Protein AF-A0A9D7PEP5-F1 (afdb_monomer_lite)

Radius of gyration: 130.7 Å; chains: 1; bounding box: 287×73×392 Å

pLDDT: mean 79.06, std 13.4, range [33.28, 97.94]

Foldseek 3Di:
DDDDDDDPDPRVPVVVVVVPVPDDDPDDDWDDADCVDDTVHDNVVNVVVVPDDPPPPDDDDDDDPPPDDQDDDDPPDDQWDFDDDPDPPDHTDTDHDDCVNVPNPVDDPDDPVPDDDDPVRVVVVVPDDDPVPPPDPDPVFDDQDQVDPDTVHHNPVVVVVVVAPDPDDDDDPDDAWDDDPPDDIDGAPDPDRDDDDDADFQWDWDADPVVRDIDIDGDDADCVTGHVHDNVVNVVVVPADPPDDDDDPVVVVVVVVPDDDDPDFDQADWDWFQDV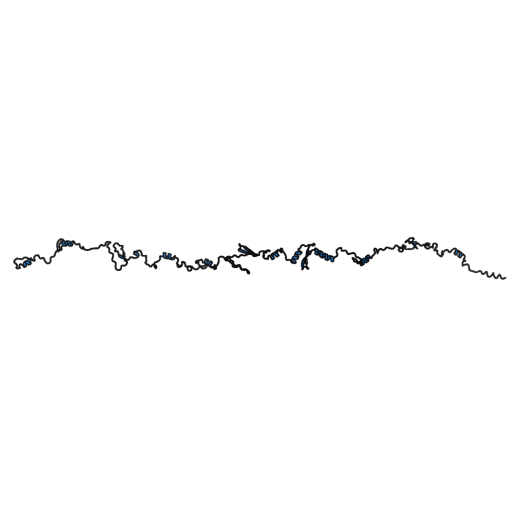VVVRDIDIDGPVRVCVVVCVVVVVVDDDDVDDWDDADCVRGTVHDNVVNVVVVPDDPPNPDDDQDDDDVSDDDDDDDPDLQQWDFDDDPDPPPTDTDHDDCVNVPRPPDDPDDPVPPDDDPVVVVVVVPDDDPPPDDDDDPPPPPPPVVPDD

Sequence (428 aa):
MRFDAAQTLTAPQKTQALANIGAAADTHTHAAATTGAPGFMSAADKTKLDGVAASANNYVHPTTDGNRHVPATAAGDVNEFLKSNSVAGGAPAWAIITKTDVGLANVDNTSDASKPVSNAQATAIGLKLDATHAGTGGAAHANVVAAGASGFMTGADKTKLDGVSAGAEVNQNAFSTISVSGQSDVVADAKTDTLTLANGAGVAITTTSGTDTVTISTTEATTSLPGHLSAADKTKLDGVSAGADVTSVTTVGAALNAATAKATPVDADSIGLTDSAASSALKKVTWANVKATLKTYFDTLYALAGHVHSAATTSVAGFLSAADKTKLDGIATGANNYTHPTGDGNSHVPATGTTNDGRALVSGATANSAAWTQLTKTHVGLPNVDDTSDANKPVSTAQQTALNLKADASAFGTIDTNYVTIFEAALV

Secondary structure (DSSP, 8-state):
----SSSSS-TTHHHHHTTSTTPPPTT---PPP-SSS-SSS-HHHHHHHHTS-TTTT------STT-PPPPPPPTT--SEEEEPPSSTTPPPEEEEPPTTTTT-TT-----GGGSPPPHHHHHHHHTSPPGGGSS-TTTSSPPPPTTS--SSS-HHHHHHHHTS-TT--S------EE--TTS--EE--SSS----PPPPTTEEEEEETTTTEEEEEEPPP-SSS-SSS-HHHHHHHHTSPTTPPP--HHHHHHHHHHSPP-SS--TT-EEEEEEGGGTTEEEEEEHHHHHHHHHHHHHHHSPPTTPPPPPP-SSS-SSS-HHHHHHHHTSPTTTT------STT-PPPPPPPS--TTEEEE--SSTT--EEEE--GGGGT-TT-----GGGSPPPHHHHHHHHTSPPGGG------TTSSSSTT---

Structure (mmCIF, N/CA/C/O backbone):
data_AF-A0A9D7PEP5-F1
#
_entry.id   AF-A0A9D7PEP5-F1
#
loop_
_atom_site.group_PDB
_atom_site.id
_atom_site.type_symbol
_atom_site.label_atom_id
_atom_site.label_alt_id
_atom_site.label_comp_id
_atom_site.label_asym_id
_atom_site.label_entity_id
_atom_site.label_seq_id
_atom_site.pdbx_PDB_ins_code
_atom_site.Cartn_x
_atom_site.Cartn_y
_atom_site.Cartn_z
_atom_site.occupancy
_atom_site.B_iso_or_equiv
_atom_site.auth_seq_id
_atom_site.auth_comp_id
_atom_site.auth_asym_id
_atom_site.auth_atom_id
_atom_site.pdbx_PDB_model_num
ATOM 1 N N . MET A 1 1 ? -130.406 -37.512 202.536 1.00 51.19 1 MET A N 1
ATOM 2 C CA . MET A 1 1 ? -130.794 -37.296 203.953 1.00 51.19 1 MET A CA 1
ATOM 3 C C . MET A 1 1 ? -132.180 -37.869 204.269 1.00 51.19 1 MET A C 1
ATOM 5 O O . MET A 1 1 ? -133.068 -37.544 203.496 1.00 51.19 1 MET A O 1
ATOM 9 N N . ARG A 1 2 ? -132.352 -38.711 205.326 1.00 33.28 2 ARG A N 1
ATOM 10 C CA . ARG A 1 2 ? -133.526 -38.867 206.227 1.00 33.28 2 ARG A CA 1
ATOM 11 C C . ARG A 1 2 ? -133.348 -39.949 207.323 1.00 33.28 2 ARG A C 1
ATOM 13 O O . ARG A 1 2 ? -133.344 -41.149 207.070 1.00 33.28 2 ARG A O 1
ATOM 20 N N . PHE A 1 3 ? -133.258 -39.414 208.543 1.00 46.34 3 PHE A N 1
ATOM 21 C CA . PHE A 1 3 ? -133.698 -39.884 209.876 1.00 46.34 3 PHE A CA 1
ATOM 22 C C . PHE A 1 3 ? -135.156 -40.370 209.941 1.00 46.34 3 PHE A C 1
ATOM 24 O O . PHE A 1 3 ? -135.890 -40.041 209.022 1.00 46.34 3 PHE A O 1
ATOM 31 N N . ASP A 1 4 ? -135.723 -41.067 210.947 1.00 50.34 4 ASP A N 1
ATOM 32 C CA . ASP A 1 4 ? -135.417 -41.466 212.344 1.00 50.34 4 ASP A CA 1
ATOM 33 C C . ASP A 1 4 ? -136.339 -42.675 212.701 1.00 50.34 4 ASP A C 1
ATOM 35 O O . ASP A 1 4 ? -137.359 -42.855 212.051 1.00 50.34 4 ASP A O 1
ATOM 39 N N . ALA A 1 5 ? -136.038 -43.586 213.634 1.00 49.66 5 ALA A N 1
ATOM 40 C CA . ALA A 1 5 ? -136.448 -43.449 215.041 1.00 49.66 5 ALA A CA 1
ATOM 41 C C . ALA A 1 5 ? -135.376 -43.962 216.023 1.00 49.66 5 ALA A C 1
ATOM 43 O O . ALA A 1 5 ? -134.656 -44.909 215.704 1.00 49.66 5 ALA A O 1
ATOM 44 N N . ALA A 1 6 ? -135.269 -43.309 217.184 1.00 47.78 6 ALA A N 1
ATOM 45 C CA . ALA A 1 6 ? -134.752 -43.815 218.464 1.00 47.78 6 ALA A CA 1
ATOM 46 C C . ALA A 1 6 ? -133.527 -44.758 218.440 1.00 47.78 6 ALA A C 1
ATOM 48 O O . ALA A 1 6 ? -133.441 -45.712 219.209 1.00 47.78 6 ALA A O 1
ATOM 49 N N . GLN A 1 7 ? -132.529 -44.415 217.625 1.00 52.31 7 GLN A N 1
ATOM 50 C CA . GLN A 1 7 ? -131.142 -44.511 218.064 1.00 52.31 7 GLN A CA 1
ATOM 51 C C . GLN A 1 7 ? -130.656 -43.091 218.285 1.00 52.31 7 GLN A C 1
ATOM 53 O O . GLN A 1 7 ? -130.899 -42.209 217.465 1.00 52.31 7 GLN A O 1
ATOM 58 N N . THR A 1 8 ? -129.968 -42.906 219.398 1.00 54.78 8 THR A N 1
ATOM 59 C CA . THR A 1 8 ? -129.192 -41.740 219.797 1.00 54.78 8 THR A CA 1
ATOM 60 C C . THR A 1 8 ? -128.052 -41.510 218.801 1.00 54.78 8 THR A C 1
ATOM 62 O O . THR A 1 8 ? -126.899 -41.859 219.009 1.00 54.78 8 THR A O 1
ATOM 65 N N . LEU A 1 9 ? -128.445 -40.935 217.675 1.00 53.28 9 LEU A N 1
ATOM 66 C CA . LEU A 1 9 ? -127.710 -40.131 216.722 1.00 53.28 9 LEU A CA 1
ATOM 67 C C . LEU A 1 9 ? -128.722 -39.020 216.365 1.00 53.28 9 LEU A C 1
ATOM 69 O O . LEU A 1 9 ? -129.890 -39.318 216.129 1.00 53.28 9 LEU A O 1
ATOM 73 N N . THR A 1 10 ? -128.334 -37.746 216.432 1.00 47.50 10 THR A N 1
ATOM 74 C CA . THR A 1 10 ? -129.241 -36.580 216.298 1.00 47.50 10 THR A CA 1
ATOM 75 C C . THR A 1 10 ? -129.612 -36.356 214.841 1.00 47.50 10 THR A C 1
ATOM 77 O O . THR A 1 10 ? -128.736 -36.601 214.029 1.00 47.50 10 THR A O 1
ATOM 80 N N . ALA A 1 11 ? -130.791 -35.795 214.507 1.00 51.09 11 ALA A N 1
ATOM 81 C CA . ALA A 1 11 ? -131.266 -35.429 213.147 1.00 51.09 11 ALA A CA 1
ATOM 82 C C . ALA A 1 11 ? -130.234 -34.907 212.084 1.00 51.09 11 ALA A C 1
ATOM 84 O O . ALA A 1 11 ? -130.548 -34.906 210.889 1.00 51.09 11 ALA A O 1
ATOM 85 N N . PRO A 1 12 ? -129.009 -34.483 212.448 1.00 58.47 12 PRO A N 1
ATOM 86 C CA . PRO A 1 12 ? -127.793 -34.453 211.602 1.00 58.47 12 PRO A CA 1
ATOM 87 C C . PRO A 1 12 ? -127.188 -35.780 211.027 1.00 58.47 12 PRO A C 1
ATOM 89 O O . PRO A 1 12 ? -126.909 -35.859 209.834 1.00 58.47 12 PRO A O 1
ATOM 92 N N . GLN A 1 13 ? -127.030 -36.872 211.786 1.00 57.38 13 GLN A N 1
ATOM 93 C CA . GLN A 1 13 ? -126.363 -38.174 211.442 1.00 57.38 13 GLN A CA 1
ATOM 94 C C . GLN A 1 13 ? -127.045 -39.211 210.443 1.00 57.38 13 GLN A C 1
ATOM 96 O O . GLN A 1 13 ? -126.479 -39.448 209.388 1.00 57.38 13 GLN A O 1
ATOM 101 N N . LYS A 1 14 ? -128.233 -39.834 210.617 1.00 53.97 14 LYS A N 1
ATOM 102 C CA . LYS A 1 14 ? -129.120 -40.451 209.571 1.00 53.97 14 LYS A CA 1
ATOM 103 C C . LYS A 1 14 ? -129.505 -39.533 208.365 1.00 53.97 14 LYS A C 1
ATOM 105 O O . LYS A 1 14 ? -130.044 -39.988 207.358 1.00 53.97 14 LYS A O 1
ATOM 110 N N . THR A 1 15 ? -129.198 -38.241 208.403 1.00 57.94 15 THR A N 1
ATOM 111 C CA . THR A 1 15 ? -129.349 -37.251 207.329 1.00 57.94 15 THR A CA 1
ATOM 112 C C . THR A 1 15 ? -128.065 -37.341 206.511 1.00 57.94 15 THR A C 1
ATOM 114 O O . THR A 1 15 ? -128.146 -37.589 205.311 1.00 57.94 15 THR A O 1
ATOM 117 N N . GLN A 1 16 ? -126.899 -37.374 207.159 1.00 62.94 16 GLN A N 1
ATOM 118 C CA . GLN A 1 16 ? -125.653 -37.788 206.516 1.00 62.94 16 GLN A CA 1
ATOM 119 C C . GLN A 1 16 ? -125.703 -39.236 205.967 1.00 62.94 16 GLN A C 1
ATOM 121 O O . GLN A 1 16 ? -125.225 -39.474 204.865 1.00 62.94 16 GLN A O 1
ATOM 126 N N . ALA A 1 17 ? -126.353 -40.197 206.640 1.00 54.66 17 ALA A N 1
ATOM 127 C CA . ALA A 1 17 ? -126.447 -41.586 206.153 1.00 54.66 17 ALA A CA 1
ATOM 128 C C . ALA A 1 17 ? -127.297 -41.726 204.880 1.00 54.66 17 ALA A C 1
ATOM 130 O O . ALA A 1 17 ? -126.909 -42.403 203.933 1.00 54.66 17 ALA A O 1
ATOM 131 N N . LEU A 1 18 ? -128.427 -41.022 204.794 1.00 56.34 18 LEU A N 1
ATOM 132 C CA . LEU A 1 18 ? -129.207 -41.015 203.558 1.00 56.34 18 LEU A CA 1
ATOM 133 C C . LEU A 1 18 ? -128.661 -39.995 202.538 1.00 56.34 18 LEU A C 1
ATOM 135 O O . LEU A 1 18 ? -129.281 -39.797 201.499 1.00 56.34 18 LEU A O 1
ATOM 139 N N . ALA A 1 19 ? -127.583 -39.262 202.845 1.00 58.81 19 ALA A N 1
ATOM 140 C CA . ALA A 1 19 ? -126.798 -38.565 201.825 1.00 58.81 19 ALA A CA 1
ATOM 141 C C . ALA A 1 19 ? -125.917 -39.550 201.022 1.00 58.81 19 ALA A C 1
ATOM 143 O O . ALA A 1 19 ? -125.405 -39.159 199.982 1.00 58.81 19 ALA A O 1
ATOM 144 N N . ASN A 1 20 ? -125.826 -40.829 201.435 1.00 58.91 20 ASN A N 1
ATOM 145 C CA . ASN A 1 20 ? -124.943 -41.836 200.829 1.00 58.91 20 ASN A CA 1
ATOM 146 C C . ASN A 1 20 ? -125.662 -43.079 200.245 1.00 58.91 20 ASN A C 1
ATOM 148 O O . ASN A 1 20 ? -124.993 -44.001 199.782 1.00 58.91 20 ASN A O 1
ATOM 152 N N . ILE A 1 21 ? -127.002 -43.137 200.217 1.00 53.38 21 ILE A N 1
ATOM 153 C CA . ILE A 1 21 ? -127.734 -44.221 199.527 1.00 53.38 21 ILE A CA 1
ATOM 154 C C . ILE A 1 21 ? -127.816 -43.872 198.033 1.00 53.38 21 ILE A C 1
ATOM 156 O O . ILE A 1 21 ? -128.635 -43.046 197.640 1.00 53.38 21 ILE A O 1
ATOM 160 N N . GLY A 1 22 ? -126.948 -44.479 197.216 1.00 54.78 22 GLY A N 1
ATOM 161 C CA . GLY A 1 22 ? -126.931 -44.329 195.751 1.00 54.78 22 GLY A CA 1
ATOM 162 C C . GLY A 1 22 ? -125.663 -43.707 195.149 1.00 54.78 22 GLY A C 1
ATOM 163 O O . GLY A 1 22 ? -125.602 -43.536 193.935 1.00 54.78 22 GLY A O 1
ATOM 164 N N . ALA A 1 23 ? -124.645 -43.384 195.953 1.00 53.06 23 ALA A N 1
ATOM 165 C CA . ALA A 1 23 ? -123.350 -42.943 195.430 1.00 53.06 23 ALA A CA 1
ATOM 166 C C . ALA A 1 23 ? -122.541 -44.144 194.891 1.00 53.06 23 ALA A C 1
ATOM 168 O O . ALA A 1 23 ? -122.359 -45.138 195.594 1.00 53.06 23 ALA A O 1
ATOM 169 N N . ALA A 1 24 ? -122.095 -44.058 193.631 1.00 57.72 24 ALA A N 1
ATOM 170 C CA . ALA A 1 24 ? -121.345 -45.102 192.927 1.00 57.72 24 ALA A CA 1
ATOM 171 C C . ALA A 1 24 ? -119.898 -45.247 193.441 1.00 57.72 24 ALA A C 1
ATOM 173 O O . ALA A 1 24 ? -119.285 -44.273 193.871 1.00 57.72 24 ALA A O 1
ATOM 174 N N . ALA A 1 25 ? -119.359 -46.471 193.372 1.00 59.72 25 ALA A N 1
ATOM 175 C CA . ALA A 1 25 ? -118.013 -46.821 193.829 1.00 59.72 25 ALA A CA 1
ATOM 176 C C . ALA A 1 25 ? -116.896 -46.281 192.910 1.00 5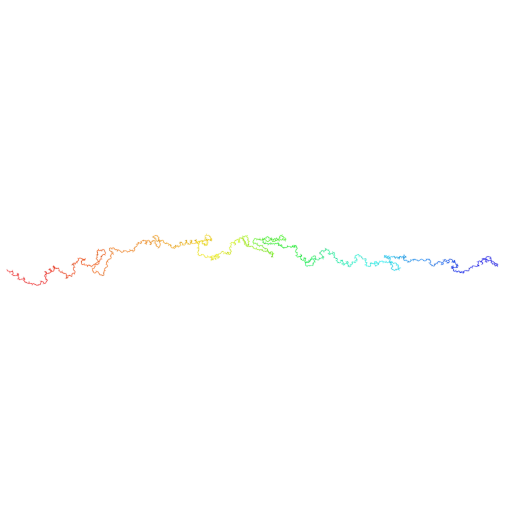9.72 25 ALA A C 1
ATOM 178 O O . ALA A 1 25 ? -117.083 -46.138 191.699 1.00 59.72 25 ALA A O 1
ATOM 179 N N . ASP A 1 26 ? -115.713 -46.075 193.494 1.00 54.88 26 ASP A N 1
ATOM 180 C CA . ASP A 1 26 ? -114.516 -45.423 192.923 1.00 54.88 26 ASP A CA 1
ATOM 181 C C . ASP A 1 26 ? -113.865 -46.151 191.713 1.00 54.88 26 ASP A C 1
ATOM 183 O O . ASP A 1 26 ? -112.786 -45.780 191.264 1.00 54.88 26 ASP A O 1
ATOM 187 N N . THR A 1 27 ? -114.492 -47.203 191.161 1.00 56.78 27 THR A N 1
ATOM 188 C CA . THR A 1 27 ? -113.949 -48.032 190.057 1.00 56.78 27 THR A CA 1
ATOM 189 C C . THR A 1 27 ? -115.003 -48.521 189.046 1.00 56.78 27 THR A C 1
ATOM 191 O O . THR A 1 27 ? -115.003 -49.684 188.643 1.00 56.78 27 THR A O 1
ATOM 194 N N . HIS A 1 28 ? -115.910 -47.657 188.580 1.00 56.22 28 HIS A N 1
ATOM 195 C CA . HIS A 1 28 ? -116.836 -48.033 187.496 1.00 56.22 28 HIS A CA 1
ATOM 196 C C . HIS A 1 28 ? -116.291 -47.678 186.096 1.00 56.22 28 HIS A C 1
ATOM 198 O O . HIS A 1 28 ? -115.622 -46.664 185.910 1.00 56.22 28 HIS A O 1
ATOM 204 N N . THR A 1 29 ? -116.577 -48.527 185.102 1.00 58.22 29 THR A N 1
ATOM 205 C CA . THR A 1 29 ? -116.199 -48.361 183.684 1.00 58.22 29 THR A CA 1
ATOM 206 C C . THR A 1 29 ? -117.447 -48.161 182.816 1.00 58.22 29 THR A C 1
ATOM 208 O O . THR A 1 29 ? -118.506 -48.705 183.122 1.00 58.22 29 THR A O 1
ATOM 211 N N . HIS A 1 30 ? -117.331 -47.379 181.735 1.00 63.97 30 HIS A N 1
ATOM 212 C CA . HIS A 1 30 ? -118.402 -47.135 180.754 1.00 63.97 30 HIS A CA 1
ATOM 213 C C . HIS A 1 30 ? -118.014 -47.706 179.387 1.00 63.97 30 HIS A C 1
ATOM 215 O O . HIS A 1 30 ? -116.845 -47.662 179.005 1.00 63.97 30 HIS A O 1
ATOM 221 N N . ALA A 1 31 ? -118.988 -48.222 178.635 1.00 67.12 31 ALA A N 1
ATOM 222 C CA . ALA A 1 31 ? -118.767 -48.698 177.270 1.00 67.12 31 ALA A CA 1
ATOM 223 C C . ALA A 1 31 ? -118.500 -47.532 176.290 1.00 67.12 31 ALA A C 1
ATOM 225 O O . ALA A 1 31 ? -118.970 -46.411 176.492 1.00 67.12 31 ALA A O 1
ATOM 226 N N . ALA A 1 32 ? -117.753 -47.795 175.211 1.00 66.25 32 ALA A N 1
ATOM 227 C CA . ALA A 1 32 ? -117.466 -46.805 174.170 1.00 66.25 32 ALA A CA 1
ATOM 228 C C . ALA A 1 32 ? -118.745 -46.347 173.436 1.00 66.25 32 ALA A C 1
ATOM 230 O O . ALA A 1 32 ? -119.656 -47.142 173.205 1.00 66.25 32 ALA A O 1
ATOM 231 N N . ALA A 1 33 ? -118.801 -45.072 173.034 1.00 73.94 33 ALA A N 1
ATOM 232 C CA . ALA A 1 33 ? -119.941 -44.519 172.300 1.00 73.94 33 ALA A CA 1
ATOM 233 C C . ALA A 1 33 ? -120.063 -45.137 170.892 1.00 73.94 33 ALA A C 1
ATOM 235 O O . ALA A 1 33 ? -119.083 -45.210 170.146 1.00 73.94 33 ALA A O 1
ATOM 236 N N . THR A 1 34 ? -121.280 -45.532 170.511 1.00 74.69 34 THR A N 1
ATOM 237 C CA . THR A 1 34 ? -121.609 -46.063 169.175 1.00 74.69 34 THR A CA 1
ATOM 238 C C . THR A 1 34 ? -122.668 -45.189 168.503 1.00 74.69 34 THR A C 1
ATOM 240 O O . THR A 1 34 ? -123.282 -44.340 169.147 1.00 74.69 34 THR A O 1
ATOM 243 N N . THR A 1 35 ? -122.926 -45.397 167.211 1.00 73.19 35 THR A N 1
ATOM 244 C CA . THR A 1 35 ? -123.999 -44.684 166.491 1.00 73.19 35 THR A CA 1
ATOM 245 C C . THR A 1 35 ? -125.407 -45.030 167.001 1.00 73.19 35 THR A C 1
ATOM 247 O O . THR A 1 35 ? -126.351 -44.312 166.690 1.00 73.19 35 THR A O 1
ATOM 250 N N . GLY A 1 36 ? -125.558 -46.094 167.805 1.00 70.44 36 GLY A N 1
ATOM 251 C CA . GLY A 1 36 ? -126.837 -46.533 168.378 1.00 70.44 36 GLY A CA 1
ATOM 252 C C . GLY A 1 36 ? -126.980 -46.372 169.898 1.00 70.44 36 GLY A C 1
ATOM 253 O O . GLY A 1 36 ? -128.105 -46.387 170.388 1.00 70.44 36 GLY A O 1
ATOM 254 N N . ALA A 1 37 ? -125.886 -46.199 170.654 1.00 70.88 37 ALA A N 1
ATOM 255 C CA . ALA A 1 37 ? -125.924 -46.072 172.115 1.00 70.88 37 ALA A CA 1
ATOM 256 C C . ALA A 1 37 ? -124.963 -44.978 172.628 1.00 70.88 37 ALA A C 1
ATOM 258 O O . ALA A 1 37 ? -123.767 -45.022 172.308 1.00 70.88 37 ALA A O 1
ATOM 259 N N . PRO A 1 38 ? -125.457 -44.008 173.426 1.00 65.06 38 PRO A N 1
ATOM 260 C CA . PRO A 1 38 ? -124.644 -42.916 173.951 1.00 65.06 38 PRO A CA 1
ATOM 261 C C . PRO A 1 38 ? -123.694 -43.407 175.054 1.00 65.06 38 PRO A C 1
ATOM 263 O O . PRO A 1 38 ? -124.122 -44.035 176.019 1.00 65.06 38 PRO A O 1
ATOM 266 N N . GLY A 1 39 ? -122.402 -43.108 174.892 1.00 74.31 39 GLY A N 1
ATOM 267 C CA . GLY A 1 39 ? -121.384 -43.221 175.944 1.00 74.31 39 GLY A CA 1
ATOM 268 C C . GLY A 1 39 ? -121.128 -41.843 176.570 1.00 74.31 39 GLY A C 1
ATOM 269 O O . GLY A 1 39 ? -122.068 -41.145 176.935 1.00 74.31 39 GLY A O 1
ATOM 270 N N . PHE A 1 40 ? -119.865 -41.398 176.610 1.00 69.75 40 PHE A N 1
ATOM 271 C CA . PHE A 1 40 ? -119.489 -40.032 177.035 1.00 69.75 40 PHE A CA 1
ATOM 272 C C . PHE A 1 40 ? -119.752 -38.925 175.991 1.00 69.75 40 PHE A C 1
ATOM 274 O O . PHE A 1 40 ? -119.634 -37.745 176.307 1.00 69.75 40 PHE A O 1
ATOM 281 N N . MET A 1 41 ? -120.112 -39.286 174.756 1.00 71.81 41 MET A N 1
ATOM 282 C CA . MET A 1 41 ? -120.600 -38.369 173.718 1.00 71.81 41 MET A CA 1
ATOM 283 C C . MET A 1 41 ? -121.912 -38.905 173.135 1.00 71.81 41 MET A C 1
ATOM 285 O O . MET A 1 41 ? -122.160 -40.116 173.177 1.00 71.81 41 MET A O 1
ATOM 289 N N . SER A 1 42 ? -122.759 -38.018 172.604 1.00 75.38 42 SER A N 1
ATOM 290 C CA . SER A 1 42 ? -124.060 -38.410 172.054 1.00 75.38 42 SER A CA 1
ATOM 291 C C . SER A 1 42 ? -123.898 -39.299 170.810 1.00 75.38 42 SER A C 1
ATOM 293 O O . SER A 1 42 ? -122.938 -39.158 170.048 1.00 75.38 42 SER A O 1
ATOM 295 N N . ALA A 1 43 ? -124.861 -40.191 170.558 1.00 79.19 43 ALA A N 1
ATOM 296 C CA . ALA A 1 43 ? -124.871 -41.015 169.343 1.00 79.19 43 ALA A CA 1
ATOM 297 C C . ALA A 1 43 ? -124.861 -40.160 168.052 1.00 79.19 43 ALA A C 1
ATOM 299 O O . ALA A 1 43 ? -124.296 -40.559 167.029 1.00 79.19 43 ALA A O 1
ATOM 300 N N . ALA A 1 44 ? -125.415 -38.943 168.115 1.00 79.94 44 ALA A N 1
ATOM 301 C CA . ALA A 1 44 ? -125.403 -37.985 167.012 1.00 79.94 44 ALA A CA 1
ATOM 302 C C . ALA A 1 44 ? -123.993 -37.446 166.708 1.00 79.94 44 ALA A C 1
ATOM 304 O O . ALA A 1 44 ? -123.611 -37.360 165.540 1.00 79.94 44 ALA A O 1
ATOM 305 N N . ASP A 1 45 ? -123.190 -37.133 167.728 1.00 81.12 45 ASP A N 1
ATOM 306 C CA . ASP A 1 45 ? -121.823 -36.634 167.521 1.00 81.12 45 ASP A CA 1
ATOM 307 C C . ASP A 1 45 ? -120.889 -37.732 167.006 1.00 81.12 45 ASP A C 1
ATOM 309 O O . ASP A 1 45 ? -120.051 -37.476 166.140 1.00 81.12 45 ASP A O 1
ATOM 313 N N . LYS A 1 46 ? -121.082 -38.979 167.457 1.00 85.69 46 LYS A N 1
ATOM 314 C CA . LYS A 1 46 ? -120.346 -40.128 166.912 1.00 85.69 46 LYS A CA 1
ATOM 315 C C . LYS A 1 46 ? -120.667 -40.356 165.431 1.00 85.69 46 LYS A C 1
ATOM 317 O O . LYS A 1 46 ? -119.758 -40.613 164.650 1.00 85.69 46 LYS A O 1
ATOM 322 N N . THR A 1 47 ? -121.927 -40.173 165.032 1.00 80.81 47 THR A N 1
ATOM 323 C CA . THR A 1 47 ? -122.348 -40.274 163.624 1.00 80.81 47 THR A CA 1
ATOM 324 C C . THR A 1 47 ? -121.694 -39.198 162.748 1.00 80.81 47 THR A C 1
ATOM 326 O O . THR A 1 47 ? -121.256 -39.496 161.640 1.00 80.81 47 THR A O 1
ATOM 329 N N . LYS A 1 48 ? -121.568 -37.954 163.238 1.00 80.94 48 LYS A N 1
ATOM 330 C CA . LYS A 1 48 ? -120.855 -36.885 162.511 1.00 80.94 48 LYS A CA 1
ATOM 331 C C . LYS A 1 48 ? -119.373 -37.194 162.330 1.00 80.94 48 LYS A C 1
ATOM 333 O O . LYS A 1 48 ? -118.832 -36.939 161.259 1.00 80.94 48 LYS A O 1
ATOM 338 N N . LEU A 1 49 ? -118.728 -37.728 163.365 1.00 80.88 49 LEU A N 1
ATOM 339 C CA . LEU A 1 49 ? -117.311 -38.070 163.302 1.00 80.88 49 LEU A CA 1
ATOM 340 C C . LEU A 1 49 ? -117.053 -39.247 162.348 1.00 80.88 49 LEU A C 1
ATOM 342 O O . LEU A 1 49 ? -116.094 -39.200 161.586 1.00 80.88 49 LEU A O 1
ATOM 346 N N . ASP A 1 50 ? -117.946 -40.241 162.316 1.00 75.56 50 ASP A N 1
ATOM 347 C CA . ASP A 1 50 ? -117.866 -41.369 161.373 1.00 75.56 50 ASP A CA 1
ATOM 348 C C . ASP A 1 50 ? -118.103 -40.948 159.910 1.00 75.56 50 ASP A C 1
ATOM 350 O O . ASP A 1 50 ? -117.678 -41.641 158.988 1.00 75.56 50 ASP A O 1
ATOM 354 N N . GLY A 1 51 ? -118.736 -39.790 159.684 1.00 73.88 51 GLY A N 1
ATOM 355 C CA . GLY A 1 51 ? -118.902 -39.185 158.361 1.00 73.88 51 GLY A CA 1
ATOM 356 C C . GLY A 1 51 ? -117.635 -38.536 157.785 1.00 73.88 51 GLY A C 1
ATOM 357 O O . GLY A 1 51 ? -117.633 -38.157 156.614 1.00 73.88 51 GLY A O 1
ATOM 358 N N . VAL A 1 52 ? -116.554 -38.405 158.562 1.00 76.56 52 VAL A N 1
ATOM 359 C CA . VAL A 1 52 ? -115.269 -37.882 158.074 1.00 76.56 52 VAL A CA 1
ATOM 360 C C . VAL A 1 52 ? -114.397 -39.049 157.603 1.00 76.56 52 VAL A C 1
ATOM 362 O O . VAL A 1 52 ? -113.853 -39.799 158.410 1.00 76.56 52 VAL A O 1
ATOM 365 N N . ALA A 1 53 ? -114.243 -39.204 156.284 1.00 72.62 53 ALA A N 1
ATOM 366 C CA . ALA A 1 53 ? -113.359 -40.217 155.706 1.00 72.62 53 ALA A CA 1
ATOM 367 C C . ALA A 1 53 ? -111.886 -39.956 156.082 1.00 72.62 53 ALA A C 1
ATOM 369 O O . ALA A 1 53 ? -111.424 -38.811 156.092 1.00 72.62 53 ALA A O 1
ATOM 370 N N . ALA A 1 54 ? -111.128 -41.021 156.359 1.00 67.50 54 ALA A N 1
ATOM 371 C CA . ALA A 1 54 ? -109.700 -40.910 156.647 1.00 67.50 54 ALA A CA 1
ATOM 372 C C . ALA A 1 54 ? -108.956 -40.220 155.478 1.00 67.50 54 ALA A C 1
ATOM 374 O O . ALA A 1 54 ? -109.131 -40.604 154.324 1.00 67.50 54 ALA A O 1
ATOM 375 N N . SER A 1 55 ? -108.113 -39.223 155.786 1.00 66.62 55 SER A N 1
ATOM 376 C CA . SER A 1 55 ? -107.258 -38.469 154.838 1.00 66.62 55 SER A CA 1
ATOM 377 C C . SER A 1 55 ? -107.919 -37.396 153.950 1.00 66.62 55 SER A C 1
ATOM 379 O O . SER A 1 55 ? -107.360 -37.037 152.916 1.00 66.62 55 SER A O 1
ATOM 381 N N . ALA A 1 56 ? -109.041 -36.798 154.358 1.00 60.94 56 ALA A N 1
ATOM 382 C CA . ALA A 1 56 ? -109.762 -35.782 153.572 1.00 60.94 56 ALA A CA 1
ATOM 383 C C . ALA A 1 56 ? -109.004 -34.461 153.230 1.00 60.94 56 ALA A C 1
ATOM 385 O O . ALA A 1 56 ? -109.562 -33.630 152.521 1.00 60.94 56 ALA A O 1
ATOM 386 N N . ASN A 1 57 ? -107.742 -34.266 153.655 1.00 58.69 57 ASN A N 1
ATOM 387 C CA . ASN A 1 57 ? -106.946 -33.043 153.414 1.00 58.69 57 ASN A CA 1
ATOM 388 C C . ASN A 1 57 ? -105.676 -33.232 152.542 1.00 58.69 57 ASN A C 1
ATOM 390 O O . ASN A 1 57 ? -104.787 -32.383 152.585 1.00 58.69 57 ASN A O 1
ATOM 394 N N . ASN A 1 58 ? -105.539 -34.309 151.756 1.00 63.12 58 ASN A N 1
ATOM 395 C CA . ASN A 1 58 ? -104.326 -34.536 150.947 1.00 63.12 58 ASN A CA 1
ATOM 396 C C . ASN A 1 58 ? -104.489 -34.113 149.465 1.00 63.12 58 ASN A C 1
ATOM 398 O O . ASN A 1 58 ? -105.167 -34.797 148.702 1.00 63.12 58 ASN A O 1
ATOM 402 N N . TYR A 1 59 ? -103.855 -33.007 149.047 1.00 68.88 59 TYR A N 1
ATOM 403 C CA . TYR A 1 59 ? -103.862 -32.492 147.662 1.00 68.88 59 TYR A CA 1
ATOM 404 C C . TYR A 1 59 ? -102.668 -33.028 146.843 1.00 68.88 59 TYR A C 1
ATOM 406 O O . TYR A 1 59 ? -101.527 -32.924 147.287 1.00 68.88 59 TYR A O 1
ATOM 414 N N . VAL A 1 60 ? -102.911 -33.549 145.630 1.00 62.03 60 VAL A N 1
ATOM 415 C CA . VAL A 1 60 ? -101.876 -34.018 144.678 1.00 62.03 60 VAL A CA 1
ATOM 416 C C . VAL A 1 60 ? -101.965 -33.223 143.366 1.00 62.03 60 VAL A C 1
ATOM 418 O O . VAL A 1 60 ? -103.054 -33.041 142.828 1.00 62.03 60 VAL A O 1
ATOM 421 N N . HIS A 1 61 ? -100.823 -32.751 142.847 1.00 56.88 61 HIS A N 1
ATOM 422 C CA . HIS A 1 61 ? -100.731 -31.900 141.647 1.00 56.88 61 HIS A CA 1
ATOM 423 C C . HIS A 1 61 ? -100.724 -32.716 140.326 1.00 56.88 61 HIS A C 1
ATOM 425 O O . HIS A 1 61 ? -100.052 -33.749 140.280 1.00 56.88 61 HIS A O 1
ATOM 431 N N . PRO A 1 62 ? -101.393 -32.276 139.234 1.00 70.25 62 PRO A N 1
ATOM 432 C CA . PRO A 1 62 ? -101.443 -33.015 137.962 1.00 70.25 62 PRO A CA 1
ATOM 433 C C . PRO A 1 62 ? -100.085 -33.110 137.243 1.00 70.25 62 PRO A C 1
ATOM 435 O O . PRO A 1 62 ? -99.285 -32.175 137.298 1.00 70.25 62 PRO A O 1
ATOM 438 N N . THR A 1 63 ? -99.854 -34.209 136.515 1.00 64.69 63 THR A N 1
ATOM 439 C CA . THR A 1 63 ? -98.624 -34.482 135.736 1.00 64.69 63 THR A CA 1
ATOM 440 C C . THR A 1 63 ? -98.854 -34.623 134.220 1.00 64.69 63 THR A C 1
ATOM 442 O O . THR A 1 63 ? -98.000 -35.155 133.514 1.00 64.69 63 THR A O 1
ATOM 445 N N . THR A 1 64 ? -99.989 -34.146 133.696 1.00 61.12 64 THR A N 1
ATOM 446 C CA . THR A 1 64 ? -100.318 -34.166 132.256 1.00 61.12 64 THR A CA 1
ATOM 447 C C . THR A 1 64 ? -99.511 -33.158 131.427 1.00 61.12 64 THR A C 1
ATOM 449 O O . THR A 1 64 ? -99.069 -32.118 131.927 1.00 61.12 64 THR A O 1
ATOM 452 N N . ASP A 1 65 ? -99.338 -33.463 130.136 1.00 58.59 65 ASP A N 1
ATOM 453 C CA . ASP A 1 65 ? -98.605 -32.625 129.181 1.00 58.59 65 ASP A CA 1
ATOM 454 C C . ASP A 1 65 ? -99.228 -31.222 129.065 1.00 58.59 65 ASP A C 1
ATOM 456 O O . ASP A 1 65 ? -100.439 -31.072 128.925 1.00 58.59 65 ASP A O 1
ATOM 460 N N . GLY A 1 66 ? -98.381 -30.189 129.165 1.00 61.66 66 GLY A N 1
ATOM 461 C CA . GLY A 1 66 ? -98.775 -28.778 129.314 1.00 61.66 66 GLY A CA 1
ATOM 462 C C . GLY A 1 66 ? -98.518 -28.200 130.713 1.00 61.66 66 GLY A C 1
ATOM 463 O O . GLY A 1 66 ? -98.369 -26.989 130.853 1.00 61.66 66 GLY A O 1
ATOM 464 N N . ASN A 1 67 ? -98.361 -29.057 131.730 1.00 60.00 67 ASN A N 1
ATOM 465 C CA . ASN A 1 67 ? -98.117 -28.666 133.127 1.00 60.00 67 ASN A CA 1
ATOM 466 C C . ASN A 1 67 ? -96.745 -29.135 133.659 1.00 60.00 67 ASN A C 1
ATOM 468 O O . ASN A 1 67 ? -96.526 -29.187 134.869 1.00 60.00 67 ASN A O 1
ATOM 472 N N . ARG A 1 68 ? -95.804 -29.486 132.768 1.00 63.56 68 ARG A N 1
ATOM 473 C CA . ARG A 1 68 ? -94.432 -29.878 133.136 1.00 63.56 68 ARG A CA 1
ATOM 474 C C . ARG A 1 68 ? -93.558 -28.634 133.305 1.00 63.56 68 ARG A C 1
ATOM 476 O O . ARG A 1 68 ? -93.397 -27.860 132.366 1.00 63.56 68 ARG A O 1
ATOM 483 N N . HIS A 1 69 ? -92.982 -28.450 134.488 1.00 65.62 69 HIS A N 1
ATOM 484 C CA . HIS A 1 69 ? -92.053 -27.349 134.749 1.00 65.62 69 HIS A CA 1
ATOM 485 C C . HIS A 1 69 ? -90.706 -27.572 134.040 1.00 65.62 69 HIS A C 1
ATOM 487 O O . HIS A 1 69 ? -90.233 -28.704 133.930 1.00 65.62 69 HIS A O 1
ATOM 493 N N . VAL A 1 70 ? -90.083 -26.485 133.572 1.00 67.31 70 VAL A N 1
ATOM 494 C CA . VAL A 1 70 ? -88.700 -26.502 133.069 1.00 67.31 70 VAL A CA 1
ATOM 495 C C . VAL A 1 70 ? -87.731 -26.869 134.206 1.00 67.31 70 VAL A C 1
ATOM 497 O O . VAL A 1 70 ? -87.863 -26.307 135.297 1.00 67.31 70 VAL A O 1
ATOM 500 N N . PRO A 1 71 ? -86.772 -27.796 133.996 1.00 71.38 71 PRO A N 1
ATOM 501 C CA . PRO A 1 71 ? -85.766 -28.127 135.004 1.00 71.38 71 PRO A CA 1
ATOM 502 C C . PRO A 1 71 ? -84.891 -26.914 135.342 1.00 71.38 71 PRO A C 1
ATOM 504 O O . PRO A 1 71 ? -84.451 -26.199 134.439 1.00 71.38 71 PRO A O 1
ATOM 507 N N . ALA A 1 72 ? -84.626 -26.695 136.633 1.00 68.31 72 ALA A N 1
ATOM 508 C CA . ALA A 1 72 ? -83.742 -25.628 137.096 1.00 68.31 72 ALA A CA 1
ATOM 509 C C . ALA A 1 72 ? -82.309 -25.825 136.567 1.00 68.31 72 ALA A C 1
ATOM 511 O O . ALA A 1 72 ? -81.801 -26.945 136.572 1.00 68.31 72 ALA A O 1
ATOM 512 N N . THR A 1 73 ? -81.670 -24.739 136.133 1.00 65.50 73 THR A N 1
ATOM 513 C CA . THR A 1 73 ? -80.250 -24.708 135.747 1.00 65.50 73 THR A CA 1
ATOM 514 C C . THR A 1 73 ? -79.363 -24.560 136.983 1.00 65.50 73 THR A C 1
ATOM 516 O O . THR A 1 73 ? -79.742 -23.884 137.946 1.00 65.50 73 THR A O 1
ATOM 519 N N . ALA A 1 74 ? -78.175 -25.159 136.966 1.00 65.88 74 ALA A N 1
ATOM 520 C CA . ALA A 1 74 ? -77.158 -24.968 137.991 1.00 65.88 74 ALA A CA 1
ATOM 521 C C . ALA A 1 74 ? -76.328 -23.697 137.715 1.00 65.88 74 ALA A C 1
ATOM 523 O O . ALA A 1 74 ? -76.285 -23.167 136.604 1.00 65.88 74 ALA A O 1
ATOM 524 N N . ALA A 1 75 ? -75.658 -23.164 138.741 1.00 48.47 75 ALA A N 1
ATOM 525 C CA . ALA A 1 75 ? -74.749 -22.031 138.570 1.00 48.47 75 ALA A CA 1
ATOM 526 C C . ALA A 1 75 ? -73.483 -22.484 137.817 1.00 48.47 75 ALA A C 1
ATOM 528 O O . ALA A 1 75 ? -72.622 -23.139 138.402 1.00 48.47 75 ALA A O 1
ATOM 529 N N . GLY A 1 76 ? -73.380 -22.136 136.530 1.00 66.44 76 GLY A N 1
ATOM 530 C CA . GLY A 1 76 ? -72.257 -22.509 135.657 1.00 66.44 76 GLY A CA 1
ATOM 531 C C . GLY A 1 76 ? -72.665 -22.928 134.242 1.00 66.44 76 GLY A C 1
ATOM 532 O O . GLY A 1 76 ? -71.804 -22.986 133.366 1.00 66.44 76 GLY A O 1
ATOM 533 N N . ASP A 1 77 ? -73.958 -23.153 134.006 1.00 71.25 77 ASP A N 1
ATOM 534 C CA . ASP A 1 77 ? -74.477 -23.603 132.713 1.00 71.25 77 ASP A CA 1
ATOM 535 C C . ASP A 1 77 ? -74.456 -22.438 131.699 1.00 71.25 77 ASP A C 1
ATOM 537 O O . ASP A 1 77 ? -75.299 -21.538 131.727 1.00 71.25 77 ASP A O 1
ATOM 541 N N . VAL A 1 78 ? -73.458 -22.419 130.807 1.00 69.56 78 VAL A N 1
ATOM 542 C CA . VAL A 1 78 ? -73.332 -21.451 129.700 1.00 69.56 78 VAL A CA 1
ATOM 543 C C . VAL A 1 78 ? -73.443 -22.162 128.351 1.00 69.56 78 VAL A C 1
ATOM 545 O O . VAL A 1 78 ? -72.800 -23.181 128.120 1.00 69.56 78 VAL A O 1
ATOM 548 N N . ASN A 1 79 ? -74.235 -21.594 127.434 1.00 73.00 79 ASN A N 1
ATOM 549 C CA . ASN A 1 79 ? -74.530 -22.139 126.096 1.00 73.00 79 ASN A CA 1
ATOM 550 C C . ASN A 1 79 ? -75.204 -23.526 126.071 1.00 73.00 79 ASN A C 1
ATOM 552 O O . ASN A 1 79 ? -75.066 -24.274 125.098 1.00 73.00 79 ASN A O 1
ATOM 556 N N . GLU A 1 80 ? -75.979 -23.857 127.100 1.00 80.06 80 GLU A N 1
ATOM 557 C CA . GLU A 1 80 ? -76.838 -25.039 127.079 1.00 80.06 80 GLU A CA 1
ATOM 558 C C . GLU A 1 80 ? -78.223 -24.710 126.523 1.00 80.06 80 GLU A C 1
ATOM 560 O O . GLU A 1 80 ? -78.810 -23.664 126.800 1.00 80.06 80 GLU A O 1
ATOM 565 N N . PHE A 1 81 ? -78.752 -25.626 125.719 1.00 82.25 81 PHE A N 1
ATOM 566 C CA . PHE A 1 81 ? -80.067 -25.523 125.106 1.00 82.25 81 PHE A CA 1
ATOM 567 C C . PHE A 1 81 ? -80.927 -26.686 125.591 1.00 82.25 81 PHE A C 1
ATOM 569 O O . PHE A 1 81 ? -80.441 -27.807 125.757 1.00 82.25 81 PHE A O 1
ATOM 576 N N . LEU A 1 82 ? -82.215 -26.429 125.817 1.00 79.12 82 LEU A N 1
ATOM 577 C CA . LEU A 1 82 ? -83.147 -27.461 126.251 1.00 79.12 82 LEU A CA 1
ATOM 578 C C . LEU A 1 82 ? -83.429 -28.400 125.069 1.00 79.12 82 LEU A C 1
ATOM 580 O O . LEU A 1 82 ? -84.188 -28.059 124.160 1.00 79.12 82 LEU A O 1
ATOM 584 N N . LYS A 1 83 ? -82.789 -29.573 125.048 1.00 77.25 83 LYS A N 1
ATOM 585 C CA . LYS A 1 83 ? -83.017 -30.567 123.996 1.00 77.25 83 LYS A CA 1
ATOM 586 C C . LYS A 1 83 ? -84.263 -31.382 124.339 1.00 77.25 83 LYS A C 1
ATOM 588 O O . LYS A 1 83 ? -84.424 -31.876 125.460 1.00 77.25 83 LYS A O 1
ATOM 593 N N . SER A 1 84 ? -85.161 -31.521 123.365 1.00 71.94 84 SER A N 1
ATOM 594 C CA . SER A 1 84 ? -86.291 -32.437 123.478 1.00 71.94 84 SER A CA 1
ATOM 595 C C . SER A 1 84 ? -85.762 -33.870 123.546 1.00 71.94 84 SER A C 1
ATOM 597 O O . SER A 1 84 ? -84.969 -34.303 122.711 1.00 71.94 84 SER A O 1
ATOM 599 N N . ASN A 1 85 ? -86.178 -34.608 124.573 1.00 65.38 85 ASN A N 1
ATOM 600 C CA . ASN A 1 85 ? -85.848 -36.019 124.685 1.00 65.38 85 ASN A CA 1
ATOM 601 C C . ASN A 1 85 ? -86.778 -36.813 123.755 1.00 65.38 85 ASN A C 1
ATOM 603 O O . ASN A 1 85 ? -87.996 -36.667 123.826 1.00 65.38 85 ASN A O 1
ATOM 607 N N . SER A 1 86 ? -86.212 -37.630 122.868 1.00 59.41 86 SER A N 1
ATOM 608 C CA . SER A 1 86 ? -86.952 -38.355 121.825 1.00 59.41 86 SER A CA 1
ATOM 609 C C . SER A 1 86 ? -87.821 -39.503 122.362 1.00 59.41 86 SER A C 1
ATOM 611 O O . SER A 1 86 ? -88.561 -40.109 121.591 1.00 59.41 86 SER A O 1
ATOM 613 N N . VAL A 1 87 ? -87.740 -39.830 123.658 1.00 57.66 87 VAL A N 1
ATOM 614 C CA . VAL A 1 87 ? -88.577 -40.860 124.300 1.00 57.66 87 VAL A CA 1
ATOM 615 C C . VAL A 1 87 ? -89.820 -40.251 124.948 1.00 57.66 87 VAL A C 1
ATOM 617 O O . VAL A 1 87 ? -89.730 -39.330 125.761 1.00 57.66 87 VAL A O 1
ATOM 620 N N . ALA A 1 88 ? -90.989 -40.810 124.619 1.00 51.22 88 ALA A N 1
ATOM 621 C CA . ALA A 1 88 ? -92.281 -40.409 125.172 1.00 51.22 88 ALA A CA 1
ATOM 622 C C . ALA A 1 88 ? -92.271 -40.479 126.714 1.00 51.22 88 ALA A C 1
ATOM 624 O O . ALA A 1 88 ? -91.991 -41.526 127.294 1.00 51.22 88 ALA A O 1
ATOM 625 N N . GLY A 1 89 ? -92.546 -39.348 127.375 1.00 58.75 89 GLY A N 1
ATOM 626 C CA . GLY A 1 89 ? -92.522 -39.200 128.839 1.00 58.75 89 GLY A CA 1
ATOM 627 C C . GLY A 1 89 ? -91.176 -38.763 129.441 1.00 58.75 89 GLY A C 1
ATOM 628 O O . GLY A 1 89 ? -91.128 -38.353 130.603 1.00 58.75 89 GLY A O 1
ATOM 629 N N . GLY A 1 90 ? -90.085 -38.760 128.667 1.00 62.22 90 GLY A N 1
ATOM 630 C CA . GLY A 1 90 ? -88.784 -38.253 129.112 1.00 62.22 90 GLY A CA 1
ATOM 631 C C . GLY A 1 90 ? -88.830 -36.751 129.413 1.00 62.22 90 GLY A C 1
ATOM 632 O O . GLY A 1 90 ? -89.464 -35.978 128.692 1.00 62.22 90 GLY A O 1
ATOM 633 N N . ALA A 1 91 ? -88.215 -36.305 130.511 1.00 64.81 91 ALA A N 1
ATOM 634 C CA . ALA A 1 91 ? -88.041 -34.872 130.757 1.00 64.81 91 ALA A CA 1
ATOM 635 C C . ALA A 1 91 ? -87.028 -34.290 129.758 1.00 64.81 91 ALA A C 1
ATOM 637 O O . ALA A 1 91 ? -86.011 -34.942 129.503 1.00 64.81 91 ALA A O 1
ATOM 638 N N . PRO A 1 92 ? -87.295 -33.111 129.169 1.00 69.75 92 PRO A N 1
ATOM 639 C CA . PRO A 1 92 ? -86.282 -32.406 128.394 1.00 69.75 92 PRO A CA 1
ATOM 640 C C . PRO A 1 92 ? -85.099 -32.051 129.307 1.00 69.75 92 PRO A C 1
ATOM 642 O O . PRO A 1 92 ? -85.302 -31.758 130.486 1.00 69.75 92 PRO A O 1
ATOM 645 N N . ALA A 1 93 ? -83.878 -32.104 128.774 1.00 73.62 93 ALA A N 1
ATOM 646 C CA . ALA A 1 93 ? -82.645 -31.867 129.525 1.00 73.62 93 ALA A CA 1
ATOM 647 C C . ALA A 1 93 ? -81.789 -30.794 128.842 1.00 73.62 93 ALA A C 1
ATOM 649 O O . ALA A 1 93 ? -81.793 -30.669 127.614 1.00 73.62 93 ALA A O 1
ATOM 650 N N . TRP A 1 94 ? -81.066 -30.022 129.649 1.00 79.81 94 TRP A N 1
ATOM 651 C CA . TRP A 1 94 ? -80.088 -29.053 129.167 1.00 79.81 94 TRP A CA 1
ATOM 652 C C . TRP A 1 94 ? -78.885 -29.785 128.557 1.00 79.81 94 TRP A C 1
ATOM 654 O O . TRP A 1 94 ? -78.380 -30.749 129.131 1.00 79.81 94 TRP A O 1
ATOM 664 N N . ALA A 1 95 ? -78.486 -29.390 127.345 1.00 79.00 95 ALA A N 1
ATOM 665 C CA . ALA A 1 95 ? -77.328 -29.944 126.651 1.00 79.00 95 ALA A CA 1
ATOM 666 C C . ALA A 1 95 ? -76.720 -28.932 125.669 1.00 79.00 95 ALA A C 1
ATOM 668 O O . ALA A 1 95 ? -77.421 -28.117 125.065 1.00 79.00 95 ALA A O 1
ATOM 669 N N . ILE A 1 96 ? -75.409 -29.025 125.447 1.00 81.44 96 ILE A N 1
ATOM 670 C CA . ILE A 1 96 ? -74.688 -28.193 124.475 1.00 81.44 96 ILE A CA 1
ATOM 671 C C . ILE A 1 96 ? -74.984 -28.677 123.041 1.00 81.44 96 ILE A C 1
ATOM 673 O O . ILE A 1 96 ? -75.083 -29.878 122.770 1.00 81.44 96 ILE A O 1
ATOM 677 N N . ILE A 1 97 ? -75.135 -27.737 122.105 1.00 83.25 97 ILE A N 1
ATOM 678 C CA . ILE A 1 97 ? -75.263 -28.011 120.664 1.00 83.25 97 ILE A CA 1
ATOM 679 C C . ILE A 1 97 ? -73.855 -28.091 120.053 1.00 83.25 97 ILE A C 1
ATOM 681 O O . ILE A 1 97 ? -73.065 -27.154 120.147 1.00 83.25 97 ILE A O 1
ATOM 685 N N . THR A 1 98 ? -73.540 -29.207 119.407 1.00 84.62 98 THR A N 1
ATOM 686 C CA . THR A 1 98 ? -72.280 -29.464 118.699 1.00 84.62 98 THR A CA 1
ATOM 687 C C . THR A 1 98 ? -72.430 -29.225 117.193 1.00 84.62 98 THR A C 1
ATOM 689 O O . THR A 1 98 ? -73.541 -29.165 116.669 1.00 84.62 98 THR A O 1
ATOM 692 N N . LYS A 1 99 ? -71.314 -29.145 116.449 1.00 86.12 99 LYS A N 1
ATOM 693 C CA . LYS A 1 99 ? -71.347 -29.031 114.975 1.00 86.12 99 LYS A CA 1
ATOM 694 C C . LYS A 1 99 ? -72.129 -30.172 114.308 1.00 86.12 99 LYS A C 1
ATOM 696 O O . LYS A 1 99 ? -72.722 -29.964 113.255 1.00 86.12 99 LYS A O 1
ATOM 701 N N . THR A 1 100 ? -72.153 -31.357 114.917 1.00 84.38 100 THR A N 1
ATOM 702 C CA . THR A 1 100 ? -72.890 -32.521 114.406 1.00 84.38 100 THR A CA 1
ATOM 703 C C . THR A 1 100 ? -74.398 -32.344 114.536 1.00 84.38 100 THR A C 1
ATOM 705 O O . THR A 1 100 ? -75.124 -32.688 113.608 1.00 84.38 100 THR A O 1
ATOM 708 N N . ASP A 1 101 ? -74.866 -31.744 115.634 1.00 82.25 101 ASP A N 1
ATOM 709 C CA . ASP A 1 101 ? -76.297 -31.512 115.881 1.00 82.25 101 ASP A CA 1
ATOM 710 C C . ASP A 1 101 ? -76.945 -30.608 114.814 1.00 82.25 101 ASP A C 1
ATOM 712 O O . ASP A 1 101 ? -78.151 -30.671 114.598 1.00 82.25 101 ASP A O 1
ATOM 716 N N . VAL A 1 102 ? -76.144 -29.780 114.131 1.00 86.44 102 VAL A N 1
ATOM 717 C CA . VAL A 1 102 ? -76.590 -28.848 113.079 1.00 86.44 102 VAL A CA 1
ATOM 718 C C . VAL A 1 102 ? -76.088 -29.222 111.677 1.00 86.44 102 VAL A C 1
ATOM 720 O O . VAL A 1 102 ? -76.190 -28.422 110.752 1.00 86.44 102 VAL A O 1
ATOM 723 N N . GLY A 1 103 ? -75.530 -30.426 111.496 1.00 85.50 103 GLY A N 1
ATOM 724 C CA . GLY A 1 103 ? -75.087 -30.918 110.184 1.00 85.50 103 GLY A CA 1
ATOM 725 C C . GLY A 1 103 ? -73.803 -30.277 109.631 1.00 85.50 103 GLY A C 1
ATOM 726 O O . GLY A 1 103 ? -73.547 -30.364 108.434 1.00 85.50 103 GLY A O 1
ATOM 727 N N . LEU A 1 104 ? -72.973 -29.656 110.475 1.00 86.56 104 LEU A N 1
ATOM 728 C CA . LEU A 1 104 ? -71.746 -28.933 110.097 1.00 86.56 104 LEU A CA 1
ATOM 729 C C . LEU A 1 104 ? -70.454 -29.656 110.523 1.00 86.56 104 LEU A C 1
ATOM 731 O O . LEU A 1 104 ? -69.430 -29.020 110.773 1.00 86.56 104 LEU A O 1
ATOM 735 N N . ALA A 1 105 ? -70.477 -30.988 110.614 1.00 85.25 105 ALA A N 1
ATOM 736 C CA . ALA A 1 105 ? -69.360 -31.777 111.146 1.00 85.25 105 ALA A CA 1
ATOM 737 C C . ALA A 1 105 ? -68.040 -31.628 110.355 1.00 85.25 105 ALA A C 1
ATOM 739 O O . ALA A 1 105 ? -66.973 -31.714 110.951 1.00 85.25 105 ALA A O 1
ATOM 740 N N . ASN A 1 106 ? -68.110 -31.355 109.047 1.00 81.06 106 ASN A N 1
ATOM 741 C CA . ASN A 1 106 ? -66.937 -31.216 108.167 1.00 81.06 106 ASN A CA 1
ATOM 742 C C . ASN A 1 106 ? -66.397 -29.778 108.078 1.00 81.06 106 ASN A C 1
ATOM 744 O O . ASN A 1 106 ? -65.512 -29.503 107.270 1.00 81.06 106 ASN A O 1
ATOM 748 N N . VAL A 1 107 ? -66.977 -28.841 108.831 1.00 81.44 107 VAL A N 1
ATOM 749 C CA . VAL A 1 107 ? -66.604 -27.427 108.772 1.00 81.44 107 VAL A CA 1
ATOM 750 C C . VAL A 1 107 ? -65.680 -27.087 109.938 1.00 81.44 107 VAL A C 1
ATOM 752 O O . VAL A 1 107 ? -66.080 -27.094 111.109 1.00 81.44 107 VAL A O 1
ATOM 755 N N . ASP A 1 108 ? -64.445 -26.721 109.606 1.00 80.81 108 ASP A N 1
ATOM 756 C CA . ASP A 1 108 ? -63.466 -26.208 110.559 1.00 80.81 108 ASP A CA 1
ATOM 757 C C . ASP A 1 108 ? -63.444 -24.680 110.585 1.00 80.81 108 ASP A C 1
ATOM 759 O O . ASP A 1 108 ? -63.590 -24.007 109.565 1.00 80.81 108 ASP A O 1
ATOM 763 N N . ASN A 1 109 ? -63.268 -24.118 111.783 1.00 81.00 109 ASN A N 1
ATOM 764 C CA . ASN A 1 109 ? -63.183 -22.675 111.982 1.00 81.00 109 ASN A CA 1
ATOM 765 C C . ASN A 1 109 ? -61.714 -22.239 111.925 1.00 81.00 109 ASN A C 1
ATOM 767 O O . ASN A 1 109 ? -61.089 -21.997 112.957 1.00 81.00 109 ASN A O 1
ATOM 771 N N . THR A 1 110 ? -61.148 -22.220 110.720 1.00 82.19 110 THR A N 1
ATOM 772 C CA . THR A 1 110 ? -59.767 -21.788 110.463 1.00 82.19 110 THR A CA 1
ATOM 773 C C . THR A 1 110 ? -59.725 -20.363 109.909 1.00 82.19 110 THR A C 1
ATOM 775 O O . THR A 1 110 ? -60.650 -19.932 109.214 1.00 82.19 110 THR A O 1
ATOM 778 N N . SER A 1 111 ? -58.635 -19.632 110.175 1.00 83.00 111 SER A N 1
ATOM 779 C CA . SER A 1 111 ? -58.395 -18.310 109.577 1.00 83.00 111 SER A CA 1
ATOM 780 C C . SER A 1 111 ? -58.321 -18.404 108.050 1.00 83.00 111 SER A C 1
ATOM 782 O O . SER A 1 111 ? -57.975 -19.454 107.506 1.00 83.00 111 SER A O 1
ATOM 784 N N . ASP A 1 112 ? -58.619 -17.308 107.348 1.00 78.62 112 ASP A N 1
ATOM 785 C CA . ASP A 1 112 ? -58.630 -17.294 105.878 1.00 78.62 112 ASP A CA 1
ATOM 786 C C . ASP A 1 112 ? -57.301 -17.758 105.265 1.00 78.62 112 ASP A C 1
ATOM 788 O O . ASP A 1 112 ? -57.308 -18.490 104.281 1.00 78.62 112 ASP A O 1
ATOM 792 N N . ALA A 1 113 ? -56.170 -17.413 105.890 1.00 81.81 113 ALA A N 1
ATOM 793 C CA . ALA A 1 113 ? -54.839 -17.820 105.437 1.00 81.81 113 ALA A CA 1
ATOM 794 C C . ALA A 1 113 ? -54.563 -19.328 105.594 1.00 81.81 113 ALA A C 1
ATOM 796 O O . ALA A 1 113 ? -53.705 -19.869 104.903 1.00 81.81 113 ALA A O 1
ATOM 797 N N . SER A 1 114 ? -55.267 -20.004 106.505 1.00 80.88 114 SER A N 1
ATOM 798 C CA . SER A 1 114 ? -55.093 -21.434 106.784 1.00 80.88 114 SER A CA 1
ATOM 799 C C . SER A 1 114 ? -56.177 -22.306 106.153 1.00 80.88 114 SER A C 1
ATOM 801 O O . SER A 1 114 ? -56.145 -23.524 106.321 1.00 80.88 114 SER A O 1
ATOM 803 N N . LYS A 1 115 ? -57.137 -21.716 105.428 1.00 81.88 115 LYS A N 1
ATOM 804 C CA . LYS A 1 115 ? -58.135 -22.488 104.684 1.00 81.88 115 LYS A CA 1
ATOM 805 C C . LYS A 1 115 ? -57.441 -23.246 103.546 1.00 81.88 115 LYS A C 1
ATOM 807 O O . LYS A 1 115 ? -56.763 -22.617 102.731 1.00 81.88 115 LYS A O 1
ATOM 812 N N . PRO A 1 116 ? -57.603 -24.576 103.450 1.00 80.44 116 PRO A N 1
ATOM 813 C CA . PRO A 1 116 ? -57.044 -25.325 102.337 1.00 80.44 116 PRO A CA 1
ATOM 814 C C . PRO A 1 116 ? -57.704 -24.876 101.028 1.00 80.44 116 PRO A C 1
ATOM 816 O O . PRO A 1 116 ? -58.927 -24.757 100.942 1.00 80.44 116 PRO A O 1
ATOM 819 N N . VAL A 1 117 ? -56.899 -24.649 99.989 1.00 81.88 117 VAL A N 1
ATOM 820 C CA . VAL A 1 117 ? -57.416 -24.561 98.618 1.00 81.88 117 VAL A CA 1
ATOM 821 C C . VAL A 1 117 ? -57.783 -25.965 98.145 1.00 81.88 117 VAL A C 1
ATOM 823 O O . VAL A 1 117 ? -57.085 -26.932 98.450 1.00 81.88 117 VAL A O 1
ATOM 826 N N . SER A 1 118 ? -58.884 -26.107 97.407 1.00 85.06 118 SER A N 1
ATOM 827 C CA . SER A 1 118 ? -59.247 -27.417 96.855 1.00 85.06 118 SER A CA 1
ATOM 828 C C . SER A 1 118 ? -58.209 -27.888 95.829 1.00 85.06 118 SER A C 1
ATOM 830 O O . SER A 1 118 ? -57.602 -27.073 95.129 1.00 85.06 118 SER A O 1
ATOM 832 N N . ASN A 1 119 ? -58.055 -29.206 95.669 1.00 87.25 119 ASN A N 1
ATOM 833 C CA . ASN A 1 119 ? -57.138 -29.780 94.674 1.00 87.25 119 ASN A CA 1
ATOM 834 C C . ASN A 1 119 ? -57.408 -29.237 93.257 1.00 87.25 119 ASN A C 1
ATOM 836 O O . ASN A 1 119 ? -56.473 -28.911 92.533 1.00 87.25 119 ASN A O 1
ATOM 840 N N . ALA A 1 120 ? -58.681 -29.054 92.886 1.00 87.50 120 ALA A N 1
ATOM 841 C CA . ALA A 1 120 ? -59.066 -28.490 91.592 1.00 87.50 120 ALA A CA 1
ATOM 842 C C . ALA A 1 120 ? -58.622 -27.024 91.421 1.00 87.50 120 ALA A C 1
ATOM 844 O O . ALA A 1 120 ? -58.157 -26.639 90.348 1.00 87.50 120 ALA A O 1
ATOM 845 N N . GLN A 1 121 ? -58.724 -26.207 92.475 1.00 89.06 121 GLN A N 1
ATOM 846 C CA . GLN A 1 121 ? -58.232 -24.827 92.453 1.00 89.06 121 GLN A CA 1
ATOM 847 C C . GLN A 1 121 ? -56.706 -24.781 92.343 1.00 89.06 121 GLN A C 1
ATOM 849 O O . GLN A 1 121 ? -56.187 -23.995 91.555 1.00 89.06 121 GLN A O 1
ATOM 854 N N . ALA A 1 122 ? -55.991 -25.648 93.066 1.00 85.81 122 ALA A N 1
ATOM 855 C CA . ALA A 1 122 ? -54.534 -25.735 92.983 1.00 85.81 122 ALA A CA 1
ATOM 856 C C . ALA A 1 122 ? -54.062 -26.108 91.565 1.00 85.81 122 ALA A C 1
ATOM 858 O O . ALA A 1 122 ? -53.176 -25.450 91.019 1.00 85.81 122 ALA A O 1
ATOM 859 N N . THR A 1 123 ? -54.703 -27.093 90.923 1.00 86.00 123 THR A N 1
ATOM 860 C CA . THR A 1 123 ? -54.400 -27.467 89.531 1.00 86.00 123 THR A CA 1
ATOM 861 C C . THR A 1 123 ? -54.678 -26.323 88.555 1.00 86.00 123 THR A C 1
ATOM 863 O O . THR A 1 123 ? -53.839 -26.027 87.709 1.00 86.00 123 THR A O 1
ATOM 866 N N . ALA A 1 124 ? -55.820 -25.640 88.677 1.00 85.88 124 ALA A N 1
ATOM 867 C CA . ALA A 1 124 ? -56.162 -24.523 87.797 1.00 85.88 124 ALA A CA 1
ATOM 868 C C . ALA A 1 124 ? -55.212 -23.321 87.956 1.00 85.88 124 ALA A C 1
ATOM 870 O O . ALA A 1 124 ? -54.934 -22.627 86.980 1.00 85.88 124 ALA A O 1
ATOM 871 N N . ILE A 1 125 ? -54.704 -23.075 89.168 1.00 85.81 125 ILE A N 1
ATOM 872 C CA . ILE A 1 125 ? -53.703 -22.032 89.432 1.00 85.81 125 ILE A CA 1
ATOM 873 C C . ILE A 1 125 ? -52.349 -22.410 88.813 1.00 85.81 125 ILE A C 1
ATOM 875 O O . ILE A 1 125 ? -51.725 -21.552 88.200 1.00 85.81 125 ILE A O 1
ATOM 879 N N . GLY A 1 126 ? -51.930 -23.679 88.886 1.00 82.06 126 GLY A N 1
ATOM 880 C CA . GLY A 1 126 ? -50.672 -24.155 88.288 1.00 82.06 126 GLY A CA 1
ATOM 881 C C . GLY A 1 126 ? -50.620 -24.115 86.753 1.00 82.06 126 GLY A C 1
ATOM 882 O O . GLY A 1 126 ? -49.536 -24.148 86.181 1.00 82.06 126 GLY A O 1
ATOM 883 N N . LEU A 1 127 ? -51.772 -24.019 86.081 1.00 84.44 127 LEU A N 1
ATOM 884 C CA . LEU A 1 127 ? -51.856 -23.829 84.626 1.00 84.44 127 LEU A CA 1
ATOM 885 C C . LEU A 1 127 ? -51.796 -22.356 84.198 1.00 84.44 127 LEU A C 1
ATOM 887 O O . LEU A 1 127 ? -51.711 -22.070 83.003 1.00 84.44 127 LEU A O 1
ATOM 891 N N . LYS A 1 128 ? -51.881 -21.409 85.139 1.00 80.81 128 LYS A N 1
ATOM 892 C CA . LYS A 1 128 ? -51.746 -19.987 84.820 1.00 80.81 128 LYS A CA 1
ATOM 893 C C . LYS A 1 128 ? -50.273 -19.628 84.688 1.00 80.81 128 LYS A C 1
ATOM 895 O O . LYS A 1 128 ? -49.438 -20.071 85.470 1.00 80.81 128 LYS A O 1
ATOM 900 N N . LEU A 1 129 ? -49.977 -18.796 83.696 1.00 75.62 129 LEU A N 1
ATOM 901 C CA . LEU A 1 129 ? -48.649 -18.234 83.505 1.00 75.62 129 LEU A CA 1
ATOM 902 C C . LEU A 1 129 ? -48.294 -17.329 84.693 1.00 75.62 129 LEU A C 1
ATOM 904 O O . LEU A 1 129 ? -49.131 -16.536 85.130 1.00 75.62 129 LEU A O 1
ATOM 908 N N . ASP A 1 130 ? -47.063 -17.439 85.194 1.00 73.06 130 ASP A N 1
ATOM 909 C CA . ASP A 1 130 ? -46.563 -16.555 86.245 1.00 73.06 130 ASP A CA 1
ATOM 910 C C . ASP A 1 130 ? -46.571 -15.095 85.755 1.00 73.06 130 ASP A C 1
ATOM 912 O O . ASP A 1 130 ? -46.200 -14.796 84.616 1.00 73.06 130 ASP A O 1
ATOM 916 N N . ALA A 1 131 ? -46.982 -14.170 86.623 1.00 72.25 131 ALA A N 1
ATOM 917 C CA . ALA A 1 131 ? -46.994 -12.739 86.339 1.00 72.25 131 ALA A CA 1
ATOM 918 C C . ALA A 1 131 ? -45.593 -12.214 85.979 1.00 72.25 131 ALA A C 1
ATOM 920 O O . ALA A 1 131 ? -45.473 -11.243 85.236 1.00 72.25 131 ALA A O 1
ATOM 921 N N . THR A 1 132 ? -44.536 -12.888 86.444 1.00 67.94 132 THR A N 1
ATOM 922 C CA . THR A 1 132 ? -43.141 -12.570 86.107 1.00 67.94 132 THR A CA 1
ATOM 923 C C . THR A 1 132 ? -42.774 -12.850 84.641 1.00 67.94 132 THR A C 1
ATOM 925 O O . THR A 1 132 ? -41.793 -12.291 84.149 1.00 67.94 132 THR A O 1
ATOM 928 N N . HIS A 1 133 ? -43.568 -13.657 83.924 1.00 65.69 133 HIS A N 1
ATOM 929 C CA . HIS A 1 133 ? -43.353 -14.029 82.520 1.00 65.69 133 HIS A CA 1
ATOM 930 C C . HIS A 1 133 ? -44.130 -13.125 81.535 1.00 65.69 133 HIS A C 1
ATOM 932 O O . HIS A 1 133 ? -43.905 -13.171 80.323 1.00 65.69 133 HIS A O 1
ATOM 938 N N . ALA A 1 134 ? -45.053 -12.285 82.015 1.00 62.41 134 ALA A N 1
ATOM 939 C CA . ALA A 1 134 ? -45.810 -11.365 81.169 1.00 62.41 134 ALA A CA 1
ATOM 940 C C . ALA A 1 134 ? -45.048 -10.039 80.973 1.00 62.41 134 ALA A C 1
ATOM 942 O O . ALA A 1 134 ? -44.958 -9.217 81.879 1.00 62.41 134 ALA A O 1
ATOM 943 N N . GLY A 1 135 ? -44.523 -9.808 79.765 1.00 62.53 135 GLY A N 1
ATOM 944 C CA . GLY A 1 135 ? -44.002 -8.499 79.337 1.00 62.53 135 GLY A CA 1
ATOM 945 C C . GLY A 1 135 ? -42.531 -8.202 79.658 1.00 62.53 135 GLY A C 1
ATOM 946 O O . GLY A 1 135 ? -42.036 -7.139 79.290 1.00 62.53 135 GLY A O 1
ATOM 947 N N . THR A 1 136 ? -41.799 -9.124 80.280 1.00 56.91 136 THR A N 1
ATOM 948 C CA . THR A 1 136 ? -40.366 -8.979 80.579 1.00 56.91 136 THR A CA 1
ATOM 949 C C . THR A 1 136 ? -39.513 -9.601 79.466 1.00 56.91 136 THR A C 1
ATOM 951 O O . THR A 1 136 ? -38.963 -10.697 79.574 1.00 56.91 136 THR A O 1
ATOM 954 N N . GLY A 1 137 ? -39.390 -8.898 78.340 1.00 62.00 137 GLY A N 1
ATOM 955 C CA . GLY A 1 137 ? -38.354 -9.229 77.358 1.00 62.00 137 GLY A CA 1
ATOM 956 C C . GLY A 1 137 ? -36.952 -9.114 77.979 1.00 62.00 137 GLY A C 1
ATOM 957 O O . GLY A 1 137 ? -36.696 -8.201 78.759 1.00 62.00 137 GLY A O 1
ATOM 958 N N . GLY A 1 138 ? -36.042 -10.030 77.625 1.00 58.56 138 GLY A N 1
ATOM 959 C CA . GLY A 1 138 ? -34.595 -9.872 77.858 1.00 58.56 138 GLY A CA 1
ATOM 960 C C . GLY A 1 138 ? -33.945 -10.682 78.990 1.00 58.56 138 GLY A C 1
ATOM 961 O O . GLY A 1 138 ? -32.728 -10.622 79.115 1.00 58.56 138 GLY A O 1
ATOM 962 N N . ALA A 1 139 ? -34.691 -11.467 79.777 1.00 57.66 139 ALA A N 1
ATOM 963 C CA . ALA A 1 139 ? -34.088 -12.414 80.738 1.00 57.66 139 ALA A CA 1
ATOM 964 C C . ALA A 1 139 ? -34.823 -13.763 80.863 1.00 57.66 139 ALA A C 1
ATOM 966 O O . ALA A 1 139 ? -34.199 -14.763 81.206 1.00 57.66 139 ALA A O 1
ATOM 967 N N . ALA A 1 140 ? -36.126 -13.817 80.555 1.00 63.56 140 ALA A N 1
ATOM 968 C CA . ALA A 1 140 ? -36.903 -15.063 80.568 1.00 63.56 140 ALA A CA 1
ATOM 969 C C . ALA A 1 140 ? -36.614 -15.972 79.355 1.00 63.56 140 ALA A C 1
ATOM 971 O O . ALA A 1 140 ? -36.759 -17.190 79.432 1.00 63.56 140 ALA A O 1
ATOM 972 N N . HIS A 1 141 ? -36.175 -15.379 78.240 1.00 65.62 141 HIS A N 1
ATOM 973 C CA . HIS A 1 141 ? -35.784 -16.086 77.023 1.00 65.62 141 HIS A CA 1
ATOM 974 C C . HIS A 1 141 ? -34.296 -15.853 76.762 1.00 65.62 141 HIS A C 1
ATOM 976 O O . HIS A 1 141 ? -33.822 -14.721 76.864 1.00 65.62 141 HIS A O 1
ATOM 982 N N . ALA A 1 142 ? -33.561 -16.917 76.432 1.00 66.88 142 ALA A N 1
ATOM 983 C CA . ALA A 1 142 ? -32.139 -16.823 76.123 1.00 66.88 142 ALA A CA 1
ATOM 984 C C . ALA A 1 142 ? -31.888 -15.934 74.892 1.00 66.88 142 ALA A C 1
ATOM 986 O O . ALA A 1 142 ? -32.695 -15.904 73.957 1.00 66.88 142 ALA A O 1
ATOM 987 N N . ASN A 1 143 ? -30.745 -15.240 74.872 1.00 69.88 143 ASN A N 1
ATOM 988 C CA . ASN A 1 143 ? -30.295 -14.516 73.685 1.00 69.88 143 ASN A CA 1
ATOM 989 C C . ASN A 1 143 ? -30.165 -15.485 72.505 1.00 69.88 143 ASN A C 1
ATOM 991 O O . ASN A 1 143 ? -29.604 -16.572 72.648 1.00 69.88 143 ASN A O 1
ATOM 995 N N . VAL A 1 144 ? -30.632 -15.069 71.326 1.00 80.12 144 VAL A N 1
ATOM 996 C CA . VAL A 1 144 ? -30.424 -15.845 70.100 1.00 80.12 144 VAL A CA 1
ATOM 997 C C . VAL A 1 144 ? -28.943 -15.841 69.747 1.00 80.12 144 VAL A C 1
ATOM 999 O O . VAL A 1 144 ? -28.336 -14.782 69.570 1.00 80.12 144 VAL A O 1
ATOM 1002 N N . VAL A 1 145 ? -28.381 -17.036 69.601 1.00 81.19 145 VAL A N 1
ATOM 1003 C CA . VAL A 1 145 ? -27.009 -17.259 69.137 1.00 81.19 145 VAL A CA 1
ATOM 1004 C C . VAL A 1 145 ? -27.062 -17.725 67.683 1.00 81.19 145 VAL A C 1
ATOM 1006 O O . VAL A 1 145 ? -27.928 -18.522 67.320 1.00 81.19 145 VAL A O 1
ATOM 1009 N N . ALA A 1 146 ? -26.145 -17.238 66.843 1.00 80.62 146 ALA A N 1
ATOM 1010 C CA . ALA A 1 146 ? -26.006 -17.702 65.463 1.00 80.62 146 ALA A CA 1
ATOM 1011 C C . ALA A 1 146 ? -25.829 -19.231 65.431 1.00 80.62 146 ALA A C 1
ATOM 1013 O O . ALA A 1 146 ? -24.984 -19.767 66.148 1.00 80.62 146 ALA A O 1
ATOM 1014 N N . ALA A 1 147 ? -26.652 -19.927 64.640 1.00 78.88 147 ALA A N 1
ATOM 1015 C CA . ALA A 1 147 ? -26.734 -21.394 64.584 1.00 78.88 147 ALA A CA 1
ATOM 1016 C C . ALA A 1 147 ? -27.020 -22.101 65.934 1.00 78.88 147 ALA A C 1
ATOM 1018 O O . ALA A 1 147 ? -26.876 -23.318 66.038 1.00 78.88 147 ALA A O 1
ATOM 1019 N N . GLY A 1 148 ? -27.430 -21.355 66.964 1.00 80.19 148 GLY A N 1
ATOM 1020 C CA . GLY A 1 148 ? -27.739 -21.859 68.299 1.00 80.19 148 GLY A CA 1
ATOM 1021 C C . GLY A 1 148 ? -29.240 -21.955 68.582 1.00 80.19 148 GLY A C 1
ATOM 1022 O O . GLY A 1 148 ? -30.075 -22.003 67.676 1.00 80.19 148 GLY A O 1
ATOM 1023 N N . ALA A 1 149 ? -29.584 -21.991 69.871 1.00 78.06 149 ALA A N 1
ATOM 1024 C CA . ALA A 1 149 ? -30.968 -22.072 70.329 1.00 78.06 149 ALA A CA 1
ATOM 1025 C C . ALA A 1 149 ? -31.799 -20.867 69.851 1.00 78.06 149 ALA A C 1
ATOM 1027 O O . ALA A 1 149 ? -31.337 -19.724 69.863 1.00 78.06 149 ALA A O 1
ATOM 1028 N N . SER A 1 150 ? -33.039 -21.142 69.438 1.00 76.44 150 SER A N 1
ATOM 1029 C CA . SER A 1 150 ? -33.983 -20.106 69.011 1.00 76.44 150 SER A CA 1
ATOM 1030 C C . SER A 1 150 ? -34.550 -19.365 70.223 1.00 76.44 150 SER A C 1
ATOM 1032 O O . SER A 1 150 ? -34.854 -19.972 71.247 1.00 76.44 150 SER A O 1
ATOM 1034 N N . GLY A 1 151 ? -34.692 -18.052 70.079 1.00 78.00 151 GLY A N 1
ATOM 1035 C CA . GLY A 1 151 ? -35.310 -17.141 71.042 1.00 78.00 151 GLY A CA 1
ATOM 1036 C C . GLY A 1 151 ? -36.510 -16.474 70.375 1.00 78.00 151 GLY A C 1
ATOM 1037 O O . GLY A 1 151 ? -37.399 -17.168 69.891 1.00 78.00 151 GLY A O 1
ATOM 1038 N N . PHE A 1 152 ? -36.516 -15.140 70.273 1.00 79.06 152 PHE A N 1
ATOM 1039 C CA . PHE A 1 152 ? -37.535 -14.396 69.506 1.00 79.06 152 PHE A CA 1
ATOM 1040 C C . PHE A 1 152 ? -37.348 -14.457 67.975 1.00 79.06 152 PHE A C 1
ATOM 1042 O O . PHE A 1 152 ? -38.267 -14.124 67.233 1.00 79.06 152 PHE A O 1
ATOM 1049 N N . MET A 1 153 ? -36.176 -14.891 67.502 1.00 85.94 153 MET A N 1
ATOM 1050 C CA . MET A 1 153 ? -35.901 -15.273 66.111 1.00 85.94 153 MET A CA 1
ATOM 1051 C C . MET A 1 153 ? -35.110 -16.590 66.084 1.00 85.94 153 MET A C 1
ATOM 1053 O O . MET A 1 153 ? -34.554 -17.006 67.108 1.00 85.94 153 MET A O 1
ATOM 1057 N N . THR A 1 154 ? -35.070 -17.273 64.936 1.00 87.31 154 THR A N 1
ATOM 1058 C CA . THR A 1 154 ? -34.325 -18.535 64.823 1.00 87.31 154 THR A CA 1
ATOM 1059 C C . THR A 1 154 ? -32.814 -18.287 64.816 1.00 87.31 154 THR A C 1
ATOM 1061 O O . THR A 1 154 ? -32.341 -17.227 64.396 1.00 87.31 154 THR A O 1
ATOM 1064 N N . GLY A 1 155 ? -32.026 -19.284 65.235 1.00 87.38 155 GLY A N 1
ATOM 1065 C CA . GLY A 1 155 ? -30.565 -19.226 65.104 1.00 87.38 155 GLY A CA 1
ATOM 1066 C C . GLY A 1 155 ? -30.110 -19.040 63.649 1.00 87.38 155 GLY A C 1
ATOM 1067 O O . GLY A 1 155 ? -29.101 -18.383 63.409 1.00 87.38 155 GLY A O 1
ATOM 1068 N N . ALA A 1 156 ? -30.884 -19.546 62.679 1.00 88.88 156 ALA A N 1
ATOM 1069 C CA . ALA A 1 156 ? -30.636 -19.369 61.248 1.00 88.88 156 ALA A CA 1
ATOM 1070 C C . ALA A 1 156 ? -30.888 -17.924 60.781 1.00 88.88 156 ALA A C 1
ATOM 1072 O O . ALA A 1 156 ? -30.064 -17.371 60.052 1.00 88.88 156 ALA A O 1
ATOM 1073 N N . ASP A 1 157 ? -31.970 -17.284 61.239 1.00 91.62 157 ASP A N 1
ATOM 1074 C CA . ASP A 1 157 ? -32.250 -15.873 60.935 1.00 91.62 157 ASP A CA 1
ATOM 1075 C C . ASP A 1 157 ? -31.180 -14.957 61.526 1.00 91.62 157 ASP A C 1
ATOM 1077 O O . ASP A 1 157 ? -30.737 -14.015 60.870 1.00 91.62 157 ASP A O 1
ATOM 1081 N N . LYS A 1 158 ? -30.705 -15.263 62.740 1.00 91.06 158 LYS A N 1
ATOM 1082 C CA . LYS A 1 158 ? -29.587 -14.544 63.358 1.00 91.06 158 LYS A CA 1
ATOM 1083 C C . LYS A 1 158 ? -28.285 -14.744 62.592 1.00 91.06 158 LYS A C 1
ATOM 1085 O O . LYS A 1 158 ? -27.599 -13.762 62.354 1.00 91.06 158 LYS A O 1
ATOM 1090 N N . THR A 1 159 ? -27.967 -15.965 62.154 1.00 90.31 159 THR A N 1
ATOM 1091 C CA . THR A 1 159 ? -26.798 -16.219 61.291 1.00 90.31 159 THR A CA 1
ATOM 1092 C C . THR A 1 159 ? -26.885 -15.428 59.990 1.00 90.31 159 THR A C 1
ATOM 1094 O O . THR A 1 159 ? -25.898 -14.834 59.564 1.00 90.31 159 THR A O 1
ATOM 1097 N N . LYS A 1 160 ? -28.067 -15.384 59.366 1.00 89.88 160 LYS A N 1
ATOM 1098 C CA . LYS A 1 160 ? -28.293 -14.592 58.157 1.00 89.88 160 LYS A CA 1
ATOM 1099 C C . LYS A 1 160 ? -28.095 -13.101 58.426 1.00 89.88 160 LYS A C 1
ATOM 1101 O O . LYS A 1 160 ? -27.443 -12.444 57.626 1.00 89.88 160 LYS A O 1
ATOM 1106 N N . LEU A 1 161 ? -28.619 -12.588 59.541 1.00 90.31 161 LEU A N 1
ATOM 1107 C CA . LEU A 1 161 ? -28.488 -11.183 59.930 1.00 90.31 161 LEU A CA 1
ATOM 1108 C C . LEU A 1 161 ? -27.047 -10.806 60.308 1.00 90.31 161 LEU A C 1
ATOM 1110 O O . LEU A 1 161 ? -26.595 -9.736 59.929 1.00 90.31 161 LEU A O 1
ATOM 1114 N N . ASP A 1 162 ? -26.309 -11.690 60.982 1.00 87.94 162 ASP A N 1
ATOM 1115 C CA . ASP A 1 162 ? -24.893 -11.488 61.328 1.00 87.94 162 ASP A CA 1
ATOM 1116 C C . ASP A 1 162 ? -23.987 -11.464 60.089 1.00 87.94 162 ASP A C 1
ATOM 1118 O O . ASP A 1 162 ? -22.937 -10.825 60.098 1.00 87.94 162 ASP A O 1
ATOM 1122 N N . GLY A 1 163 ? -24.403 -12.136 59.010 1.00 87.06 163 GLY A N 1
ATOM 1123 C CA . GLY A 1 163 ? -23.748 -12.062 57.704 1.00 87.06 163 GLY A CA 1
ATOM 1124 C C . GLY A 1 163 ? -24.007 -10.757 56.942 1.00 87.06 163 GLY A C 1
ATOM 1125 O O . GLY A 1 163 ? -23.333 -10.496 55.947 1.00 87.06 163 GLY A O 1
ATOM 1126 N N . VAL A 1 164 ? -24.958 -9.926 57.383 1.00 88.44 164 VAL A N 1
ATOM 1127 C CA . VAL A 1 164 ? -25.236 -8.616 56.784 1.00 88.44 164 VAL A CA 1
ATOM 1128 C C . VAL A 1 164 ? -24.356 -7.573 57.471 1.00 88.44 164 VAL A C 1
ATOM 1130 O O . VAL A 1 164 ? -24.550 -7.256 58.643 1.00 88.44 164 VAL A O 1
ATOM 1133 N N . SER A 1 165 ? -23.377 -7.017 56.746 1.00 83.81 165 SER A N 1
ATOM 1134 C CA . SER A 1 165 ? -22.559 -5.916 57.269 1.00 83.81 165 SER A CA 1
ATOM 1135 C C . SER A 1 165 ? -23.433 -4.728 57.677 1.00 83.81 165 SER A C 1
ATOM 1137 O O . SER A 1 165 ? -24.417 -4.403 57.009 1.00 83.81 165 SER A O 1
ATOM 1139 N N . ALA A 1 166 ? -23.059 -4.055 58.766 1.00 82.44 166 ALA A N 1
ATOM 1140 C CA . ALA A 1 166 ? -23.747 -2.849 59.208 1.00 82.44 166 ALA A CA 1
ATOM 1141 C C . ALA A 1 166 ? -23.771 -1.810 58.072 1.00 82.44 166 ALA A C 1
ATOM 1143 O O . ALA A 1 166 ? -22.721 -1.417 57.568 1.00 82.44 166 ALA A O 1
ATOM 1144 N N . GLY A 1 167 ? -24.972 -1.393 57.664 1.00 76.88 167 GLY A N 1
ATOM 1145 C CA . GLY A 1 167 ? -25.166 -0.455 56.553 1.00 76.88 167 GLY A CA 1
ATOM 1146 C C . GLY A 1 167 ? -25.222 -1.083 55.155 1.00 76.88 167 GLY A C 1
ATOM 1147 O O . GLY A 1 167 ? -25.187 -0.342 54.180 1.00 76.88 167 GLY A O 1
ATOM 1148 N N . ALA A 1 168 ? -25.317 -2.411 55.023 1.00 79.38 168 ALA A N 1
ATOM 1149 C CA . ALA A 1 168 ? -25.531 -3.046 53.722 1.00 79.38 168 ALA A CA 1
ATOM 1150 C C . ALA A 1 168 ? -26.833 -2.554 53.052 1.00 79.38 168 ALA A C 1
ATOM 1152 O O . ALA A 1 168 ? -27.902 -2.563 53.667 1.00 79.38 168 ALA A O 1
ATOM 1153 N N . GLU A 1 169 ? -26.742 -2.158 51.779 1.00 74.44 169 GLU A N 1
ATOM 1154 C CA . GLU A 1 169 ? -27.871 -1.702 50.955 1.00 74.44 169 GLU A CA 1
ATOM 1155 C C . GLU A 1 169 ? -28.250 -2.747 49.884 1.00 74.44 169 GLU A C 1
ATOM 1157 O O . GLU A 1 169 ? -27.476 -3.644 49.556 1.00 74.44 169 GLU A O 1
ATOM 1162 N N . VAL A 1 170 ? -29.470 -2.654 49.343 1.00 72.50 170 VAL A N 1
ATOM 1163 C CA . VAL A 1 170 ? -30.137 -3.739 48.589 1.00 72.50 170 VAL A CA 1
ATOM 1164 C C . VAL A 1 170 ? -29.609 -3.932 47.149 1.00 72.50 170 VAL A C 1
ATOM 1166 O O . VAL A 1 170 ? -29.990 -4.897 46.495 1.00 72.50 170 VAL A O 1
ATOM 1169 N N . ASN A 1 171 ? -28.732 -3.070 46.618 1.00 62.34 171 ASN A N 1
ATOM 1170 C CA . ASN A 1 171 ? -28.316 -3.148 45.210 1.00 62.34 171 ASN A CA 1
ATOM 1171 C C . ASN A 1 171 ? -26.892 -2.608 44.974 1.00 62.34 171 ASN A C 1
ATOM 1173 O O . ASN A 1 171 ? -26.673 -1.405 45.051 1.00 62.34 171 ASN A O 1
ATOM 1177 N N . GLN A 1 172 ? -25.946 -3.503 44.664 1.00 65.88 172 GLN A N 1
ATOM 1178 C CA . GLN A 1 172 ? -24.523 -3.209 44.417 1.00 65.88 172 GLN A CA 1
ATOM 1179 C C . GLN A 1 172 ? -24.115 -3.348 42.941 1.00 65.88 172 GLN A C 1
ATOM 1181 O O . GLN A 1 172 ? -22.944 -3.553 42.641 1.00 65.88 172 GLN A O 1
ATOM 1186 N N . ASN A 1 173 ? -25.040 -3.198 41.990 1.00 64.94 173 ASN A N 1
ATOM 1187 C CA . ASN A 1 173 ? -24.670 -3.167 40.566 1.00 64.94 173 ASN A CA 1
ATOM 1188 C C . ASN A 1 173 ? -23.943 -1.862 40.155 1.00 64.94 173 ASN A C 1
ATOM 1190 O O . ASN A 1 173 ? -23.800 -1.588 38.966 1.00 64.94 173 ASN A O 1
ATOM 1194 N N . ALA A 1 174 ? -23.500 -1.049 41.120 1.00 70.56 174 ALA A N 1
ATOM 1195 C CA . ALA A 1 174 ? -22.706 0.150 40.895 1.00 70.56 174 ALA A CA 1
ATOM 1196 C C . ALA A 1 174 ? -21.211 -0.206 40.822 1.00 70.56 174 ALA A C 1
ATOM 1198 O O . ALA A 1 174 ? -20.662 -0.866 41.705 1.00 70.56 174 ALA A O 1
ATOM 1199 N N . PHE A 1 175 ? -20.530 0.259 39.776 1.00 83.12 175 PHE A N 1
ATOM 1200 C CA . PHE A 1 175 ? -19.070 0.344 39.769 1.00 83.12 175 PHE A CA 1
ATOM 1201 C C . PHE A 1 175 ? -18.667 1.498 40.699 1.00 83.12 175 PHE A C 1
ATOM 1203 O O . PHE A 1 175 ? -19.297 2.544 40.676 1.00 83.12 175 PHE A O 1
ATOM 1210 N N . SER A 1 176 ? -17.647 1.333 41.542 1.00 85.56 176 SER A N 1
ATOM 1211 C CA . SER A 1 176 ? -17.246 2.409 42.467 1.00 85.56 176 SER A CA 1
ATOM 1212 C C . SER A 1 176 ? -16.422 3.478 41.747 1.00 85.56 176 SER A C 1
ATOM 1214 O O . SER A 1 176 ? -16.746 4.664 41.744 1.00 85.56 176 SER A O 1
ATOM 1216 N N . THR A 1 177 ? -15.345 3.056 41.088 1.00 88.75 177 THR A N 1
ATOM 1217 C CA . THR A 1 177 ? -14.460 3.942 40.332 1.00 88.75 177 THR A CA 1
ATOM 1218 C C . THR A 1 177 ? -13.800 3.162 39.206 1.00 88.75 177 THR A C 1
ATOM 1220 O O . THR A 1 177 ? -13.317 2.050 39.420 1.00 88.75 177 THR A O 1
ATOM 1223 N N . ILE A 1 178 ? -13.755 3.754 38.016 1.00 91.56 178 ILE A N 1
ATOM 1224 C CA . ILE A 1 178 ? -12.951 3.291 36.887 1.00 91.56 178 ILE A CA 1
ATOM 1225 C C . ILE A 1 178 ? -11.860 4.324 36.666 1.00 91.56 178 ILE A C 1
ATOM 1227 O O . ILE A 1 178 ? -12.135 5.465 36.295 1.00 91.56 178 ILE A O 1
ATOM 1231 N N . SER A 1 179 ? -10.621 3.906 36.900 1.00 91.38 179 SER A N 1
ATOM 1232 C CA . SER A 1 179 ? -9.449 4.758 36.755 1.00 91.38 179 SER A CA 1
ATOM 1233 C C . SER A 1 179 ? -8.659 4.368 35.516 1.00 91.38 179 SER A C 1
ATOM 1235 O O . SER A 1 179 ? -8.401 3.187 35.267 1.00 91.38 179 SER A O 1
ATOM 1237 N N . VAL A 1 180 ? -8.253 5.371 34.744 1.00 91.06 180 VAL A N 1
ATOM 1238 C CA . VAL A 1 180 ? -7.330 5.227 33.618 1.00 91.06 180 VAL A CA 1
ATOM 1239 C C . VAL A 1 180 ? -6.181 6.194 33.859 1.00 91.06 180 VAL A C 1
ATOM 1241 O O . VAL A 1 180 ? -6.396 7.389 34.040 1.00 91.06 180 VAL A O 1
ATOM 1244 N N . SER A 1 181 ? -4.948 5.685 33.868 1.00 85.69 181 SER A N 1
ATOM 1245 C CA . SER A 1 181 ? -3.766 6.507 34.142 1.00 85.69 181 SER A CA 1
ATOM 1246 C C . SER A 1 181 ? -3.686 7.708 33.191 1.00 85.69 181 SER A C 1
ATOM 1248 O O . SER A 1 181 ? -3.791 7.550 31.976 1.00 85.69 181 SER A O 1
ATOM 1250 N N . GLY A 1 182 ? -3.508 8.908 33.750 1.00 84.69 182 GLY A N 1
ATOM 1251 C CA . GLY A 1 182 ? -3.449 10.163 32.992 1.00 84.69 182 GLY A CA 1
ATOM 1252 C C . GLY A 1 182 ? -4.807 10.798 32.672 1.00 84.69 182 GLY A C 1
ATOM 1253 O O . GLY A 1 182 ? -4.824 11.920 32.174 1.00 84.69 182 GLY A O 1
ATOM 1254 N N . GLN A 1 183 ? -5.921 10.136 32.993 1.00 93.81 183 GLN A N 1
ATOM 1255 C CA . GLN A 1 183 ? -7.281 10.663 32.856 1.00 93.81 183 GLN A CA 1
ATOM 1256 C C . GLN A 1 183 ? -7.907 10.919 34.233 1.00 93.81 183 GLN A C 1
ATOM 1258 O O . GLN A 1 183 ? -7.409 10.455 35.257 1.00 93.81 183 GLN A O 1
ATOM 1263 N N . SER A 1 184 ? -9.013 11.663 34.257 1.00 93.94 184 SER A N 1
ATOM 1264 C CA . SER A 1 184 ? -9.870 11.730 35.441 1.00 93.94 184 SER A CA 1
ATOM 1265 C C . SER A 1 184 ? -10.625 10.416 35.629 1.00 93.94 184 SER A C 1
ATOM 1267 O O . SER A 1 184 ? -11.027 9.778 34.654 1.00 93.94 184 SER A O 1
ATOM 1269 N N . ASP A 1 185 ? -10.832 10.045 36.886 1.00 93.69 185 ASP A N 1
ATOM 1270 C CA . ASP A 1 185 ? -11.603 8.866 37.253 1.00 93.69 185 ASP A CA 1
ATOM 1271 C C . ASP A 1 185 ? -13.081 9.020 36.866 1.00 93.69 185 ASP A C 1
ATOM 1273 O O . ASP A 1 185 ? -13.672 10.093 37.014 1.00 93.69 185 ASP A O 1
ATOM 1277 N N . VAL A 1 186 ? -13.691 7.926 36.411 1.00 92.44 186 VAL A N 1
ATOM 1278 C CA . VAL A 1 186 ? -15.147 7.812 36.270 1.00 92.44 186 VAL A CA 1
ATOM 1279 C C . VAL A 1 186 ? -15.671 7.188 37.559 1.00 92.44 186 VAL A C 1
ATOM 1281 O O . VAL A 1 186 ? -15.452 6.003 37.814 1.00 92.44 186 VAL A O 1
ATOM 1284 N N . VAL A 1 187 ? -16.312 7.997 38.397 1.00 91.06 187 VAL A N 1
ATOM 1285 C CA . VAL A 1 187 ? -16.792 7.618 39.735 1.00 91.06 187 VAL A CA 1
ATOM 1286 C C . VAL A 1 187 ? -18.309 7.565 39.713 1.00 91.06 187 VAL A C 1
ATOM 1288 O O . VAL A 1 187 ? -18.920 8.449 39.115 1.00 91.06 187 VAL A O 1
ATOM 1291 N N . ALA A 1 188 ? -18.902 6.566 40.370 1.00 89.19 188 ALA A N 1
ATOM 1292 C CA . ALA A 1 188 ? -20.351 6.545 40.499 1.00 89.19 188 ALA A CA 1
ATOM 1293 C C . ALA A 1 188 ? -20.848 7.720 41.350 1.00 89.19 188 ALA A C 1
ATOM 1295 O O . ALA A 1 188 ? -20.396 7.904 42.483 1.00 89.19 188 ALA A O 1
ATOM 1296 N N . ASP A 1 189 ? -21.780 8.508 40.818 1.00 87.00 189 ASP A N 1
ATOM 1297 C CA . ASP A 1 189 ? -22.293 9.714 41.486 1.00 87.00 189 ASP A CA 1
ATOM 1298 C C . ASP A 1 189 ? -23.612 9.484 42.245 1.00 87.00 189 ASP A C 1
ATOM 1300 O O . ASP A 1 189 ? -24.031 10.305 43.068 1.00 87.00 189 ASP A O 1
ATOM 1304 N N . ALA A 1 190 ? -24.232 8.326 42.032 1.00 84.38 190 ALA A N 1
ATOM 1305 C CA . ALA A 1 190 ? -25.477 7.919 42.655 1.00 84.38 190 ALA A CA 1
ATOM 1306 C C . ALA A 1 190 ? -25.432 6.460 43.125 1.00 84.38 190 ALA A C 1
ATOM 1308 O O . ALA A 1 190 ? -24.617 5.644 42.700 1.00 84.38 190 ALA A O 1
ATOM 1309 N N . LYS A 1 191 ? -26.381 6.106 44.000 1.00 79.56 191 LYS A N 1
ATOM 1310 C CA . LYS A 1 191 ? -26.540 4.734 44.519 1.00 79.56 191 LYS A CA 1
ATOM 1311 C C . LYS A 1 191 ? -26.833 3.705 43.423 1.00 79.56 191 LYS A C 1
ATOM 1313 O O . LYS A 1 191 ? -26.507 2.532 43.559 1.00 79.56 191 LYS A O 1
ATOM 1318 N N . THR A 1 192 ? -27.501 4.130 42.357 1.00 81.88 192 THR A N 1
ATOM 1319 C CA . THR A 1 192 ? -27.644 3.378 41.111 1.00 81.88 192 THR A CA 1
ATOM 1320 C C . THR A 1 192 ? -27.122 4.284 40.020 1.00 81.88 192 THR A C 1
ATOM 1322 O O . THR A 1 192 ? -27.680 5.360 39.820 1.00 81.88 192 THR A O 1
ATOM 1325 N N . ASP A 1 193 ? -26.066 3.849 39.349 1.00 84.31 193 ASP A N 1
ATOM 1326 C CA . ASP A 1 193 ? -25.408 4.625 38.308 1.00 84.31 193 ASP A CA 1
ATOM 1327 C C . ASP A 1 193 ? -25.149 3.752 37.072 1.00 84.31 193 ASP A C 1
ATOM 1329 O O . ASP A 1 193 ? -25.184 2.521 37.141 1.00 84.31 193 ASP A O 1
ATOM 1333 N N . THR A 1 194 ? -24.944 4.386 35.921 1.00 86.56 194 THR A N 1
ATOM 1334 C CA . THR A 1 194 ? -24.781 3.746 34.618 1.00 86.56 194 THR A CA 1
ATOM 1335 C C . THR A 1 194 ? -23.437 4.110 34.007 1.00 86.56 194 THR A C 1
ATOM 1337 O O . THR A 1 194 ? -23.201 5.248 33.604 1.00 86.56 194 THR A O 1
ATOM 1340 N N . LEU A 1 195 ? -22.575 3.106 33.827 1.00 89.38 195 LEU A N 1
ATOM 1341 C CA . LEU A 1 195 ? -21.358 3.276 33.045 1.00 89.38 195 LEU A CA 1
ATOM 1342 C C . LEU A 1 195 ? -21.738 3.411 31.572 1.00 89.38 195 LEU A C 1
ATOM 1344 O O . LEU A 1 195 ? -22.119 2.434 30.927 1.00 89.38 195 LEU A O 1
ATOM 1348 N N . THR A 1 196 ? -21.593 4.613 31.027 1.00 88.50 196 THR A N 1
ATOM 1349 C CA . THR A 1 196 ? -21.788 4.847 29.595 1.00 88.50 196 THR A CA 1
ATOM 1350 C C . THR A 1 196 ? -20.449 4.753 28.874 1.00 88.50 196 THR A C 1
ATOM 1352 O O . THR A 1 196 ? -19.583 5.607 29.050 1.00 88.50 196 THR A O 1
ATOM 1355 N N . LEU A 1 197 ? -20.278 3.731 28.033 1.00 91.31 197 LEU A N 1
ATOM 1356 C CA . LEU A 1 197 ? -19.155 3.662 27.099 1.00 91.31 197 LEU A CA 1
ATOM 1357 C C . LEU A 1 197 ? -19.543 4.355 25.788 1.00 91.31 197 LEU A C 1
ATOM 1359 O O . LEU A 1 197 ? -20.495 3.944 25.127 1.00 91.31 197 LEU A O 1
ATOM 1363 N N . ALA A 1 198 ? -18.807 5.399 25.411 1.00 89.56 198 ALA A N 1
ATOM 1364 C CA . ALA A 1 198 ? -19.022 6.136 24.168 1.00 89.56 198 ALA A CA 1
ATOM 1365 C C . ALA A 1 198 ? -17.988 5.741 23.104 1.00 89.56 198 ALA A C 1
ATOM 1367 O O . ALA A 1 198 ? -16.801 5.605 23.403 1.00 89.56 198 ALA A O 1
ATOM 1368 N N . ASN A 1 199 ? -18.422 5.601 21.850 1.00 85.25 199 ASN A N 1
ATOM 1369 C CA . ASN A 1 199 ? -17.511 5.308 20.743 1.00 85.25 199 ASN A CA 1
ATOM 1370 C C . ASN A 1 199 ? -16.625 6.524 20.447 1.00 85.25 199 ASN A C 1
ATOM 1372 O O . ASN A 1 199 ? -17.124 7.617 20.175 1.00 85.25 199 ASN A O 1
ATOM 1376 N N . GLY A 1 200 ? -15.308 6.319 20.459 1.00 85.06 200 GLY A N 1
ATOM 1377 C CA . GLY A 1 200 ? -14.331 7.284 19.958 1.00 85.06 200 GLY A CA 1
ATOM 1378 C C . GLY A 1 200 ? -14.086 7.131 18.454 1.00 85.06 200 GLY A C 1
ATOM 1379 O O . GLY A 1 200 ? -14.423 6.111 17.853 1.00 85.06 200 GLY A O 1
ATOM 1380 N N . ALA A 1 201 ? -13.457 8.129 17.828 1.00 82.44 201 ALA A N 1
ATOM 1381 C CA . ALA A 1 201 ? -13.011 8.011 16.439 1.00 82.44 201 ALA A CA 1
ATOM 1382 C C . ALA A 1 201 ? -12.022 6.840 16.293 1.00 82.44 201 ALA A C 1
ATOM 1384 O O . ALA A 1 201 ? -11.051 6.757 17.043 1.00 82.44 201 ALA A O 1
ATOM 1385 N N . GLY A 1 202 ? -12.271 5.936 15.342 1.00 84.62 202 GLY A N 1
ATOM 1386 C CA . GLY A 1 202 ? -11.417 4.765 15.116 1.00 84.62 202 GLY A CA 1
ATOM 1387 C C . GLY A 1 202 ? -11.691 3.562 16.028 1.00 84.62 202 GLY A C 1
ATOM 1388 O O . GLY A 1 202 ? -11.029 2.533 15.881 1.00 84.62 202 GLY A O 1
ATOM 1389 N N . VAL A 1 203 ? -12.647 3.670 16.960 1.00 89.25 203 VAL A N 1
ATOM 1390 C CA . VAL A 1 203 ? -12.978 2.630 17.946 1.00 89.25 203 VAL A CA 1
ATOM 1391 C C . VAL A 1 203 ? -14.458 2.266 17.844 1.00 89.25 203 VAL A C 1
ATOM 1393 O O . VAL A 1 203 ? -15.334 3.123 17.944 1.00 89.25 203 VAL A O 1
ATOM 1396 N N . ALA A 1 204 ? -14.745 0.977 17.690 1.00 89.25 204 ALA A N 1
ATOM 1397 C CA . ALA A 1 204 ? -16.091 0.426 17.745 1.00 89.25 204 ALA A CA 1
ATOM 1398 C C . ALA A 1 204 ? -16.316 -0.277 19.087 1.00 89.25 204 ALA A C 1
ATOM 1400 O O . ALA A 1 204 ? -15.576 -1.197 19.445 1.00 89.25 204 ALA A O 1
ATOM 1401 N N . ILE A 1 205 ? -17.358 0.142 19.807 1.00 93.88 205 ILE A N 1
ATOM 1402 C CA . ILE A 1 205 ? -17.837 -0.515 21.026 1.00 93.88 205 ILE A CA 1
ATOM 1403 C C . ILE A 1 205 ? -19.195 -1.145 20.715 1.00 93.88 205 ILE A C 1
ATOM 1405 O O . ILE A 1 205 ? -20.097 -0.473 20.214 1.00 93.88 205 ILE A O 1
ATOM 1409 N N . THR A 1 206 ? -19.335 -2.441 20.985 1.00 93.25 206 THR A N 1
ATOM 1410 C CA . THR A 1 206 ? -20.569 -3.206 20.750 1.00 93.25 206 THR A CA 1
ATOM 1411 C C . THR A 1 206 ? -20.930 -4.021 21.980 1.00 93.25 206 THR A C 1
ATOM 1413 O O . THR A 1 206 ? -20.049 -4.580 22.630 1.00 93.25 206 THR A O 1
ATOM 1416 N N . THR A 1 207 ? -22.219 -4.144 22.281 1.00 95.44 207 THR A N 1
ATOM 1417 C CA . THR A 1 207 ? -22.717 -4.970 23.387 1.00 95.44 207 THR A CA 1
ATOM 1418 C C . THR A 1 207 ? -23.455 -6.195 22.853 1.00 95.44 207 THR A C 1
ATOM 1420 O O . THR A 1 207 ? -24.158 -6.118 21.847 1.00 95.44 207 THR A O 1
ATOM 1423 N N . THR A 1 208 ? -23.299 -7.336 23.525 1.00 94.31 208 THR A N 1
ATOM 1424 C CA . THR A 1 208 ? -24.073 -8.555 23.252 1.00 94.31 208 THR A CA 1
ATOM 1425 C C . THR A 1 208 ? -24.751 -8.997 24.541 1.00 94.31 208 THR A C 1
ATOM 1427 O O . THR A 1 208 ? -24.143 -9.660 25.378 1.00 94.31 208 THR A O 1
ATOM 1430 N N . SER A 1 209 ? -26.024 -8.631 24.702 1.00 94.19 209 SER A N 1
ATOM 1431 C CA . SER A 1 209 ? -26.799 -8.916 25.918 1.00 94.19 209 SER A CA 1
ATOM 1432 C C . SER A 1 209 ? -27.042 -10.407 26.158 1.00 94.19 209 SER A C 1
ATOM 1434 O O . SER A 1 209 ? -27.196 -10.817 27.296 1.00 94.19 209 SER A O 1
ATOM 1436 N N . GLY A 1 210 ? -27.045 -11.241 25.113 1.00 92.31 210 GLY A N 1
ATOM 1437 C CA . GLY A 1 210 ? -27.202 -12.693 25.270 1.00 92.31 210 GLY A CA 1
ATOM 1438 C C . GLY A 1 210 ? -26.002 -13.385 25.927 1.00 92.31 210 GLY A C 1
ATOM 1439 O O . GLY A 1 210 ? -26.138 -14.502 26.416 1.00 92.31 210 GLY A O 1
ATOM 1440 N N . THR A 1 211 ? -24.836 -12.737 25.923 1.00 94.44 211 THR A N 1
ATOM 1441 C CA . THR A 1 211 ? -23.596 -13.248 26.527 1.00 94.44 211 THR A CA 1
ATOM 1442 C C . THR A 1 211 ? -23.042 -12.320 27.605 1.00 94.44 211 THR A C 1
ATOM 1444 O O . THR A 1 211 ? -21.939 -12.561 28.081 1.00 94.44 211 THR A O 1
ATOM 1447 N N . ASP A 1 212 ? -23.759 -11.245 27.944 1.00 93.38 212 ASP A N 1
ATOM 1448 C CA . ASP A 1 212 ? -23.312 -10.191 28.862 1.00 93.38 212 ASP A CA 1
ATOM 1449 C C . ASP A 1 212 ? -21.915 -9.627 28.527 1.00 93.38 212 ASP A C 1
ATOM 1451 O O . ASP A 1 212 ? -21.098 -9.363 29.410 1.00 93.38 212 ASP A O 1
ATOM 1455 N N . THR A 1 213 ? -21.610 -9.440 27.235 1.00 94.50 213 THR A N 1
ATOM 1456 C CA . THR A 1 213 ? -20.294 -8.949 26.787 1.00 94.50 213 THR A CA 1
ATOM 1457 C C . THR A 1 213 ? -20.342 -7.532 26.226 1.00 94.50 213 THR A C 1
ATOM 1459 O O . THR A 1 213 ? -21.284 -7.126 25.542 1.00 94.50 213 THR A O 1
ATOM 1462 N N . VAL A 1 214 ? -19.257 -6.796 26.468 1.00 94.69 214 VAL A N 1
ATOM 1463 C CA . VAL A 1 214 ? -18.905 -5.557 25.770 1.00 94.69 214 VAL A CA 1
ATOM 1464 C C . VAL A 1 214 ? -17.631 -5.834 24.977 1.00 94.69 214 VAL A C 1
ATOM 1466 O O . VAL A 1 214 ? -16.622 -6.249 25.542 1.00 94.69 214 VAL A O 1
ATOM 1469 N N . THR A 1 215 ? -17.667 -5.631 23.666 1.00 94.12 215 THR A N 1
ATOM 1470 C CA . THR A 1 215 ? -16.511 -5.784 22.778 1.00 94.12 215 THR A CA 1
ATOM 1471 C C . THR A 1 215 ? -16.023 -4.409 22.357 1.00 94.12 215 THR A C 1
ATOM 1473 O O . THR A 1 215 ? -16.805 -3.594 21.875 1.00 94.12 215 THR A O 1
ATOM 1476 N N . ILE A 1 216 ? -14.725 -4.167 22.524 1.00 93.56 216 ILE A N 1
ATOM 1477 C CA . ILE A 1 216 ? -14.042 -2.962 22.055 1.00 93.56 216 ILE A CA 1
ATOM 1478 C C . ILE A 1 216 ? -13.090 -3.400 20.949 1.00 93.56 216 ILE A C 1
ATOM 1480 O O . ILE A 1 216 ? -12.242 -4.266 21.155 1.00 93.56 216 ILE A O 1
ATOM 1484 N N . SER A 1 217 ? -13.255 -2.818 19.771 1.00 89.94 217 SER A N 1
ATOM 1485 C CA . SER A 1 217 ? -12.466 -3.121 18.582 1.00 89.94 217 SER A CA 1
ATOM 1486 C C . SER A 1 217 ? -12.044 -1.835 17.887 1.00 89.94 217 SER A C 1
ATOM 1488 O O . SER A 1 217 ? -12.581 -0.757 18.141 1.00 89.94 217 SER A O 1
ATOM 1490 N N . THR A 1 218 ? -11.057 -1.938 17.013 1.00 86.31 218 THR A N 1
ATOM 1491 C CA . THR A 1 218 ? -10.647 -0.852 16.128 1.00 86.31 218 THR A CA 1
ATOM 1492 C C . THR A 1 218 ? -11.432 -0.930 14.826 1.00 86.31 218 THR A C 1
ATOM 1494 O O . THR A 1 218 ? -11.706 -2.011 14.308 1.00 86.31 218 THR A O 1
ATOM 1497 N N . THR A 1 219 ? -11.797 0.223 14.278 1.00 85.50 219 THR A N 1
ATOM 1498 C CA . THR A 1 219 ? -12.388 0.307 12.939 1.00 85.50 219 THR A CA 1
ATOM 1499 C C . THR A 1 219 ? -11.294 0.462 11.889 1.00 85.50 219 THR A C 1
ATOM 1501 O O . THR A 1 219 ? -10.244 1.058 12.153 1.00 85.50 219 THR A O 1
ATOM 1504 N N . GLU A 1 220 ? -11.544 -0.024 10.673 1.00 85.31 220 GLU A N 1
ATOM 1505 C CA . GLU A 1 220 ? -10.664 0.252 9.538 1.00 85.31 220 GLU A CA 1
ATOM 1506 C C . GLU A 1 220 ? -10.500 1.763 9.326 1.00 85.31 220 GLU A C 1
ATOM 1508 O O . GLU A 1 220 ? -11.446 2.543 9.469 1.00 85.31 220 GLU A O 1
ATOM 1513 N N . ALA A 1 221 ? -9.278 2.181 8.992 1.00 89.81 221 ALA A N 1
ATOM 1514 C CA . ALA A 1 221 ? -9.012 3.575 8.675 1.00 89.81 221 ALA A CA 1
ATOM 1515 C C . ALA A 1 221 ? -9.677 3.930 7.342 1.00 89.81 221 ALA A C 1
ATOM 1517 O O . ALA A 1 221 ? -9.557 3.199 6.359 1.00 89.81 221 ALA A O 1
ATOM 1518 N N . THR A 1 222 ? -10.314 5.090 7.285 1.00 88.88 222 THR A N 1
ATOM 1519 C CA . THR A 1 222 ? -10.798 5.688 6.038 1.00 88.88 222 THR A CA 1
ATOM 1520 C C . THR A 1 222 ? -10.030 6.979 5.768 1.00 88.88 222 THR A C 1
ATOM 1522 O O . THR A 1 222 ? -9.261 7.456 6.603 1.00 88.88 222 THR A O 1
ATOM 1525 N N . THR A 1 223 ? -10.251 7.596 4.610 1.00 90.06 223 THR A N 1
ATOM 1526 C CA . THR A 1 223 ? -9.677 8.913 4.287 1.00 90.06 223 THR A CA 1
ATOM 1527 C C . THR A 1 223 ? -10.252 10.052 5.138 1.00 90.06 223 THR A C 1
ATOM 1529 O O . THR A 1 223 ? -9.777 11.180 5.049 1.00 90.06 223 THR A O 1
ATOM 1532 N N . SER A 1 224 ? -11.278 9.790 5.956 1.00 88.12 224 SER A N 1
ATOM 1533 C CA . SER A 1 224 ? -11.952 10.799 6.787 1.00 88.12 224 SER A CA 1
ATOM 1534 C C . SER A 1 224 ? -12.026 10.429 8.269 1.00 88.12 224 SER A C 1
ATOM 1536 O O . SER A 1 224 ? -12.285 11.300 9.094 1.00 88.12 224 SER A O 1
ATOM 1538 N N . LEU A 1 225 ? -11.772 9.167 8.620 1.00 86.69 225 LEU A N 1
ATOM 1539 C CA . LEU A 1 225 ? -11.770 8.673 9.991 1.00 86.69 225 LEU A CA 1
ATOM 1540 C C . LEU A 1 225 ? -10.478 7.881 10.239 1.00 86.69 225 LEU A C 1
ATOM 1542 O O . LEU A 1 225 ? -10.247 6.890 9.539 1.00 86.69 225 LEU A O 1
ATOM 1546 N N . PRO A 1 226 ? -9.635 8.288 11.204 1.00 82.00 226 PRO A N 1
ATOM 1547 C CA . PRO A 1 226 ? -8.468 7.503 11.578 1.00 82.00 226 PRO A CA 1
ATOM 1548 C C . PRO A 1 226 ? -8.910 6.151 12.150 1.00 82.00 226 PRO A C 1
ATOM 1550 O O . PRO A 1 226 ? -9.885 6.074 12.892 1.00 82.00 226 PRO A O 1
ATOM 1553 N N . GLY A 1 227 ? -8.190 5.095 11.783 1.00 85.94 227 GLY A N 1
ATOM 1554 C CA . GLY A 1 227 ? -8.306 3.760 12.375 1.00 85.94 227 GLY A CA 1
ATOM 1555 C C . GLY A 1 227 ? -6.967 3.396 13.009 1.00 85.94 227 GLY A C 1
ATOM 1556 O O . GLY A 1 227 ? -6.425 4.164 13.797 1.00 85.94 227 GLY A O 1
ATOM 1557 N N . HIS A 1 228 ? -6.361 2.284 12.585 1.00 83.19 228 HIS A N 1
ATOM 1558 C CA . HIS A 1 228 ? -4.962 1.958 12.922 1.00 83.19 228 HIS A CA 1
ATOM 1559 C C . HIS A 1 228 ? -3.923 2.915 12.312 1.00 83.19 228 HIS A C 1
ATOM 1561 O O . HIS A 1 228 ? -2.783 2.969 12.766 1.00 83.19 228 HIS A O 1
ATOM 1567 N N . LEU A 1 229 ? -4.313 3.635 11.262 1.00 89.38 229 LEU A N 1
ATOM 1568 C CA . LEU A 1 229 ? -3.508 4.623 10.551 1.00 89.38 229 LEU A CA 1
ATOM 1569 C C . LEU A 1 229 ? -4.239 5.966 10.578 1.00 89.38 229 LEU A C 1
ATOM 1571 O O . LEU A 1 229 ? -5.472 6.008 10.674 1.00 89.38 229 LEU A O 1
ATOM 1575 N N . SER A 1 230 ? -3.490 7.063 10.451 1.00 89.50 230 SER A N 1
ATOM 1576 C CA . SER A 1 230 ? -4.107 8.376 10.276 1.00 89.50 230 SER A CA 1
ATOM 1577 C C . SER A 1 230 ? -4.856 8.443 8.941 1.00 89.50 230 SER A C 1
ATOM 1579 O O . SER A 1 230 ? -4.507 7.758 7.976 1.00 89.50 230 SER A O 1
ATOM 1581 N N . ALA A 1 231 ? -5.861 9.316 8.848 1.00 89.12 231 ALA A N 1
ATOM 1582 C CA . ALA A 1 231 ? -6.551 9.574 7.583 1.00 89.12 231 ALA A CA 1
ATOM 1583 C C . ALA A 1 231 ? -5.575 10.021 6.469 1.00 89.12 231 ALA A C 1
ATOM 1585 O O . ALA A 1 231 ? -5.756 9.681 5.297 1.00 89.12 231 ALA A O 1
ATOM 1586 N N . ALA A 1 232 ? -4.497 10.727 6.836 1.00 90.94 232 ALA A N 1
ATOM 1587 C CA . ALA A 1 232 ? -3.445 11.151 5.916 1.00 90.94 232 ALA A CA 1
ATOM 1588 C C . ALA A 1 232 ? -2.588 9.974 5.420 1.00 90.94 232 ALA A C 1
ATOM 1590 O O . ALA A 1 232 ? -2.301 9.890 4.226 1.00 90.94 232 ALA A O 1
ATOM 1591 N N . ASP A 1 233 ? -2.211 9.048 6.305 1.00 94.12 233 ASP A N 1
ATOM 1592 C CA . ASP A 1 233 ? -1.459 7.846 5.923 1.00 94.12 233 ASP A CA 1
ATOM 1593 C C . ASP A 1 233 ? -2.305 6.926 5.048 1.00 94.12 233 ASP A C 1
ATOM 1595 O O . ASP A 1 233 ? -1.819 6.425 4.035 1.00 94.12 233 ASP A O 1
ATOM 1599 N N . LYS A 1 234 ? -3.595 6.777 5.374 1.00 93.00 234 LYS A N 1
ATOM 1600 C CA . LYS A 1 234 ? -4.545 6.035 4.542 1.00 93.00 234 LYS A CA 1
ATOM 1601 C C . LYS A 1 234 ? -4.686 6.663 3.157 1.00 93.00 234 LYS A C 1
ATOM 1603 O O . LYS A 1 234 ? -4.616 5.944 2.173 1.00 93.00 234 LYS A O 1
ATOM 1608 N N . THR A 1 235 ? -4.779 7.990 3.065 1.00 93.25 235 THR A N 1
ATOM 1609 C CA . THR A 1 235 ? -4.829 8.702 1.774 1.00 93.25 235 THR A CA 1
ATOM 1610 C C . THR A 1 235 ? -3.562 8.474 0.944 1.00 93.25 235 THR A C 1
ATOM 1612 O O . THR A 1 235 ? -3.648 8.249 -0.261 1.00 93.25 235 THR A O 1
ATOM 1615 N N . LYS A 1 236 ? -2.376 8.498 1.571 1.00 93.62 236 LYS A N 1
ATOM 1616 C CA . LYS A 1 236 ? -1.115 8.178 0.881 1.00 93.62 236 LYS A CA 1
ATOM 1617 C C . LYS A 1 236 ? -1.102 6.736 0.377 1.00 93.62 236 LYS A C 1
ATOM 1619 O O . LYS A 1 236 ? -0.693 6.505 -0.755 1.00 93.62 236 LYS A O 1
ATOM 1624 N N . LEU A 1 237 ? -1.545 5.790 1.204 1.00 93.12 237 LEU A N 1
ATOM 1625 C CA . LEU A 1 237 ? -1.574 4.370 0.859 1.00 93.12 237 LEU A CA 1
ATOM 1626 C C . LEU A 1 237 ? -2.624 4.055 -0.217 1.00 93.12 237 LEU A C 1
ATOM 1628 O O . LEU A 1 237 ? -2.353 3.239 -1.087 1.00 93.12 237 LEU A O 1
ATOM 1632 N N . ASP A 1 238 ? -3.764 4.749 -0.221 1.00 91.25 238 ASP A N 1
ATOM 1633 C CA . ASP A 1 238 ? -4.805 4.623 -1.254 1.00 91.25 238 ASP A CA 1
ATOM 1634 C C . ASP A 1 238 ? -4.317 5.074 -2.637 1.00 91.25 238 ASP A C 1
ATOM 1636 O O . ASP A 1 238 ? -4.832 4.625 -3.660 1.00 91.25 238 ASP A O 1
ATOM 1640 N N . GLY A 1 239 ? -3.291 5.930 -2.682 1.00 92.19 239 GLY A N 1
ATOM 1641 C CA . GLY A 1 239 ? -2.590 6.290 -3.914 1.00 92.19 239 GLY A CA 1
ATOM 1642 C C . GLY A 1 239 ? -1.605 5.225 -4.416 1.00 92.19 239 GLY A C 1
ATOM 1643 O O . GLY A 1 239 ? -1.130 5.326 -5.547 1.00 92.19 239 GLY A O 1
ATOM 1644 N N . VAL A 1 240 ? -1.277 4.212 -3.607 1.00 93.75 240 VAL A N 1
ATOM 1645 C CA . VAL A 1 240 ? -0.362 3.126 -3.976 1.00 93.75 240 VAL A CA 1
ATOM 1646 C C . VAL A 1 240 ? -1.164 1.992 -4.611 1.00 93.75 240 VAL A C 1
ATOM 1648 O O . VAL A 1 240 ? -2.101 1.459 -4.025 1.00 93.75 240 VAL A O 1
ATOM 1651 N N . SER A 1 241 ? -0.792 1.601 -5.831 1.00 92.38 241 SER A N 1
ATOM 1652 C CA . SER A 1 241 ? -1.450 0.488 -6.524 1.00 92.38 241 SER A CA 1
ATOM 1653 C C . SER A 1 241 ? -1.257 -0.834 -5.776 1.00 92.38 241 SER A C 1
ATOM 1655 O O . SER A 1 241 ? -0.199 -1.085 -5.196 1.00 92.38 241 SER A O 1
ATOM 1657 N N . ALA A 1 242 ? -2.261 -1.710 -5.823 1.00 91.88 242 ALA A N 1
ATOM 1658 C CA . ALA A 1 242 ? -2.163 -3.038 -5.226 1.00 91.88 242 ALA A CA 1
ATOM 1659 C C . ALA A 1 242 ? -0.971 -3.815 -5.813 1.00 91.88 242 ALA A C 1
ATOM 1661 O O . ALA A 1 242 ? -0.808 -3.887 -7.030 1.00 91.88 242 ALA A O 1
ATOM 1662 N N . GLY A 1 243 ? -0.138 -4.386 -4.940 1.00 87.50 243 GLY A N 1
ATOM 1663 C CA . GLY A 1 243 ? 1.068 -5.112 -5.346 1.00 87.50 243 GLY A CA 1
ATOM 1664 C C . GLY A 1 243 ? 2.227 -4.225 -5.813 1.00 87.50 243 GLY A C 1
ATOM 1665 O O . GLY A 1 243 ? 3.153 -4.746 -6.428 1.00 87.5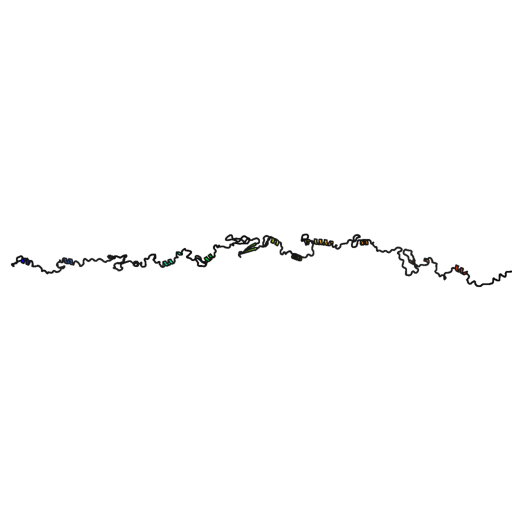0 243 GLY A O 1
ATOM 1666 N N . ALA A 1 244 ? 2.194 -2.911 -5.549 1.00 91.19 244 ALA A N 1
ATOM 1667 C CA . ALA A 1 244 ? 3.344 -2.046 -5.798 1.00 91.19 244 ALA A CA 1
ATOM 1668 C C . ALA A 1 244 ? 4.590 -2.578 -5.073 1.00 91.19 244 ALA A C 1
ATOM 1670 O O . ALA A 1 244 ? 4.559 -2.847 -3.871 1.00 91.19 244 ALA A O 1
ATOM 1671 N N . ASP A 1 245 ? 5.680 -2.710 -5.822 1.00 89.88 245 ASP A N 1
ATOM 1672 C CA . ASP A 1 245 ? 6.966 -3.176 -5.315 1.00 89.88 245 ASP A CA 1
ATOM 1673 C C . ASP A 1 245 ? 7.871 -1.989 -4.945 1.00 89.88 245 ASP A C 1
ATOM 1675 O O . ASP A 1 245 ? 7.705 -0.860 -5.423 1.00 89.88 245 ASP A O 1
ATOM 1679 N N . VAL A 1 246 ? 8.870 -2.250 -4.107 1.00 91.94 246 VAL A N 1
ATOM 1680 C CA . VAL A 1 246 ? 9.915 -1.285 -3.777 1.00 91.94 246 VAL A CA 1
ATOM 1681 C C . VAL A 1 246 ? 10.650 -0.907 -5.060 1.00 91.94 246 VAL A C 1
ATOM 1683 O O . VAL A 1 246 ? 11.220 -1.756 -5.745 1.00 91.94 246 VAL A O 1
ATOM 1686 N N . THR A 1 247 ? 10.687 0.386 -5.387 1.00 92.94 247 THR A N 1
ATOM 1687 C CA . THR A 1 247 ? 11.475 0.870 -6.528 1.00 92.94 247 THR A CA 1
ATOM 1688 C C . THR A 1 247 ? 12.959 0.786 -6.182 1.00 92.94 247 THR A C 1
ATOM 1690 O O . THR A 1 247 ? 13.474 1.559 -5.379 1.00 92.94 247 THR A O 1
ATOM 1693 N N . SER A 1 248 ? 13.650 -0.176 -6.784 1.00 94.25 248 SER A N 1
ATOM 1694 C CA . SER A 1 248 ? 15.074 -0.437 -6.595 1.00 94.25 248 SER A CA 1
ATOM 1695 C C . SER A 1 248 ? 15.723 -0.746 -7.941 1.00 94.25 248 SER A C 1
ATOM 1697 O O . SER A 1 248 ? 15.039 -1.057 -8.915 1.00 94.25 248 SER A O 1
ATOM 1699 N N . VAL A 1 249 ? 17.056 -0.712 -8.006 1.00 93.25 249 VAL A N 1
ATOM 1700 C CA . VAL A 1 249 ? 17.790 -1.092 -9.226 1.00 93.25 249 VAL A CA 1
ATOM 1701 C C . VAL A 1 249 ? 17.414 -2.512 -9.678 1.00 93.25 249 VAL A C 1
ATOM 1703 O O . VAL A 1 249 ? 17.235 -2.749 -10.870 1.00 93.25 249 VAL A O 1
ATOM 1706 N N . THR A 1 250 ? 17.223 -3.436 -8.732 1.00 94.38 250 THR A N 1
ATOM 1707 C CA . THR A 1 250 ? 16.849 -4.829 -9.010 1.00 94.38 250 THR A CA 1
ATOM 1708 C C . THR A 1 250 ? 15.450 -4.941 -9.613 1.00 94.38 250 THR A C 1
ATOM 1710 O O . THR A 1 250 ? 15.273 -5.611 -10.630 1.00 94.38 250 THR A O 1
ATOM 1713 N N . THR A 1 251 ? 14.458 -4.269 -9.024 1.00 95.19 251 THR A N 1
ATOM 1714 C CA . THR A 1 251 ? 13.056 -4.358 -9.469 1.00 95.19 251 THR A CA 1
ATOM 1715 C C . THR A 1 251 ? 12.840 -3.624 -10.792 1.00 95.19 251 THR A C 1
ATOM 1717 O O . THR A 1 251 ? 12.175 -4.147 -11.686 1.00 95.19 251 THR A O 1
ATOM 1720 N N . VAL A 1 252 ? 13.499 -2.476 -10.987 1.00 93.62 252 VAL A N 1
ATOM 1721 C CA . VAL A 1 252 ? 13.516 -1.761 -12.274 1.00 93.62 252 VAL A CA 1
ATOM 1722 C C . VAL A 1 252 ? 14.205 -2.593 -13.361 1.00 93.62 252 VAL A C 1
ATOM 1724 O O . VAL A 1 252 ? 13.687 -2.692 -14.473 1.00 93.62 252 VAL A O 1
ATOM 1727 N N . GLY A 1 253 ? 15.337 -3.235 -13.053 1.00 93.62 253 GLY A N 1
ATOM 1728 C CA . GLY A 1 253 ? 16.044 -4.106 -13.996 1.00 93.62 253 GLY A CA 1
ATOM 1729 C C . GLY A 1 253 ? 15.216 -5.322 -14.422 1.00 93.62 253 GLY A C 1
ATOM 1730 O O . GLY A 1 253 ? 15.165 -5.649 -15.607 1.00 93.62 253 GLY A O 1
ATOM 1731 N N . ALA A 1 254 ? 14.515 -5.960 -13.480 1.00 95.00 254 ALA A N 1
ATOM 1732 C CA . ALA A 1 254 ? 13.610 -7.068 -13.777 1.00 95.00 254 ALA A CA 1
ATOM 1733 C C . ALA A 1 254 ? 12.448 -6.635 -14.687 1.00 95.00 254 ALA A C 1
ATOM 1735 O O . ALA A 1 254 ? 12.166 -7.306 -15.680 1.00 95.00 254 ALA A O 1
ATOM 1736 N N . ALA A 1 255 ? 11.822 -5.488 -14.398 1.00 94.75 255 ALA A N 1
ATOM 1737 C CA . ALA A 1 255 ? 10.747 -4.939 -15.222 1.00 94.75 255 ALA A CA 1
ATOM 1738 C C . ALA A 1 255 ? 11.218 -4.600 -16.648 1.00 94.75 255 ALA A C 1
ATOM 1740 O O . ALA A 1 255 ? 10.519 -4.903 -17.613 1.00 94.75 255 ALA A O 1
ATOM 1741 N N . LEU A 1 256 ? 12.419 -4.023 -16.794 1.00 94.38 256 LEU A N 1
ATOM 1742 C CA . LEU A 1 256 ? 13.005 -3.713 -18.100 1.00 94.38 256 LEU A CA 1
ATOM 1743 C C . LEU A 1 256 ? 13.287 -4.981 -18.919 1.00 94.38 256 LEU A C 1
ATOM 1745 O O . LEU A 1 256 ? 12.975 -5.016 -20.105 1.00 94.38 256 LEU A O 1
ATOM 1749 N N . ASN A 1 257 ? 13.832 -6.027 -18.294 1.00 95.06 257 ASN A N 1
ATOM 1750 C CA . ASN A 1 257 ? 14.121 -7.293 -18.974 1.00 95.06 257 ASN A CA 1
ATOM 1751 C C . ASN A 1 257 ? 12.852 -8.063 -19.372 1.00 95.06 257 ASN A C 1
ATOM 1753 O O . ASN A 1 257 ? 12.868 -8.791 -20.362 1.00 95.06 257 ASN A O 1
ATOM 1757 N N . ALA A 1 258 ? 11.766 -7.917 -18.610 1.00 96.31 258 ALA A N 1
ATOM 1758 C CA . ALA A 1 258 ? 10.475 -8.529 -18.918 1.00 96.31 258 ALA A CA 1
ATOM 1759 C C . ALA A 1 258 ? 9.666 -7.750 -19.975 1.00 96.31 258 ALA A C 1
ATOM 1761 O O . ALA A 1 258 ? 8.718 -8.294 -20.545 1.00 96.31 258 ALA A O 1
ATOM 1762 N N . ALA A 1 259 ? 10.010 -6.483 -20.235 1.00 96.69 259 ALA A N 1
ATOM 1763 C CA . ALA A 1 259 ? 9.324 -5.664 -21.225 1.00 96.69 259 ALA A CA 1
ATOM 1764 C C . ALA A 1 259 ? 9.448 -6.256 -22.639 1.00 96.69 259 ALA A C 1
ATOM 1766 O O . ALA A 1 259 ? 10.463 -6.837 -23.025 1.00 96.69 259 ALA A O 1
ATOM 1767 N N . THR A 1 260 ? 8.403 -6.081 -23.451 1.00 96.69 260 THR A N 1
ATOM 1768 C CA . THR A 1 260 ? 8.408 -6.544 -24.841 1.00 96.69 260 THR A CA 1
ATOM 1769 C C . THR A 1 260 ? 9.464 -5.798 -25.655 1.00 96.69 260 THR A C 1
ATOM 1771 O O . THR A 1 260 ? 9.452 -4.569 -25.732 1.00 96.69 260 THR A O 1
ATOM 1774 N N . ALA A 1 261 ? 10.358 -6.546 -26.301 1.00 95.56 261 ALA A N 1
ATOM 1775 C CA . ALA A 1 261 ? 11.398 -5.972 -27.142 1.00 95.56 261 ALA A CA 1
ATOM 1776 C C . ALA A 1 261 ? 10.803 -5.254 -28.363 1.00 95.56 261 ALA A C 1
ATOM 1778 O O . ALA A 1 261 ? 9.924 -5.772 -29.055 1.00 95.56 261 ALA A O 1
ATOM 1779 N N . LYS A 1 262 ? 11.347 -4.076 -28.675 1.00 94.44 262 LYS A N 1
ATOM 1780 C CA . LYS A 1 262 ? 11.033 -3.321 -29.890 1.00 94.44 262 LYS A CA 1
ATOM 1781 C C . LYS A 1 262 ? 12.275 -3.249 -30.769 1.00 94.44 262 LYS A C 1
ATOM 1783 O O . LYS A 1 262 ? 13.215 -2.531 -30.454 1.00 94.44 262 LYS A O 1
ATOM 1788 N N . ALA A 1 263 ? 12.265 -3.990 -31.876 1.00 95.38 263 ALA A N 1
ATOM 1789 C CA . ALA A 1 263 ? 13.428 -4.110 -32.756 1.00 95.38 263 ALA A CA 1
ATOM 1790 C C . ALA A 1 263 ? 13.774 -2.805 -33.493 1.00 95.38 263 ALA A C 1
ATOM 1792 O O . ALA A 1 263 ? 14.942 -2.531 -33.754 1.00 95.38 263 ALA A O 1
ATOM 1793 N N . THR A 1 264 ? 12.766 -1.999 -33.843 1.00 95.12 264 THR A N 1
ATOM 1794 C CA . THR A 1 264 ? 12.962 -0.776 -34.632 1.00 95.12 264 THR A CA 1
ATOM 1795 C C . THR A 1 264 ? 12.202 0.390 -33.999 1.00 95.12 264 THR A C 1
ATOM 1797 O O . THR A 1 264 ? 10.965 0.427 -34.066 1.00 95.12 264 THR A O 1
ATOM 1800 N N . PRO A 1 265 ? 12.915 1.329 -33.354 1.00 96.56 265 PRO A N 1
ATOM 1801 C CA . PRO A 1 265 ? 12.318 2.564 -32.872 1.00 96.56 265 PRO A CA 1
ATOM 1802 C C . PRO A 1 265 ? 11.854 3.464 -34.028 1.00 96.56 265 PRO A C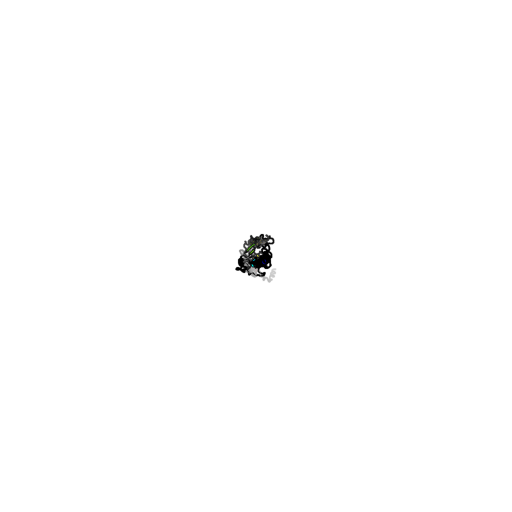 1
ATOM 1804 O O . PRO A 1 265 ? 12.489 3.522 -35.084 1.00 96.56 265 PRO A O 1
ATOM 1807 N N . VAL A 1 266 ? 10.752 4.179 -33.820 1.00 97.12 266 VAL A N 1
ATOM 1808 C CA . VAL A 1 266 ? 10.247 5.247 -34.693 1.00 97.12 266 VAL A CA 1
ATOM 1809 C C . VAL A 1 266 ? 10.580 6.611 -34.096 1.00 97.12 266 VAL A C 1
ATOM 1811 O O . VAL A 1 266 ? 10.884 6.723 -32.915 1.00 97.12 266 VAL A O 1
ATOM 1814 N N . ASP A 1 267 ? 10.494 7.670 -34.895 1.00 97.56 267 ASP A N 1
ATOM 1815 C CA . ASP A 1 267 ? 10.978 9.009 -34.527 1.00 97.56 267 ASP A CA 1
ATOM 1816 C C . ASP A 1 267 ? 10.387 9.581 -33.232 1.00 97.56 267 ASP A C 1
ATOM 1818 O O . ASP A 1 267 ? 11.090 10.292 -32.516 1.00 97.56 267 ASP A O 1
ATOM 1822 N N . ALA A 1 268 ? 9.138 9.238 -32.910 1.00 97.00 268 ALA A N 1
ATOM 1823 C CA . ALA A 1 268 ? 8.453 9.676 -31.696 1.00 97.00 268 ALA A CA 1
ATOM 1824 C C . ALA A 1 268 ? 8.825 8.872 -30.431 1.00 97.00 268 ALA A C 1
ATOM 1826 O O . ALA A 1 268 ? 8.541 9.327 -29.319 1.00 97.00 268 ALA A O 1
ATOM 1827 N N . ASP A 1 269 ? 9.454 7.699 -30.571 1.00 97.69 269 ASP A N 1
ATOM 1828 C CA . ASP A 1 269 ? 9.853 6.880 -29.424 1.00 97.69 269 ASP A CA 1
ATOM 1829 C C . ASP A 1 269 ? 10.892 7.618 -28.582 1.00 97.69 269 ASP A C 1
ATOM 1831 O O . ASP A 1 269 ? 11.733 8.347 -29.106 1.00 97.69 269 ASP A O 1
ATOM 1835 N N . SER A 1 270 ? 10.832 7.441 -27.264 1.00 96.44 270 SER A N 1
ATOM 1836 C CA . SER A 1 270 ? 11.670 8.172 -26.313 1.00 96.44 270 SER A CA 1
ATOM 1837 C C . SER A 1 270 ? 12.505 7.230 -25.447 1.00 96.44 270 SER A C 1
ATOM 1839 O O . SER A 1 270 ? 12.010 6.201 -24.998 1.00 96.44 270 SER A O 1
ATOM 1841 N N . ILE A 1 271 ? 13.747 7.620 -25.163 1.00 94.62 271 ILE A N 1
ATOM 1842 C CA . ILE A 1 271 ? 14.661 6.936 -24.240 1.00 94.62 271 ILE A CA 1
ATOM 1843 C C . ILE A 1 271 ? 14.896 7.851 -23.036 1.00 94.62 271 ILE A C 1
ATOM 1845 O O . ILE A 1 271 ? 15.178 9.040 -23.208 1.00 94.62 271 ILE A O 1
ATOM 1849 N N . GLY A 1 272 ? 14.756 7.310 -21.823 1.00 95.31 272 GLY A N 1
ATOM 1850 C CA . GLY A 1 272 ? 15.051 8.031 -20.583 1.00 95.31 272 GLY A CA 1
ATOM 1851 C C . GLY A 1 272 ? 16.556 8.211 -20.371 1.00 95.31 272 GLY A C 1
ATOM 1852 O O . GLY A 1 272 ? 17.336 7.311 -20.672 1.00 95.31 272 GLY A O 1
ATOM 1853 N N . LEU A 1 273 ? 16.963 9.364 -19.846 1.00 95.31 273 LEU A N 1
ATOM 1854 C CA . LEU A 1 273 ? 18.350 9.671 -19.497 1.00 95.31 273 LEU A CA 1
ATOM 1855 C C . LEU A 1 273 ? 18.432 10.537 -18.243 1.00 95.31 273 LEU A C 1
ATOM 1857 O O . LEU A 1 273 ? 17.486 11.243 -17.894 1.00 95.31 273 LEU A O 1
ATOM 1861 N N . THR A 1 274 ? 19.590 10.523 -17.600 1.00 96.75 274 THR A N 1
ATOM 1862 C CA . THR A 1 274 ? 19.937 11.461 -16.531 1.00 96.75 274 THR A CA 1
ATOM 1863 C C . THR A 1 274 ? 20.641 12.671 -17.126 1.00 96.75 274 THR A C 1
ATOM 1865 O O . THR A 1 274 ? 21.694 12.530 -17.749 1.00 96.75 274 THR A O 1
ATOM 1868 N N . ASP A 1 275 ? 20.079 13.861 -16.937 1.00 96.88 275 ASP A N 1
ATOM 1869 C CA . ASP A 1 275 ? 20.686 15.097 -17.421 1.00 96.88 275 ASP A CA 1
ATOM 1870 C C . ASP A 1 275 ? 21.666 15.660 -16.385 1.00 96.88 275 ASP A C 1
ATOM 1872 O O . ASP A 1 275 ? 21.264 16.256 -15.383 1.00 96.88 275 ASP A O 1
ATOM 1876 N N . SER A 1 276 ? 22.966 15.499 -16.640 1.00 96.62 276 SER A N 1
ATOM 1877 C CA . SER A 1 276 ? 24.030 16.007 -15.769 1.00 96.62 276 SER A CA 1
ATOM 1878 C C . SER A 1 276 ? 24.038 17.534 -15.650 1.00 96.62 276 SER A C 1
ATOM 1880 O O . SER A 1 276 ? 24.456 18.053 -14.618 1.00 96.62 276 SER A O 1
ATOM 1882 N N . ALA A 1 277 ? 23.556 18.262 -16.663 1.00 96.62 277 ALA A N 1
ATOM 1883 C CA . ALA A 1 277 ? 23.436 19.719 -16.611 1.00 96.62 277 ALA A CA 1
ATOM 1884 C C . ALA A 1 277 ? 22.229 20.178 -15.770 1.00 96.62 277 ALA A C 1
ATOM 1886 O O . ALA A 1 277 ? 22.184 21.328 -15.339 1.00 96.62 277 ALA A O 1
ATOM 1887 N N . ALA A 1 278 ? 21.276 19.279 -15.497 1.00 95.94 278 ALA A N 1
ATOM 1888 C CA . ALA A 1 278 ? 20.110 19.507 -14.643 1.00 95.94 278 ALA A CA 1
ATOM 1889 C C . ALA A 1 278 ? 20.169 18.662 -13.356 1.00 95.94 278 ALA A C 1
ATOM 1891 O O . ALA A 1 278 ? 19.170 18.071 -12.951 1.00 95.94 278 ALA A O 1
ATOM 1892 N N . SER A 1 279 ? 21.345 18.568 -12.724 1.00 96.25 279 SER A N 1
ATOM 1893 C CA . SER A 1 279 ? 21.544 17.853 -11.449 1.00 96.25 279 SER A CA 1
ATOM 1894 C C . SER A 1 279 ? 21.095 16.385 -11.476 1.00 96.25 279 SER A C 1
ATOM 1896 O O . SER A 1 279 ? 20.559 15.869 -10.500 1.00 96.25 279 SER A O 1
ATOM 1898 N N . SER A 1 280 ? 21.331 15.698 -12.594 1.00 96.00 280 SER A N 1
ATOM 1899 C CA . SER A 1 280 ? 20.904 14.311 -12.833 1.00 96.00 280 SER A CA 1
ATOM 1900 C C . SER A 1 280 ? 19.383 14.113 -12.842 1.00 96.00 280 SER A C 1
ATOM 1902 O O . SER A 1 280 ? 18.907 12.999 -12.623 1.00 96.00 280 SER A O 1
ATOM 1904 N N . ALA A 1 281 ? 18.607 15.165 -13.128 1.00 96.38 281 ALA A N 1
ATOM 1905 C CA . ALA A 1 281 ? 17.169 15.045 -13.335 1.00 96.38 281 ALA A CA 1
ATOM 1906 C C . ALA A 1 281 ? 16.854 14.085 -14.495 1.00 96.38 281 ALA A C 1
ATOM 1908 O O . ALA A 1 281 ? 17.550 14.063 -15.515 1.00 96.38 281 ALA A O 1
ATOM 1909 N N . LEU A 1 282 ? 15.772 13.316 -14.353 1.00 96.56 282 LEU A N 1
ATOM 1910 C CA . LEU A 1 282 ? 15.278 12.448 -15.417 1.00 96.56 282 LEU A CA 1
ATOM 1911 C C . LEU A 1 282 ? 14.759 13.301 -16.581 1.00 96.56 282 LEU A C 1
ATOM 1913 O O . LEU A 1 282 ? 13.830 14.095 -16.429 1.00 96.56 282 LEU A O 1
ATOM 1917 N N . LYS A 1 283 ? 15.340 13.101 -17.760 1.00 97.06 283 LYS A N 1
ATOM 1918 C CA . LYS A 1 283 ? 14.863 13.642 -19.034 1.00 97.06 283 LYS A CA 1
ATOM 1919 C C . LYS A 1 283 ? 14.658 12.515 -20.037 1.00 97.06 283 LYS A C 1
ATOM 1921 O O . LYS A 1 283 ? 14.947 11.353 -19.763 1.00 97.06 283 LYS A O 1
ATOM 1926 N N . LYS A 1 284 ? 14.134 12.860 -21.211 1.00 97.19 284 LYS A N 1
ATOM 1927 C CA . LYS A 1 284 ? 13.975 11.933 -22.330 1.00 97.19 284 LYS A CA 1
ATOM 1928 C C . LYS A 1 284 ? 14.510 12.539 -23.621 1.00 97.19 284 LYS A C 1
ATOM 1930 O O . LYS A 1 284 ? 14.385 13.744 -23.826 1.00 97.19 284 LYS A O 1
ATOM 1935 N N . VAL A 1 285 ? 15.057 11.697 -24.491 1.00 97.19 285 VAL A N 1
ATOM 1936 C CA . VAL A 1 285 ? 15.418 12.040 -25.875 1.00 97.19 285 VAL A CA 1
ATOM 1937 C C . VAL A 1 285 ? 14.598 11.201 -26.830 1.00 97.19 285 VAL A C 1
ATOM 1939 O O . VAL A 1 285 ? 14.363 10.023 -26.568 1.00 97.19 285 VAL A O 1
ATOM 1942 N N . THR A 1 286 ? 14.157 11.801 -27.931 1.00 97.94 286 THR A N 1
ATOM 1943 C CA . THR A 1 286 ? 13.445 11.051 -28.969 1.00 97.94 286 THR A CA 1
ATOM 1944 C C . THR A 1 286 ? 14.423 10.300 -29.866 1.00 97.94 286 THR A C 1
ATOM 1946 O O . THR A 1 286 ? 15.583 10.703 -30.012 1.00 97.94 286 THR A O 1
ATOM 1949 N N . TRP A 1 287 ? 13.963 9.241 -30.529 1.00 97.81 287 TRP A N 1
ATOM 1950 C CA . TRP A 1 287 ? 14.767 8.534 -31.521 1.00 97.81 287 TRP A CA 1
ATOM 1951 C C . TRP A 1 287 ? 15.167 9.441 -32.691 1.00 97.81 287 TRP A C 1
ATOM 1953 O O . TRP A 1 287 ? 16.282 9.328 -33.198 1.00 97.81 287 TRP A O 1
ATOM 1963 N N . ALA A 1 288 ? 14.319 10.406 -33.068 1.00 97.81 288 ALA A N 1
ATOM 1964 C CA . ALA A 1 288 ? 14.677 11.440 -34.038 1.00 97.81 288 ALA A CA 1
ATOM 1965 C C . ALA A 1 288 ? 15.898 12.257 -33.591 1.00 97.81 288 ALA A C 1
ATOM 1967 O O . ALA A 1 288 ? 16.809 12.482 -34.387 1.00 97.81 288 ALA A O 1
ATOM 1968 N N . ASN A 1 289 ? 15.953 12.660 -32.314 1.00 97.62 289 ASN A N 1
ATOM 1969 C CA . ASN A 1 289 ? 17.107 13.382 -31.775 1.00 97.62 289 ASN A CA 1
ATOM 1970 C C . ASN A 1 289 ? 18.366 12.510 -31.769 1.00 97.62 289 ASN A C 1
ATOM 1972 O O . ASN A 1 289 ? 19.429 12.991 -32.148 1.00 97.62 289 ASN A O 1
ATOM 1976 N N . VAL A 1 290 ? 18.251 11.231 -31.394 1.00 97.06 290 VAL A N 1
ATOM 1977 C CA . VAL A 1 290 ? 19.383 10.290 -31.435 1.00 97.06 290 VAL A CA 1
ATOM 1978 C C . VAL A 1 290 ? 19.909 10.141 -32.864 1.00 97.06 290 VAL A C 1
ATOM 1980 O O . VAL A 1 290 ? 21.104 10.327 -33.096 1.00 97.06 290 VAL A O 1
ATOM 1983 N N . LYS A 1 291 ? 19.026 9.882 -33.839 1.00 96.50 291 LYS A N 1
ATOM 1984 C CA . LYS A 1 291 ? 19.400 9.776 -35.257 1.00 96.50 291 LYS A CA 1
ATOM 1985 C C . LYS A 1 291 ? 20.045 11.053 -35.780 1.00 96.50 291 LYS A C 1
ATOM 1987 O O . LYS A 1 291 ? 21.050 10.963 -36.473 1.00 96.50 291 LYS A O 1
ATOM 1992 N N . ALA A 1 292 ? 19.488 12.220 -35.459 1.00 97.44 292 ALA A N 1
ATOM 1993 C CA . ALA A 1 292 ? 20.030 13.502 -35.896 1.00 97.44 292 ALA A CA 1
ATOM 1994 C C . ALA A 1 292 ? 21.442 13.731 -35.339 1.00 97.44 292 ALA A C 1
ATOM 1996 O O . ALA A 1 292 ? 22.355 14.002 -36.111 1.00 97.44 292 ALA A O 1
ATOM 1997 N N . THR A 1 293 ? 21.645 13.535 -34.032 1.00 96.50 293 THR A N 1
ATOM 1998 C CA . THR A 1 293 ? 22.957 13.692 -33.387 1.00 96.50 293 THR A CA 1
ATOM 1999 C C . THR A 1 293 ? 23.996 12.739 -33.974 1.00 96.50 293 THR A C 1
ATOM 2001 O O . THR A 1 293 ? 25.094 13.167 -34.328 1.00 96.50 293 THR A O 1
ATOM 2004 N N . LEU A 1 294 ? 23.650 11.454 -34.127 1.00 96.38 294 LEU A N 1
ATOM 2005 C CA . LEU A 1 294 ? 24.555 10.464 -34.716 1.00 96.38 294 LEU A CA 1
ATOM 2006 C C . LEU A 1 294 ? 24.854 10.772 -36.182 1.00 96.38 294 LEU A C 1
ATOM 2008 O O . LEU A 1 294 ? 26.007 10.682 -36.594 1.00 96.38 294 LEU A O 1
ATOM 2012 N N . LYS A 1 295 ? 23.844 11.172 -36.962 1.00 94.62 295 LYS A N 1
ATOM 2013 C CA . LYS A 1 295 ? 24.031 11.575 -38.356 1.00 94.62 295 LYS A CA 1
ATOM 2014 C C . LYS A 1 295 ? 24.997 12.750 -38.459 1.00 94.62 295 LYS A C 1
ATOM 2016 O O . LYS A 1 295 ? 25.965 12.655 -39.200 1.00 94.62 295 LYS A O 1
ATOM 2021 N N . THR A 1 296 ? 24.776 13.815 -37.690 1.00 96.25 296 THR A N 1
ATOM 2022 C CA . THR A 1 296 ? 25.674 14.976 -37.672 1.00 96.25 296 THR A CA 1
ATOM 2023 C C . THR A 1 296 ? 27.099 14.575 -37.305 1.00 96.25 296 THR A C 1
ATOM 2025 O O . THR A 1 296 ? 28.032 15.035 -37.951 1.00 96.25 296 THR A O 1
ATOM 2028 N N . TYR A 1 297 ? 27.280 13.697 -36.314 1.00 95.62 297 TYR A N 1
ATOM 2029 C CA . TYR A 1 297 ? 28.606 13.208 -35.943 1.00 95.62 297 TYR A CA 1
ATOM 2030 C C . TYR A 1 297 ? 29.270 12.426 -37.088 1.00 95.62 297 TYR A C 1
ATOM 2032 O O . TYR A 1 297 ? 30.385 12.749 -37.496 1.00 95.62 297 TYR A O 1
ATOM 2040 N N . PHE A 1 298 ? 28.580 11.438 -37.661 1.00 94.44 298 PHE A N 1
ATOM 2041 C CA . PHE A 1 298 ? 29.149 10.569 -38.693 1.00 94.44 298 PHE A CA 1
ATOM 2042 C C . PHE A 1 298 ? 29.352 11.251 -40.047 1.00 94.44 298 PHE A C 1
ATOM 2044 O O . PHE A 1 298 ? 30.320 10.920 -40.729 1.00 94.44 298 PHE A O 1
ATOM 2051 N N . ASP A 1 299 ? 28.524 12.233 -40.408 1.00 92.38 299 ASP A N 1
ATOM 2052 C CA . ASP A 1 299 ? 28.703 13.027 -41.630 1.00 92.38 299 ASP A CA 1
ATOM 2053 C C . ASP A 1 299 ? 30.049 13.788 -41.633 1.00 92.38 299 ASP A C 1
ATOM 2055 O O . ASP A 1 299 ? 30.572 14.106 -42.698 1.00 92.38 299 ASP A O 1
ATOM 2059 N N . THR A 1 300 ? 30.641 14.069 -40.461 1.00 92.00 300 THR A N 1
ATOM 2060 C CA . THR A 1 300 ? 31.969 14.715 -40.372 1.00 92.00 300 THR A CA 1
ATOM 2061 C C . THR A 1 300 ? 33.138 13.750 -40.557 1.00 92.00 300 THR A C 1
ATOM 2063 O O . THR A 1 300 ? 34.237 14.178 -40.907 1.00 92.00 300 THR A O 1
ATOM 2066 N N . LEU A 1 301 ? 32.919 12.457 -40.312 1.00 92.06 301 LEU A N 1
ATOM 2067 C CA . LEU A 1 301 ? 33.964 11.433 -40.332 1.00 92.06 301 LEU A CA 1
ATOM 2068 C C . LEU A 1 301 ? 33.981 10.649 -41.642 1.00 92.06 301 LEU A C 1
ATOM 2070 O O . LEU A 1 301 ? 35.035 10.178 -42.067 1.00 92.06 301 LEU A O 1
ATOM 2074 N N . TYR A 1 302 ? 32.819 10.499 -42.274 1.00 90.94 302 TYR A N 1
ATOM 2075 C CA . TYR A 1 302 ? 32.643 9.648 -43.438 1.00 90.94 302 TYR A CA 1
ATOM 2076 C C . TYR A 1 302 ? 32.069 10.433 -44.612 1.00 90.94 302 TYR A C 1
ATOM 2078 O O . TYR A 1 302 ? 31.060 11.125 -44.495 1.00 90.94 302 TYR A O 1
ATOM 2086 N N . ALA A 1 303 ? 32.693 10.270 -45.778 1.00 85.81 303 ALA A N 1
ATOM 2087 C CA . ALA A 1 303 ? 32.126 10.749 -47.026 1.00 85.81 303 ALA A CA 1
ATOM 2088 C C . ALA A 1 303 ? 30.916 9.891 -47.420 1.00 85.81 303 ALA A C 1
ATOM 2090 O O . ALA A 1 303 ? 30.901 8.673 -47.219 1.00 85.81 303 ALA A O 1
ATOM 2091 N N . LEU A 1 304 ? 29.907 10.523 -48.018 1.00 85.44 304 LEU A N 1
ATOM 2092 C CA . LEU A 1 304 ? 28.719 9.821 -48.491 1.00 85.44 304 LEU A CA 1
ATOM 2093 C C . LEU A 1 304 ? 29.098 8.773 -49.553 1.00 85.44 304 LEU A C 1
ATOM 2095 O O . LEU A 1 304 ? 29.983 8.993 -50.388 1.00 85.44 304 LEU A O 1
ATOM 2099 N N . ALA A 1 305 ? 28.410 7.632 -49.548 1.00 83.06 305 ALA A N 1
ATOM 2100 C CA . ALA A 1 305 ? 28.520 6.662 -50.631 1.00 83.06 305 ALA A CA 1
ATOM 2101 C C . ALA A 1 305 ? 28.132 7.336 -51.961 1.00 83.06 305 ALA A C 1
ATOM 2103 O O . ALA A 1 305 ? 27.052 7.914 -52.072 1.00 83.06 305 ALA A O 1
ATOM 2104 N N . GLY A 1 306 ? 29.029 7.296 -52.950 1.00 81.75 306 GLY A N 1
ATOM 2105 C CA . GLY A 1 306 ? 28.859 8.018 -54.216 1.00 81.75 306 GLY A CA 1
ATOM 2106 C C . GLY A 1 306 ? 29.341 9.473 -54.203 1.00 81.75 306 GLY A C 1
ATOM 2107 O O . GLY A 1 306 ? 29.047 10.202 -55.148 1.00 81.75 306 GLY A O 1
ATOM 2108 N N . HIS A 1 307 ? 30.078 9.913 -53.174 1.00 86.56 307 HIS A N 1
ATOM 2109 C CA . HIS A 1 307 ? 30.769 11.199 -53.246 1.00 86.56 307 HIS A CA 1
ATOM 2110 C C . HIS A 1 307 ? 31.674 11.241 -54.484 1.00 86.56 307 HIS A C 1
ATOM 2112 O O . HIS A 1 307 ? 32.365 10.278 -54.821 1.00 86.56 307 HIS A O 1
ATOM 2118 N N . VAL A 1 308 ? 31.642 12.374 -55.175 1.00 82.56 308 VAL A N 1
ATOM 2119 C CA . VAL A 1 308 ? 32.473 12.618 -56.347 1.00 82.56 308 VAL A CA 1
ATOM 2120 C C . VAL A 1 308 ? 33.684 13.430 -55.931 1.00 82.56 308 VAL A C 1
ATOM 2122 O O . VAL A 1 308 ? 33.577 14.394 -55.173 1.00 82.56 308 VAL A O 1
ATOM 2125 N N . HIS A 1 309 ? 34.845 13.051 -56.447 1.00 82.62 309 HIS A N 1
ATOM 2126 C CA . HIS A 1 309 ? 36.008 13.918 -56.398 1.00 82.62 309 HIS A CA 1
ATOM 2127 C C . HIS A 1 309 ? 35.951 14.859 -57.594 1.00 82.62 309 HIS A C 1
ATOM 2129 O O . HIS A 1 309 ? 35.709 14.427 -58.724 1.00 82.62 309 HIS A O 1
ATOM 2135 N N . SER A 1 310 ? 36.185 16.144 -57.350 1.00 84.06 310 SER A N 1
ATOM 2136 C CA . SER A 1 310 ? 36.361 17.112 -58.428 1.00 84.06 310 SER A CA 1
ATOM 2137 C C . SER A 1 310 ? 37.490 16.662 -59.358 1.00 84.06 310 SER A C 1
ATOM 2139 O O . SER A 1 310 ? 38.506 16.122 -58.909 1.00 84.06 310 SER A O 1
ATOM 2141 N N . ALA A 1 311 ? 37.318 16.892 -60.661 1.00 86.19 311 ALA A N 1
ATOM 2142 C CA . ALA A 1 311 ? 38.370 16.630 -61.634 1.00 86.19 311 ALA A CA 1
ATOM 2143 C C . ALA A 1 311 ? 39.646 17.408 -61.267 1.00 86.19 311 ALA A C 1
ATOM 2145 O O . ALA A 1 311 ? 39.575 18.556 -60.821 1.00 86.19 311 ALA A O 1
ATOM 2146 N N . ALA A 1 312 ? 40.812 16.790 -61.476 1.00 91.19 312 ALA A N 1
ATOM 2147 C CA . ALA A 1 312 ? 42.085 17.473 -61.283 1.00 91.19 312 ALA A CA 1
ATOM 2148 C C . ALA A 1 312 ? 42.197 18.645 -62.269 1.00 91.19 312 ALA A C 1
ATOM 2150 O O . ALA A 1 312 ? 41.981 18.484 -63.473 1.00 91.19 312 ALA A O 1
ATOM 2151 N N . THR A 1 313 ? 42.561 19.815 -61.759 1.00 91.81 313 THR A N 1
ATOM 2152 C CA . THR A 1 313 ? 42.854 21.003 -62.568 1.00 91.81 313 THR A CA 1
ATOM 2153 C C . THR A 1 313 ? 44.343 21.322 -62.476 1.00 91.81 313 THR A C 1
ATOM 2155 O O . THR A 1 313 ? 45.078 20.717 -61.696 1.00 91.81 313 THR A O 1
ATOM 2158 N N . THR A 1 314 ? 44.810 22.295 -63.252 1.00 91.62 314 THR A N 1
ATOM 2159 C CA . THR A 1 314 ? 46.195 22.781 -63.171 1.00 91.62 314 THR A CA 1
ATOM 2160 C C . THR A 1 314 ? 46.488 23.567 -61.884 1.00 91.62 314 THR A C 1
ATOM 2162 O O . THR A 1 314 ? 47.645 23.878 -61.619 1.00 91.62 314 THR A O 1
ATOM 2165 N N . SER A 1 315 ? 45.477 23.870 -61.056 1.00 90.56 315 SER A N 1
ATOM 2166 C CA . SER A 1 315 ? 45.636 24.613 -59.789 1.00 90.56 315 SER A CA 1
ATOM 2167 C C . SER A 1 315 ? 45.138 23.865 -58.550 1.00 90.56 315 SER A C 1
ATOM 2169 O O . SER A 1 315 ? 45.544 24.189 -57.439 1.00 90.56 315 SER A O 1
ATOM 2171 N N . VAL A 1 316 ? 44.280 22.859 -58.718 1.00 89.38 316 VAL A N 1
ATOM 2172 C CA . VAL A 1 316 ? 43.715 22.052 -57.629 1.00 89.38 316 VAL A CA 1
ATOM 2173 C C . VAL A 1 316 ? 43.956 20.583 -57.946 1.00 89.38 316 VAL A C 1
ATOM 2175 O O . VAL A 1 316 ? 43.503 20.084 -58.979 1.00 89.38 316 VAL A O 1
ATOM 2178 N N . ALA A 1 317 ? 44.671 19.898 -57.054 1.00 86.38 317 ALA A N 1
ATOM 2179 C CA . ALA A 1 317 ? 44.902 18.466 -57.168 1.00 86.38 317 ALA A CA 1
ATOM 2180 C C . ALA A 1 317 ? 43.581 17.689 -57.030 1.00 86.38 317 ALA A C 1
ATOM 2182 O O . ALA A 1 317 ? 42.748 18.006 -56.182 1.00 86.38 317 ALA A O 1
ATOM 2183 N N . GLY A 1 318 ? 43.416 16.667 -57.867 1.00 86.12 318 GLY A N 1
ATOM 2184 C CA . GLY A 1 318 ? 42.370 15.651 -57.727 1.00 86.12 318 GLY A CA 1
ATOM 2185 C C . GLY A 1 318 ? 43.021 14.306 -57.412 1.00 86.12 318 GLY A C 1
ATOM 2186 O O . GLY A 1 318 ? 43.892 14.220 -56.553 1.00 86.12 318 GLY A O 1
ATOM 2187 N N . PHE A 1 319 ? 42.686 13.268 -58.182 1.00 88.12 319 PHE A N 1
ATOM 2188 C CA . PHE A 1 319 ? 43.423 11.990 -58.172 1.00 88.12 319 PHE A CA 1
ATOM 2189 C C . PHE A 1 319 ? 44.820 12.060 -58.807 1.00 88.12 319 PHE A C 1
ATOM 2191 O O . PHE A 1 319 ? 45.589 11.106 -58.739 1.00 88.12 319 PHE A O 1
ATOM 2198 N N . LEU A 1 320 ? 45.141 13.188 -59.434 1.00 90.19 320 LEU A N 1
ATOM 2199 C CA . LEU A 1 320 ? 46.447 13.513 -59.983 1.00 90.19 320 LEU A CA 1
ATOM 2200 C C . LEU A 1 320 ? 46.882 14.866 -59.408 1.00 90.19 320 LEU A C 1
ATOM 2202 O O . LEU A 1 320 ? 46.038 15.737 -59.158 1.00 90.19 320 LEU A O 1
ATOM 2206 N N . SER A 1 321 ? 48.189 15.051 -59.212 1.00 90.81 321 SER A N 1
ATOM 2207 C CA . SER A 1 321 ? 48.732 16.337 -58.779 1.00 90.81 321 SER A CA 1
ATOM 2208 C C . SER A 1 321 ? 48.461 17.428 -59.826 1.00 90.81 321 SER A C 1
ATOM 2210 O O . SER A 1 321 ? 48.412 17.163 -61.030 1.00 90.81 321 SER A O 1
ATOM 2212 N N . ALA A 1 322 ? 48.325 18.679 -59.379 1.00 91.31 322 ALA A N 1
ATOM 2213 C CA . ALA A 1 322 ? 48.176 19.824 -60.283 1.00 91.31 322 ALA A CA 1
ATOM 2214 C C . ALA A 1 322 ? 49.363 19.945 -61.267 1.00 91.31 322 ALA A C 1
ATOM 2216 O O . ALA A 1 322 ? 49.195 20.308 -62.435 1.00 91.31 322 ALA A O 1
ATOM 2217 N N . ALA A 1 323 ? 50.562 19.563 -60.811 1.00 91.12 323 ALA A N 1
ATOM 2218 C CA . ALA A 1 323 ? 51.770 19.531 -61.627 1.00 91.12 323 ALA A CA 1
ATOM 2219 C C . ALA A 1 323 ? 51.688 18.475 -62.738 1.00 91.12 323 ALA A C 1
ATOM 2221 O O . ALA A 1 323 ? 51.985 18.773 -63.893 1.00 91.12 323 ALA A O 1
ATOM 2222 N N . ASP A 1 324 ? 51.255 17.254 -62.424 1.00 94.19 324 ASP A N 1
ATOM 2223 C CA . ASP A 1 324 ? 51.158 16.196 -63.432 1.00 94.19 324 ASP A CA 1
ATOM 2224 C C . ASP A 1 324 ? 50.002 16.441 -64.407 1.00 94.19 324 ASP A C 1
ATOM 2226 O O . ASP A 1 324 ? 50.143 16.148 -65.593 1.00 94.19 324 ASP A O 1
ATOM 2230 N N . LYS A 1 325 ? 48.900 17.064 -63.961 1.00 94.31 325 LYS A N 1
ATOM 2231 C CA . LYS A 1 325 ? 47.833 17.523 -64.865 1.00 94.31 325 LYS A CA 1
ATOM 2232 C C . LYS A 1 325 ? 48.355 18.550 -65.869 1.00 94.31 325 LYS A C 1
ATOM 2234 O O . LYS A 1 325 ? 48.057 18.442 -67.052 1.00 94.31 325 LYS A O 1
ATOM 2239 N N . THR A 1 326 ? 49.183 19.492 -65.415 1.00 92.88 326 THR A N 1
ATOM 2240 C CA . THR A 1 326 ? 49.824 20.488 -66.289 1.00 92.88 326 THR A CA 1
ATOM 2241 C C . THR A 1 326 ? 50.741 19.828 -67.321 1.00 92.88 326 THR A C 1
ATOM 2243 O O . THR A 1 326 ? 50.707 20.194 -68.493 1.00 92.88 326 THR A O 1
ATOM 2246 N N . LYS A 1 327 ? 51.531 18.821 -66.917 1.00 91.31 327 LYS A N 1
ATOM 2247 C CA . LYS A 1 327 ? 52.364 18.050 -67.857 1.00 91.31 327 LYS A CA 1
ATOM 2248 C C . LYS A 1 327 ? 51.515 17.332 -68.904 1.00 91.31 327 LYS A C 1
ATOM 2250 O O . LYS A 1 327 ? 51.861 17.375 -70.078 1.00 91.31 327 LYS A O 1
ATOM 2255 N N . LEU A 1 328 ? 50.427 16.685 -68.480 1.00 90.19 328 LEU A N 1
ATOM 2256 C CA . LEU A 1 328 ? 49.533 15.951 -69.373 1.00 90.19 328 LEU A CA 1
ATOM 2257 C C . LEU A 1 328 ? 48.847 16.887 -70.380 1.00 90.19 328 LEU A C 1
ATOM 2259 O O . LEU A 1 328 ? 48.808 16.566 -71.563 1.00 90.19 328 LEU A O 1
ATOM 2263 N N . ASP A 1 329 ? 48.384 18.057 -69.931 1.00 89.25 329 ASP A N 1
ATOM 2264 C CA . ASP A 1 329 ? 47.779 19.085 -70.794 1.00 89.25 329 ASP A CA 1
ATOM 2265 C C . ASP A 1 329 ? 48.769 19.664 -71.817 1.00 89.25 329 ASP A C 1
ATOM 2267 O O . ASP A 1 329 ? 48.362 20.140 -72.874 1.00 89.25 329 ASP A O 1
ATOM 2271 N N . GLY A 1 330 ? 50.071 19.614 -71.518 1.00 88.31 330 GLY A N 1
ATOM 2272 C CA . GLY A 1 330 ? 51.134 20.050 -72.422 1.00 88.31 330 GLY A CA 1
ATOM 2273 C C . GLY A 1 330 ? 51.457 19.073 -73.560 1.00 88.31 330 GLY A C 1
ATOM 2274 O O . GLY A 1 330 ? 52.216 19.433 -74.459 1.00 88.31 330 GLY A O 1
ATOM 2275 N N . ILE A 1 331 ? 50.917 17.848 -73.553 1.00 89.00 331 ILE A N 1
ATOM 2276 C CA . ILE A 1 331 ? 51.151 16.870 -74.624 1.00 89.00 331 ILE A CA 1
ATOM 2277 C C . ILE A 1 331 ? 50.224 17.185 -75.804 1.00 89.00 331 ILE A C 1
ATOM 2279 O O . ILE A 1 331 ? 49.003 17.092 -75.694 1.00 89.00 331 ILE A O 1
ATOM 2283 N N . ALA A 1 332 ? 50.805 17.526 -76.957 1.00 84.06 332 ALA A N 1
ATOM 2284 C CA . ALA A 1 332 ? 50.040 17.784 -78.175 1.00 84.06 332 ALA A CA 1
ATOM 2285 C C . ALA A 1 332 ? 49.275 16.532 -78.648 1.00 84.06 332 ALA A C 1
ATOM 2287 O O . ALA A 1 332 ? 49.783 15.406 -78.595 1.00 84.06 332 ALA A O 1
ATOM 2288 N N . THR A 1 333 ? 48.061 16.727 -79.169 1.00 81.44 333 THR A N 1
ATOM 2289 C CA . THR A 1 333 ? 47.247 15.643 -79.736 1.00 81.44 333 THR A CA 1
ATOM 2290 C C . THR A 1 333 ? 48.011 14.923 -80.846 1.00 81.44 333 THR A C 1
ATOM 2292 O O . THR A 1 333 ? 48.426 15.540 -81.823 1.00 81.44 333 THR A O 1
ATOM 2295 N N . GLY A 1 334 ? 48.181 13.605 -80.710 1.00 81.00 334 GLY A N 1
ATOM 2296 C CA . GLY A 1 334 ? 48.852 12.791 -81.725 1.00 81.00 334 GLY A CA 1
ATOM 2297 C C . GLY A 1 334 ? 50.377 12.928 -81.758 1.00 81.00 334 GLY A C 1
ATOM 2298 O O . GLY A 1 334 ? 50.968 12.577 -82.773 1.00 81.00 334 GLY A O 1
ATOM 2299 N N . ALA A 1 335 ? 51.023 13.375 -80.671 1.00 81.62 335 ALA A N 1
ATOM 2300 C CA . ALA A 1 335 ? 52.484 13.532 -80.581 1.00 81.62 335 ALA A CA 1
ATOM 2301 C C . ALA A 1 335 ? 53.315 12.291 -80.998 1.00 81.62 335 ALA A C 1
ATOM 2303 O O . ALA A 1 335 ? 54.487 12.434 -81.332 1.00 81.62 335 ALA A O 1
ATOM 2304 N N . ASN A 1 336 ? 52.714 11.095 -81.040 1.00 80.19 336 ASN A N 1
ATOM 2305 C CA . ASN A 1 336 ? 53.364 9.849 -81.470 1.00 80.19 336 ASN A CA 1
ATOM 2306 C C . ASN A 1 336 ? 53.068 9.437 -82.930 1.00 80.19 336 ASN A C 1
ATOM 2308 O O . ASN A 1 336 ? 53.435 8.334 -83.332 1.00 80.19 336 ASN A O 1
ATOM 2312 N N . ASN A 1 337 ? 52.379 10.256 -83.730 1.00 79.44 337 ASN A N 1
ATOM 2313 C CA . ASN A 1 337 ? 52.012 9.892 -85.100 1.00 79.44 337 ASN A CA 1
ATOM 2314 C C . ASN A 1 337 ? 53.165 10.161 -86.088 1.00 79.44 337 ASN A C 1
ATOM 2316 O O . ASN A 1 337 ? 53.333 11.283 -86.562 1.00 79.44 337 ASN A O 1
ATOM 2320 N N . TYR A 1 338 ? 53.964 9.135 -86.397 1.00 78.00 338 TYR A N 1
ATOM 2321 C CA . TYR A 1 338 ? 55.067 9.222 -87.362 1.00 78.00 338 TYR A CA 1
ATOM 2322 C C . TYR A 1 338 ? 54.581 9.011 -88.806 1.00 78.00 338 TYR A C 1
ATOM 2324 O O . TYR A 1 338 ? 54.104 7.934 -89.158 1.00 78.00 338 TYR A O 1
ATOM 2332 N N . THR A 1 339 ? 54.762 10.016 -89.665 1.00 72.38 339 THR A N 1
ATOM 2333 C CA . THR A 1 339 ? 54.537 9.933 -91.119 1.00 72.38 339 THR A CA 1
ATOM 2334 C C . THR A 1 339 ? 55.866 10.028 -91.867 1.00 72.38 339 THR A C 1
ATOM 2336 O O . THR A 1 339 ? 56.597 11.004 -91.691 1.00 72.38 339 THR A O 1
ATOM 2339 N N . HIS A 1 340 ? 56.186 9.034 -92.706 1.00 72.38 340 HIS A N 1
ATOM 2340 C CA . HIS A 1 340 ? 57.443 9.012 -93.462 1.00 72.38 340 HIS A CA 1
ATOM 2341 C C . HIS A 1 340 ? 57.434 10.067 -94.589 1.00 72.38 340 HIS A C 1
ATOM 2343 O O . HIS A 1 340 ? 56.435 10.164 -95.305 1.00 72.38 340 HIS A O 1
ATOM 2349 N N . PRO A 1 341 ? 58.519 10.838 -94.796 1.00 76.00 341 PRO A N 1
ATOM 2350 C CA . PRO A 1 341 ? 58.570 11.837 -95.861 1.00 76.00 341 PRO A CA 1
ATOM 2351 C C . PRO A 1 341 ? 58.540 11.189 -97.254 1.00 76.00 341 PRO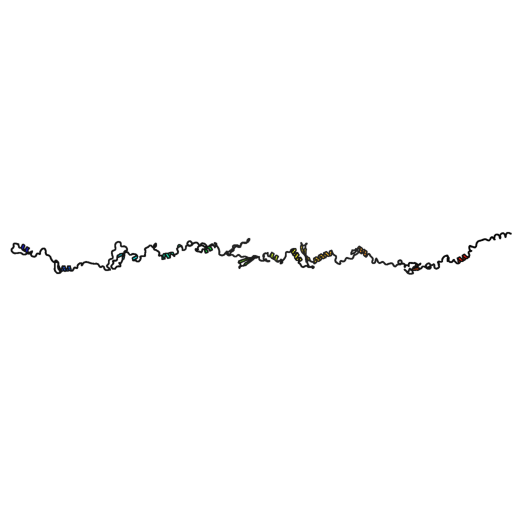 A C 1
ATOM 2353 O O . PRO A 1 341 ? 59.144 10.138 -97.463 1.00 76.00 341 PRO A O 1
ATOM 2356 N N . THR A 1 342 ? 57.880 11.839 -98.216 1.00 65.69 342 THR A N 1
ATOM 2357 C CA . THR A 1 342 ? 57.756 11.375 -99.615 1.00 65.69 342 THR A CA 1
ATOM 2358 C C . THR A 1 342 ? 58.351 12.362 -100.634 1.00 65.69 342 THR A C 1
ATOM 2360 O O . THR A 1 342 ? 57.926 12.382 -101.785 1.00 65.69 342 THR A O 1
ATOM 2363 N N . GLY A 1 343 ? 59.287 13.222 -100.213 1.00 69.62 343 GLY A N 1
ATOM 2364 C CA . GLY A 1 343 ? 59.964 14.198 -101.081 1.00 69.62 343 GLY A CA 1
ATOM 2365 C C . GLY A 1 343 ? 61.230 13.658 -101.759 1.00 69.62 343 GLY A C 1
ATOM 2366 O O . GLY A 1 343 ? 61.784 12.636 -101.344 1.00 69.62 343 GLY A O 1
ATOM 2367 N N . ASP A 1 344 ? 61.706 14.371 -102.782 1.00 58.28 344 ASP A N 1
ATOM 2368 C CA . ASP A 1 344 ? 62.953 14.062 -103.492 1.00 58.28 344 ASP A CA 1
ATOM 2369 C C . ASP A 1 344 ? 64.143 14.075 -102.510 1.00 58.28 344 ASP A C 1
ATOM 2371 O O . ASP A 1 344 ? 64.383 15.062 -101.817 1.00 58.28 344 ASP A O 1
ATOM 2375 N N . GLY A 1 345 ? 64.865 12.950 -102.423 1.00 63.50 345 GLY A N 1
ATOM 2376 C CA . GLY A 1 345 ? 65.904 12.688 -101.409 1.00 63.50 345 GLY A CA 1
ATOM 2377 C C . GLY A 1 345 ? 65.525 11.615 -100.379 1.00 63.50 345 GLY A C 1
ATOM 2378 O O . GLY A 1 345 ? 66.406 11.034 -99.749 1.00 63.50 345 GLY A O 1
ATOM 2379 N N . ASN A 1 346 ? 64.235 11.281 -100.270 1.00 68.06 346 ASN A N 1
ATOM 2380 C CA . ASN A 1 346 ? 63.707 10.226 -99.396 1.00 68.06 346 ASN A CA 1
ATOM 2381 C C . ASN A 1 346 ? 63.258 8.971 -100.175 1.00 68.06 346 ASN A C 1
ATOM 2383 O O . ASN A 1 346 ? 62.650 8.069 -99.598 1.00 68.06 346 ASN A O 1
ATOM 2387 N N . SER A 1 347 ? 63.566 8.905 -101.476 1.00 69.31 347 SER A N 1
ATOM 2388 C CA . SER A 1 347 ? 63.272 7.764 -102.350 1.00 69.31 347 SER A CA 1
ATOM 2389 C C . SER A 1 347 ? 64.341 6.679 -102.223 1.00 69.31 347 SER A C 1
ATOM 2391 O O . SER A 1 347 ? 65.534 6.936 -102.393 1.00 69.31 347 SER A O 1
ATOM 2393 N N . HIS A 1 348 ? 63.920 5.441 -101.975 1.00 73.31 348 HIS A N 1
ATOM 2394 C CA . HIS A 1 348 ? 64.821 4.293 -101.995 1.00 73.31 348 HIS A CA 1
ATOM 2395 C C . HIS A 1 348 ? 65.217 3.932 -103.434 1.00 73.31 348 HIS A C 1
ATOM 2397 O O . HIS A 1 348 ? 64.386 3.949 -104.343 1.00 73.31 348 HIS A O 1
ATOM 2403 N N . VAL A 1 349 ? 66.488 3.581 -103.644 1.00 70.75 349 VAL A N 1
ATOM 2404 C CA . VAL A 1 349 ? 66.952 3.033 -104.926 1.00 70.75 349 VAL A CA 1
ATOM 2405 C C . VAL A 1 349 ? 66.340 1.641 -105.163 1.00 70.75 349 VAL A C 1
ATOM 2407 O O . VAL A 1 349 ? 66.236 0.863 -104.210 1.00 70.75 349 VAL A O 1
ATOM 2410 N N . PRO A 1 350 ? 65.949 1.284 -106.403 1.00 71.69 350 PRO A N 1
ATOM 2411 C CA . PRO A 1 350 ? 65.469 -0.061 -106.714 1.00 71.69 350 PRO A CA 1
ATOM 2412 C C . PRO A 1 350 ? 66.541 -1.121 -106.426 1.00 71.69 350 PRO A C 1
ATOM 2414 O O . PRO A 1 350 ? 67.702 -0.956 -106.813 1.00 71.69 350 PRO A O 1
ATOM 2417 N N . ALA A 1 351 ? 66.148 -2.216 -105.769 1.00 70.88 351 ALA A N 1
ATOM 2418 C CA . ALA A 1 351 ? 67.054 -3.300 -105.395 1.00 70.88 351 ALA A CA 1
ATOM 2419 C C . ALA A 1 351 ? 67.783 -3.904 -106.614 1.00 70.88 351 ALA A C 1
ATOM 2421 O O . ALA A 1 351 ? 67.175 -4.158 -107.654 1.00 70.88 351 ALA A O 1
ATOM 2422 N N . THR A 1 352 ? 69.084 -4.169 -106.471 1.00 62.97 352 THR A N 1
ATOM 2423 C CA . THR A 1 352 ? 69.903 -4.909 -107.446 1.00 62.97 352 THR A CA 1
ATOM 2424 C C . THR A 1 352 ? 69.929 -6.401 -107.121 1.00 62.97 352 THR A C 1
ATOM 2426 O O . THR A 1 352 ? 70.049 -6.769 -105.953 1.00 62.97 352 THR A O 1
ATOM 2429 N N . GLY A 1 353 ? 69.901 -7.269 -108.138 1.00 62.03 353 GLY A N 1
ATOM 2430 C CA . GLY A 1 353 ? 70.309 -8.674 -107.985 1.00 62.03 353 GLY A CA 1
ATOM 2431 C C . GLY A 1 353 ? 71.802 -8.803 -107.636 1.00 62.03 353 GLY A C 1
ATOM 2432 O O . GLY A 1 353 ? 72.562 -7.850 -107.791 1.00 62.03 353 GLY A O 1
ATOM 2433 N N . THR A 1 354 ? 72.241 -9.978 -107.173 1.00 62.22 354 THR A N 1
ATOM 2434 C CA . THR A 1 354 ? 73.597 -10.248 -106.631 1.00 62.22 354 THR A CA 1
ATOM 2435 C C . THR A 1 354 ? 74.758 -10.111 -107.628 1.00 62.22 354 THR A C 1
ATOM 2437 O O . THR A 1 354 ? 75.906 -10.349 -107.265 1.00 62.22 354 THR A O 1
ATOM 2440 N N . THR A 1 355 ? 74.496 -9.732 -108.877 1.00 64.62 355 THR A N 1
ATOM 2441 C CA . THR A 1 355 ? 75.505 -9.519 -109.921 1.00 64.62 355 THR A CA 1
ATOM 2442 C C . THR A 1 355 ? 75.139 -8.284 -110.732 1.00 64.62 355 THR A C 1
ATOM 2444 O O . THR A 1 355 ? 73.998 -8.148 -111.172 1.00 64.62 355 THR A O 1
ATOM 2447 N N . ASN A 1 356 ? 76.100 -7.383 -110.936 1.00 69.62 356 ASN A N 1
ATOM 2448 C CA . ASN A 1 356 ? 75.866 -6.112 -111.617 1.00 69.62 356 ASN A CA 1
ATOM 2449 C C . ASN A 1 356 ? 76.023 -6.183 -113.143 1.00 69.62 356 ASN A C 1
ATOM 2451 O O . ASN A 1 356 ? 75.623 -5.222 -113.779 1.00 69.62 356 ASN A O 1
ATOM 2455 N N . ASP A 1 357 ? 76.562 -7.265 -113.721 1.00 75.44 357 ASP A N 1
ATOM 2456 C CA . ASP A 1 357 ? 76.669 -7.549 -115.171 1.00 75.44 357 ASP A CA 1
ATOM 2457 C C . ASP A 1 357 ? 76.902 -6.305 -116.063 1.00 75.44 357 ASP A C 1
ATOM 2459 O O . ASP A 1 357 ? 76.263 -6.132 -117.093 1.00 75.44 357 ASP A O 1
ATOM 2463 N N . GLY A 1 358 ? 77.752 -5.361 -115.631 1.00 75.75 358 GLY A N 1
ATOM 2464 C CA . GLY A 1 358 ? 78.031 -4.112 -116.364 1.00 75.75 358 GLY A CA 1
ATOM 2465 C C . GLY A 1 358 ? 76.881 -3.086 -116.456 1.00 75.75 358 GLY A C 1
ATOM 2466 O O . GLY A 1 358 ? 76.891 -2.232 -117.347 1.00 75.75 358 GLY A O 1
ATOM 2467 N N . ARG A 1 359 ? 75.886 -3.151 -115.566 1.00 82.00 359 ARG A N 1
ATOM 2468 C CA . ARG A 1 359 ? 74.746 -2.224 -115.479 1.00 82.00 359 ARG A CA 1
ATOM 2469 C C . ARG A 1 359 ? 75.017 -1.058 -114.526 1.00 82.00 359 ARG A C 1
ATOM 2471 O O . ARG A 1 359 ? 75.659 -1.223 -113.492 1.00 82.00 359 ARG A O 1
ATOM 2478 N N . ALA A 1 360 ? 74.453 0.105 -114.841 1.00 83.44 360 ALA A N 1
ATOM 2479 C CA . ALA A 1 360 ? 74.463 1.303 -114.001 1.00 83.44 360 ALA A CA 1
ATOM 2480 C C . ALA A 1 360 ? 73.031 1.807 -113.759 1.00 83.44 360 ALA A C 1
ATOM 2482 O O . ALA A 1 360 ? 72.147 1.576 -114.587 1.00 83.44 360 ALA A O 1
ATOM 2483 N N . LEU A 1 361 ? 72.788 2.480 -112.630 1.00 85.00 361 LEU A N 1
ATOM 2484 C CA . LEU A 1 361 ? 71.513 3.147 -112.374 1.00 85.00 361 LEU A CA 1
ATOM 2485 C C . LEU A 1 361 ? 71.473 4.419 -113.219 1.00 85.00 361 LEU A C 1
ATOM 2487 O O . LEU A 1 361 ? 72.264 5.336 -113.007 1.00 85.00 361 LEU A O 1
ATOM 2491 N N . VAL A 1 362 ? 70.572 4.454 -114.192 1.00 81.88 362 VAL A N 1
ATOM 2492 C CA . VAL A 1 362 ? 70.416 5.579 -115.113 1.00 81.88 362 VAL A CA 1
ATOM 2493 C C . VAL A 1 362 ? 69.119 6.300 -114.771 1.00 81.88 362 VAL A C 1
ATOM 2495 O O . VAL A 1 362 ? 68.109 5.669 -114.453 1.00 81.88 362 VAL A O 1
ATOM 2498 N N . SER A 1 363 ? 69.147 7.631 -114.801 1.00 80.38 363 SER A N 1
ATOM 2499 C CA . SER A 1 363 ? 67.962 8.465 -114.597 1.00 80.38 363 SER A CA 1
ATOM 2500 C C . SER A 1 363 ? 66.924 8.215 -115.695 1.00 80.38 363 SER A C 1
ATOM 2502 O O . SER A 1 363 ? 67.275 8.224 -116.876 1.00 80.38 363 SER A O 1
ATOM 2504 N N . GLY A 1 364 ? 65.657 8.039 -115.319 1.00 74.31 364 GLY A N 1
ATOM 2505 C CA . GLY A 1 364 ? 64.539 8.025 -116.264 1.00 74.31 364 GLY A CA 1
ATOM 2506 C C . GLY A 1 364 ? 63.946 9.419 -116.510 1.00 74.31 364 GLY A C 1
ATOM 2507 O O . GLY A 1 364 ? 64.371 10.410 -115.918 1.00 74.31 364 GLY A O 1
ATOM 2508 N N . ALA A 1 365 ? 62.956 9.495 -117.404 1.00 74.62 365 ALA A N 1
ATOM 2509 C CA . ALA A 1 365 ? 62.362 10.753 -117.871 1.00 74.62 365 ALA A CA 1
ATOM 2510 C C . ALA A 1 365 ? 61.350 11.395 -116.895 1.00 74.62 365 ALA A C 1
ATOM 2512 O O . ALA A 1 365 ? 60.933 12.531 -117.112 1.00 74.62 365 ALA A O 1
ATOM 2513 N N . THR A 1 366 ? 60.936 10.692 -115.835 1.00 72.50 366 THR A N 1
ATOM 2514 C CA . THR A 1 366 ? 59.987 11.179 -114.815 1.00 72.50 366 THR A CA 1
ATOM 2515 C C . THR A 1 366 ? 60.583 11.125 -113.403 1.00 72.50 366 THR A C 1
ATOM 2517 O O . THR A 1 366 ? 61.530 10.379 -113.139 1.00 72.50 366 THR A O 1
ATOM 2520 N N . ALA A 1 367 ? 60.036 11.907 -112.466 1.00 63.66 367 ALA A N 1
ATOM 2521 C CA . ALA A 1 367 ? 60.435 11.828 -111.059 1.00 63.66 367 ALA A CA 1
ATOM 2522 C C . ALA A 1 367 ? 60.291 10.384 -110.541 1.00 63.66 367 ALA A C 1
ATOM 2524 O O . ALA A 1 367 ? 59.319 9.699 -110.859 1.00 63.66 367 ALA A O 1
ATOM 2525 N N . ASN A 1 368 ? 61.275 9.919 -109.767 1.00 67.00 368 ASN A N 1
ATOM 2526 C CA . ASN A 1 368 ? 61.349 8.553 -109.232 1.00 67.00 368 ASN A CA 1
ATOM 2527 C C . ASN A 1 368 ? 61.404 7.413 -110.278 1.00 67.00 368 ASN A C 1
ATOM 2529 O O . ASN A 1 368 ? 60.997 6.294 -109.979 1.00 67.00 368 ASN A O 1
ATOM 2533 N N . SER A 1 369 ? 61.947 7.653 -111.481 1.00 74.31 369 SER A N 1
ATOM 2534 C CA . SER A 1 369 ? 62.026 6.642 -112.561 1.00 74.31 369 SER A CA 1
ATOM 2535 C C . SER A 1 369 ? 63.437 6.128 -112.895 1.00 74.31 369 SER A C 1
ATOM 2537 O O . SER A 1 369 ? 63.700 5.704 -114.019 1.00 74.31 369 SER A O 1
ATOM 2539 N N . ALA A 1 370 ? 64.374 6.158 -111.944 1.00 79.81 370 ALA A N 1
ATOM 2540 C CA . ALA A 1 370 ? 65.715 5.613 -112.172 1.00 79.81 370 ALA A CA 1
ATOM 2541 C C . ALA A 1 370 ? 65.697 4.074 -112.321 1.00 79.81 370 ALA A C 1
ATOM 2543 O O . ALA A 1 370 ? 65.032 3.388 -111.543 1.00 79.81 370 ALA A O 1
ATOM 2544 N N . ALA A 1 371 ? 66.439 3.526 -113.292 1.00 81.69 371 ALA A N 1
ATOM 2545 C CA . ALA A 1 371 ? 66.460 2.089 -113.600 1.00 81.69 371 ALA A CA 1
ATOM 2546 C C . ALA A 1 371 ? 67.860 1.564 -113.974 1.00 81.69 371 ALA A C 1
ATOM 2548 O O . ALA A 1 371 ? 68.688 2.277 -114.544 1.00 81.69 371 ALA A O 1
ATOM 2549 N N . TRP A 1 372 ? 68.126 0.291 -113.665 1.00 84.94 372 TRP A N 1
ATOM 2550 C CA . TRP A 1 372 ? 69.400 -0.381 -113.951 1.00 84.94 372 TRP A CA 1
ATOM 2551 C C . TRP A 1 372 ? 69.529 -0.758 -115.437 1.00 84.94 372 TRP A C 1
ATOM 2553 O O . TRP A 1 372 ? 68.861 -1.679 -115.911 1.00 84.94 372 TRP A O 1
ATOM 2563 N N . THR A 1 373 ? 70.425 -0.086 -116.166 1.00 83.19 373 THR A N 1
ATOM 2564 C CA . THR A 1 373 ? 70.599 -0.217 -117.628 1.00 83.19 373 THR A CA 1
ATOM 2565 C C . THR A 1 373 ? 72.016 -0.677 -117.994 1.00 83.19 373 THR A C 1
ATOM 2567 O O . THR A 1 373 ? 72.978 -0.293 -117.333 1.00 83.19 373 THR A O 1
ATOM 2570 N N . GLN A 1 374 ? 72.154 -1.506 -119.039 1.00 86.88 374 GLN A N 1
ATOM 2571 C CA . GLN A 1 374 ? 73.441 -1.982 -119.573 1.00 86.88 374 GLN A CA 1
ATOM 2572 C C . GLN A 1 374 ? 74.191 -0.848 -120.283 1.00 86.88 374 GLN A C 1
ATOM 2574 O O . GLN A 1 374 ? 73.638 -0.223 -121.188 1.00 86.88 374 GLN A O 1
ATOM 2579 N N . LEU A 1 375 ? 75.458 -0.620 -119.932 1.00 87.00 375 LEU A N 1
ATOM 2580 C CA . LEU A 1 375 ? 76.291 0.344 -120.652 1.00 87.00 375 LEU A CA 1
ATOM 2581 C C . LEU A 1 375 ? 76.828 -0.251 -121.962 1.00 87.00 375 LEU A C 1
ATOM 2583 O O . LEU A 1 375 ? 77.169 -1.426 -122.056 1.00 87.00 375 LEU A O 1
ATOM 2587 N N . THR A 1 376 ? 76.925 0.590 -122.985 1.00 84.75 376 THR A N 1
ATOM 2588 C CA . THR A 1 376 ? 77.415 0.260 -124.333 1.00 84.75 376 THR A CA 1
ATOM 2589 C C . THR A 1 376 ? 78.317 1.393 -124.823 1.00 84.75 376 THR A C 1
ATOM 2591 O O . THR A 1 376 ? 78.259 2.502 -124.289 1.00 84.75 376 THR A O 1
ATOM 2594 N N . LYS A 1 377 ? 79.117 1.168 -125.876 1.00 84.69 377 LYS A N 1
ATOM 2595 C CA . LYS A 1 377 ? 80.025 2.189 -126.441 1.00 84.69 377 LYS A CA 1
ATOM 2596 C C . LYS A 1 377 ? 79.316 3.490 -126.854 1.00 84.69 377 LYS A C 1
ATOM 2598 O O . LYS A 1 377 ? 79.933 4.552 -126.842 1.00 84.69 377 LYS A O 1
ATOM 2603 N N . THR A 1 378 ? 78.020 3.431 -127.178 1.00 83.62 378 THR A N 1
ATOM 2604 C CA . THR A 1 378 ? 77.216 4.620 -127.504 1.00 83.62 378 THR A CA 1
ATOM 2605 C C . THR A 1 378 ? 76.961 5.505 -126.287 1.00 83.62 378 THR A C 1
ATOM 2607 O O . THR A 1 378 ? 76.915 6.719 -126.442 1.00 83.62 378 THR A O 1
ATOM 2610 N N . HIS A 1 379 ? 76.869 4.934 -125.078 1.00 85.31 379 HIS A N 1
ATOM 2611 C CA . HIS A 1 379 ? 76.692 5.699 -123.836 1.00 85.31 379 HIS A CA 1
ATOM 2612 C C . HIS A 1 379 ? 77.902 6.588 -123.508 1.00 85.31 379 HIS A C 1
ATOM 2614 O O . HIS A 1 379 ? 77.763 7.556 -122.768 1.00 85.31 379 HIS A O 1
ATOM 2620 N N . VAL A 1 380 ? 79.075 6.274 -124.067 1.00 85.06 380 VAL A N 1
ATOM 2621 C CA . VAL A 1 380 ? 80.323 7.035 -123.883 1.00 85.06 380 VAL A CA 1
ATOM 2622 C C . VAL A 1 380 ? 80.837 7.667 -125.182 1.00 85.06 380 VAL A C 1
ATOM 2624 O O . VAL A 1 380 ? 81.961 8.152 -125.225 1.00 85.06 380 VAL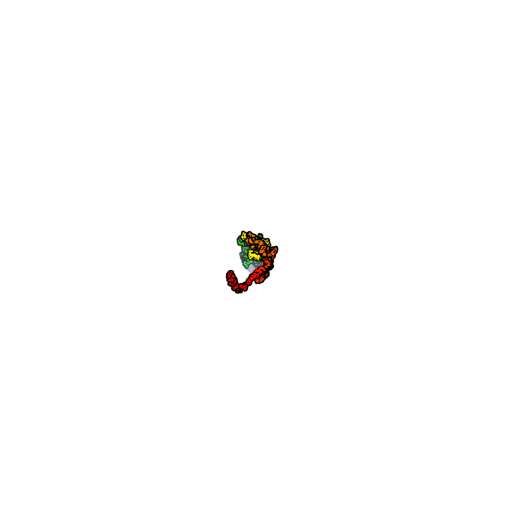 A O 1
ATOM 2627 N N . GLY A 1 381 ? 80.033 7.672 -126.252 1.00 83.44 381 GLY A N 1
ATOM 2628 C CA . GLY A 1 381 ? 80.366 8.362 -127.504 1.00 83.44 381 GLY A CA 1
ATOM 2629 C C . GLY A 1 381 ? 81.503 7.747 -128.335 1.00 83.44 381 GLY A C 1
ATOM 2630 O O . GLY A 1 381 ? 82.073 8.445 -129.168 1.00 83.44 381 GLY A O 1
ATOM 2631 N N . LEU A 1 382 ? 81.828 6.458 -128.159 1.00 85.75 382 LEU A N 1
ATOM 2632 C CA . LEU A 1 382 ? 82.939 5.773 -128.851 1.00 85.75 382 LEU A CA 1
ATOM 2633 C C . LEU A 1 382 ? 82.475 4.620 -129.773 1.00 85.75 382 LEU A C 1
ATOM 2635 O O . LEU A 1 382 ? 82.958 3.495 -129.634 1.00 85.75 382 LEU A O 1
ATOM 2639 N N . PRO A 1 383 ? 81.537 4.837 -130.718 1.00 84.38 383 PRO A N 1
ATOM 2640 C CA . PRO A 1 383 ? 80.912 3.741 -131.465 1.00 84.38 383 PRO A CA 1
ATOM 2641 C C . PRO A 1 383 ? 81.865 3.006 -132.419 1.00 84.38 383 PRO A C 1
ATOM 2643 O O . PRO A 1 383 ? 81.678 1.817 -132.649 1.00 84.38 383 PRO A O 1
ATOM 2646 N N . ASN A 1 384 ? 82.882 3.697 -132.942 1.00 77.62 384 ASN A N 1
ATOM 2647 C CA . ASN A 1 384 ? 83.751 3.194 -134.015 1.00 77.62 384 ASN A CA 1
ATOM 2648 C C . ASN A 1 384 ? 85.093 2.641 -133.512 1.00 77.62 384 ASN A C 1
ATOM 2650 O O . ASN A 1 384 ? 85.988 2.378 -134.309 1.00 77.62 384 ASN A O 1
ATOM 2654 N N . VAL A 1 385 ? 85.277 2.550 -132.193 1.00 78.62 385 VAL A N 1
ATOM 2655 C CA . VAL A 1 385 ? 86.515 2.038 -131.601 1.00 78.62 385 VAL A CA 1
ATOM 2656 C C . VAL A 1 385 ? 86.376 0.535 -131.375 1.00 78.62 385 VAL A C 1
ATOM 2658 O O . VAL A 1 385 ? 85.498 0.090 -130.623 1.00 78.62 385 VAL A O 1
ATOM 2661 N N . ASP A 1 386 ? 87.270 -0.232 -131.995 1.00 77.81 386 ASP A N 1
ATOM 2662 C CA . ASP A 1 386 ? 87.368 -1.683 -131.845 1.00 77.81 386 ASP A CA 1
ATOM 2663 C C . ASP A 1 386 ? 88.529 -2.077 -130.929 1.00 77.81 386 ASP A C 1
ATOM 2665 O O . ASP A 1 386 ? 89.614 -1.496 -130.980 1.00 77.81 386 ASP A O 1
ATOM 2669 N N . ASP A 1 387 ? 88.298 -3.096 -130.100 1.00 77.81 387 ASP A N 1
ATOM 2670 C CA . ASP A 1 387 ? 89.290 -3.649 -129.174 1.00 77.81 387 ASP A CA 1
ATOM 2671 C C . ASP A 1 387 ? 90.086 -4.758 -129.876 1.00 77.81 387 ASP A C 1
ATOM 2673 O O . ASP A 1 387 ? 89.865 -5.952 -129.681 1.00 77.81 387 ASP A O 1
ATOM 2677 N N . THR A 1 388 ? 90.939 -4.349 -130.816 1.00 78.75 388 THR A N 1
ATOM 2678 C CA . THR A 1 388 ? 91.791 -5.268 -131.585 1.00 78.75 388 THR A CA 1
ATOM 2679 C C . THR A 1 388 ? 93.214 -5.233 -131.029 1.00 78.75 388 THR A C 1
ATOM 2681 O O . THR A 1 388 ? 93.773 -4.150 -130.832 1.00 78.75 388 THR A O 1
ATOM 2684 N N . SER A 1 389 ? 93.809 -6.408 -130.784 1.00 79.25 389 SER A N 1
ATOM 2685 C CA . SER A 1 389 ? 95.172 -6.530 -130.249 1.00 79.25 389 SER A CA 1
ATOM 2686 C C . SER A 1 389 ? 96.201 -5.834 -131.144 1.00 79.25 389 SER A C 1
ATOM 2688 O O . SER A 1 389 ? 96.048 -5.800 -132.365 1.00 79.25 389 SER A O 1
ATOM 2690 N N . ASP A 1 390 ? 97.275 -5.307 -130.547 1.00 75.25 390 ASP A N 1
ATOM 2691 C CA . ASP A 1 390 ? 98.282 -4.518 -131.271 1.00 75.25 390 ASP A CA 1
ATOM 2692 C C . ASP A 1 390 ? 98.872 -5.248 -132.486 1.00 75.25 390 ASP A C 1
ATOM 2694 O O . ASP A 1 390 ? 99.081 -4.627 -133.524 1.00 75.25 390 ASP A O 1
ATOM 2698 N N . ALA A 1 391 ? 99.068 -6.568 -132.397 1.00 77.12 391 ALA A N 1
ATOM 2699 C CA . ALA A 1 391 ? 99.587 -7.385 -133.498 1.00 77.12 391 ALA A CA 1
ATOM 2700 C C . ALA A 1 391 ? 98.636 -7.469 -134.707 1.00 77.12 391 ALA A C 1
ATOM 2702 O O . ALA A 1 391 ? 99.089 -7.660 -135.831 1.00 77.12 391 ALA A O 1
ATOM 2703 N N . ASN A 1 392 ? 97.329 -7.324 -134.476 1.00 76.56 392 ASN A N 1
ATOM 2704 C CA . ASN A 1 392 ? 96.290 -7.406 -135.501 1.00 76.56 392 ASN A CA 1
ATOM 2705 C C . ASN A 1 392 ? 95.795 -6.024 -135.946 1.00 76.56 392 ASN A C 1
ATOM 2707 O O . ASN A 1 392 ? 94.893 -5.940 -136.781 1.00 76.56 392 ASN A O 1
ATOM 2711 N N . LYS A 1 393 ? 96.361 -4.936 -135.404 1.00 78.38 393 LYS A N 1
ATOM 2712 C CA . LYS A 1 393 ? 96.049 -3.593 -135.887 1.00 78.38 393 LYS A CA 1
ATOM 2713 C C . LYS A 1 393 ? 96.594 -3.454 -137.309 1.00 78.38 393 LYS A C 1
ATOM 2715 O O . LYS A 1 393 ? 97.801 -3.599 -137.508 1.00 78.38 393 LYS A O 1
ATOM 2720 N N . PRO A 1 394 ? 95.744 -3.169 -138.307 1.00 75.31 394 PRO A N 1
ATOM 2721 C CA . PRO A 1 394 ? 96.231 -2.954 -139.658 1.00 75.31 394 PRO A CA 1
ATOM 2722 C C . PRO A 1 394 ? 97.179 -1.747 -139.674 1.00 75.31 394 PRO A C 1
ATOM 2724 O O . PRO A 1 394 ? 96.841 -0.677 -139.164 1.00 75.31 394 PRO A O 1
ATOM 2727 N N . VAL A 1 395 ? 98.365 -1.903 -140.273 1.00 77.56 395 VAL A N 1
ATOM 2728 C CA . VAL A 1 395 ? 99.201 -0.747 -140.629 1.00 77.56 395 VAL A CA 1
ATOM 2729 C C . VAL A 1 395 ? 98.514 0.024 -141.748 1.00 77.56 395 VAL A C 1
ATOM 2731 O O . VAL A 1 395 ? 97.940 -0.562 -142.668 1.00 77.56 395 VAL A O 1
ATOM 2734 N N . SER A 1 396 ? 98.539 1.354 -141.669 1.00 78.00 396 SER A N 1
ATOM 2735 C CA . SER A 1 396 ? 97.883 2.178 -142.686 1.00 78.00 396 SER A CA 1
ATOM 2736 C C . SER A 1 396 ? 98.512 1.955 -144.067 1.00 78.00 396 SER A C 1
ATOM 2738 O O . SER A 1 396 ? 99.723 1.753 -144.193 1.00 78.00 396 SER A O 1
ATOM 2740 N N . THR A 1 397 ? 97.710 2.062 -145.130 1.00 76.88 397 THR A N 1
ATOM 2741 C CA . THR A 1 397 ? 98.172 1.915 -146.524 1.00 76.88 397 THR A CA 1
ATOM 2742 C C . THR A 1 397 ? 99.354 2.844 -146.845 1.00 76.88 397 THR A C 1
ATOM 2744 O O . THR A 1 397 ? 100.270 2.475 -147.584 1.00 76.88 397 THR A O 1
ATOM 2747 N N . ALA A 1 398 ? 99.380 4.036 -146.234 1.00 80.12 398 ALA A N 1
ATOM 2748 C CA . ALA A 1 398 ? 100.475 4.997 -146.351 1.00 80.12 398 ALA A CA 1
ATOM 2749 C C . ALA A 1 398 ? 101.777 4.503 -145.690 1.00 80.12 398 ALA A C 1
ATOM 2751 O O . ALA A 1 398 ? 102.847 4.623 -146.286 1.00 80.12 398 ALA A O 1
ATOM 2752 N N . GLN A 1 399 ? 101.699 3.904 -144.495 1.00 80.38 399 GLN A N 1
ATOM 2753 C CA . GLN A 1 399 ? 102.868 3.331 -143.816 1.00 80.38 399 GLN A CA 1
ATOM 2754 C C . GLN A 1 399 ? 103.444 2.135 -144.583 1.00 80.38 399 GLN A C 1
ATOM 2756 O O . GLN A 1 399 ? 104.661 2.057 -144.745 1.00 80.38 399 GLN A O 1
ATOM 2761 N N . GLN A 1 400 ? 102.596 1.253 -145.122 1.00 83.25 400 GLN A N 1
ATOM 2762 C CA . GLN A 1 400 ? 103.056 0.094 -145.896 1.00 83.25 400 GLN A CA 1
ATOM 2763 C C . GLN A 1 400 ? 103.798 0.508 -147.176 1.00 83.25 400 GLN A C 1
ATOM 2765 O O . GLN A 1 400 ? 104.833 -0.064 -147.511 1.00 83.25 400 GLN A O 1
ATOM 2770 N N . THR A 1 401 ? 103.310 1.546 -147.860 1.00 80.25 401 THR A N 1
ATOM 2771 C CA . THR A 1 401 ? 103.957 2.077 -149.071 1.00 80.25 401 THR A CA 1
ATOM 2772 C C . THR A 1 401 ? 105.351 2.634 -148.764 1.00 80.25 401 THR A C 1
ATOM 2774 O O . THR A 1 401 ? 106.291 2.379 -149.511 1.00 80.25 401 THR A O 1
ATOM 2777 N N . ALA A 1 402 ? 105.510 3.351 -147.646 1.00 79.88 402 ALA A N 1
ATOM 2778 C CA . ALA A 1 402 ? 106.796 3.913 -147.233 1.00 79.88 402 ALA A CA 1
ATOM 2779 C C . ALA A 1 402 ? 107.819 2.841 -146.813 1.00 79.88 402 ALA A C 1
ATOM 2781 O O . ALA A 1 402 ? 109.011 3.003 -147.078 1.00 79.88 402 ALA A O 1
ATOM 2782 N N . LEU A 1 403 ? 107.367 1.749 -146.185 1.00 82.75 403 LEU A N 1
ATOM 2783 C CA . LEU A 1 403 ? 108.221 0.605 -145.850 1.00 82.75 403 LEU A CA 1
ATOM 2784 C C . LEU A 1 403 ? 108.772 -0.084 -147.107 1.00 82.75 403 LEU A C 1
ATOM 2786 O O . LEU A 1 403 ? 109.954 -0.405 -147.141 1.00 82.75 403 LEU A O 1
ATOM 2790 N N . ASN A 1 404 ? 107.963 -0.222 -148.162 1.00 81.94 404 ASN A N 1
ATOM 2791 C CA . ASN A 1 404 ? 108.360 -0.914 -149.394 1.00 81.94 404 ASN A CA 1
ATOM 2792 C C . ASN A 1 404 ? 109.502 -0.226 -150.184 1.00 81.94 404 ASN A C 1
ATOM 2794 O O . ASN A 1 404 ? 110.117 -0.872 -151.026 1.00 81.94 404 ASN A O 1
ATOM 2798 N N . LEU A 1 405 ? 109.794 1.066 -149.954 1.00 79.94 405 LEU A N 1
ATOM 2799 C CA . LEU A 1 405 ? 110.899 1.794 -150.614 1.00 79.94 405 LEU A CA 1
ATOM 2800 C C . LEU A 1 405 ? 112.237 1.708 -149.859 1.00 79.94 405 LEU A C 1
ATOM 2802 O O . LEU A 1 405 ? 113.252 2.224 -150.331 1.00 79.94 405 LEU A O 1
ATOM 2806 N N . LYS A 1 406 ? 112.252 1.122 -148.661 1.00 78.19 406 LYS A N 1
ATOM 2807 C CA . LYS A 1 406 ? 113.469 0.970 -147.861 1.00 78.19 406 LYS A CA 1
ATOM 2808 C C . LYS A 1 406 ? 114.168 -0.319 -148.295 1.00 78.19 406 LYS A C 1
ATOM 2810 O O . LYS A 1 406 ? 113.554 -1.376 -148.289 1.00 78.19 406 LYS A O 1
ATOM 2815 N N . ALA A 1 407 ? 115.439 -0.224 -148.679 1.00 72.88 407 ALA A N 1
ATOM 2816 C CA . ALA A 1 407 ? 116.244 -1.404 -148.978 1.00 72.88 407 ALA A CA 1
ATOM 2817 C C . ALA A 1 407 ? 116.476 -2.244 -147.711 1.00 72.88 407 ALA A C 1
ATOM 2819 O O . ALA A 1 407 ? 116.674 -1.690 -146.624 1.00 72.88 407 ALA A O 1
ATOM 2820 N N . ASP A 1 408 ? 116.497 -3.566 -147.872 1.00 73.94 408 ASP A N 1
ATOM 2821 C CA . ASP A 1 408 ? 116.779 -4.502 -146.787 1.00 73.94 408 ASP A CA 1
ATOM 2822 C C . ASP A 1 408 ? 118.235 -4.392 -146.314 1.00 73.94 408 ASP A C 1
ATOM 2824 O O . ASP A 1 408 ? 119.166 -4.191 -147.100 1.00 73.94 408 ASP A O 1
ATOM 2828 N N . ALA A 1 409 ? 118.454 -4.574 -145.009 1.00 69.25 409 ALA A N 1
ATOM 2829 C CA . ALA A 1 409 ? 119.771 -4.447 -144.377 1.00 69.25 409 ALA A CA 1
ATOM 2830 C C . ALA A 1 409 ? 120.839 -5.423 -144.928 1.00 69.25 409 ALA A C 1
ATOM 2832 O O . ALA A 1 409 ? 122.028 -5.237 -144.679 1.00 69.25 409 ALA A O 1
ATOM 2833 N N . SER A 1 410 ? 120.447 -6.443 -145.696 1.00 67.56 410 SER A N 1
ATOM 2834 C CA . SER A 1 410 ? 121.330 -7.457 -146.286 1.00 67.56 410 SER A CA 1
ATOM 2835 C C . SER A 1 410 ? 122.140 -6.996 -147.513 1.00 67.56 410 SER A C 1
ATOM 2837 O O . SER A 1 410 ? 122.929 -7.784 -148.027 1.00 67.56 410 SER A O 1
ATOM 2839 N N . ALA A 1 411 ? 121.982 -5.759 -148.002 1.00 63.59 411 ALA A N 1
ATOM 2840 C CA . ALA A 1 411 ? 122.518 -5.319 -149.301 1.00 63.59 411 ALA A CA 1
ATOM 2841 C C . ALA A 1 411 ? 123.953 -4.715 -149.327 1.00 63.59 411 ALA A C 1
ATOM 2843 O O . ALA A 1 411 ? 124.383 -4.286 -150.394 1.00 63.59 411 ALA A O 1
ATOM 2844 N N . PHE A 1 412 ? 124.723 -4.665 -148.223 1.00 61.97 412 PHE A N 1
ATOM 2845 C CA . PHE A 1 412 ? 125.981 -3.872 -148.151 1.00 61.97 412 PHE A CA 1
ATOM 2846 C C . PHE A 1 412 ? 127.270 -4.615 -147.693 1.00 61.97 412 PHE A C 1
ATOM 2848 O O . PHE A 1 412 ? 128.076 -4.051 -146.955 1.00 61.97 412 PHE A O 1
ATOM 2855 N N . GLY A 1 413 ? 127.531 -5.853 -148.138 1.00 57.31 413 GLY A N 1
ATOM 2856 C CA . GLY A 1 413 ? 128.792 -6.577 -147.866 1.00 57.31 413 GLY A CA 1
ATOM 2857 C C . GLY A 1 413 ? 129.609 -6.917 -149.127 1.00 57.31 413 GLY A C 1
ATOM 2858 O O . GLY A 1 413 ? 129.092 -7.610 -149.994 1.00 57.31 413 GLY A O 1
ATOM 2859 N N . THR A 1 414 ? 130.889 -6.498 -149.157 1.00 52.09 414 THR A N 1
ATOM 2860 C CA . THR A 1 414 ? 131.992 -6.884 -150.089 1.00 52.09 414 THR A CA 1
ATOM 2861 C C . THR A 1 414 ? 132.213 -6.007 -151.358 1.00 52.09 414 THR A C 1
ATOM 2863 O O . THR A 1 414 ? 131.297 -5.732 -152.119 1.00 52.09 414 THR A O 1
ATOM 2866 N N . ILE A 1 415 ? 133.464 -5.539 -151.537 1.00 58.34 415 ILE A N 1
ATOM 2867 C CA . ILE A 1 415 ? 134.002 -4.445 -152.399 1.00 58.34 415 ILE A CA 1
ATOM 2868 C C . ILE A 1 415 ? 134.439 -4.949 -153.801 1.00 58.34 415 ILE A C 1
ATOM 2870 O O . ILE A 1 415 ? 134.874 -6.093 -153.886 1.00 58.34 415 ILE A O 1
ATOM 2874 N N . ASP A 1 416 ? 134.462 -4.105 -154.856 1.00 55.41 416 ASP A N 1
ATOM 2875 C CA . ASP A 1 416 ? 135.317 -4.336 -156.049 1.00 55.41 416 ASP A CA 1
ATOM 2876 C C . ASP A 1 416 ? 136.335 -3.197 -156.284 1.00 55.41 416 ASP A C 1
ATOM 2878 O O . ASP A 1 416 ? 136.026 -2.004 -156.311 1.00 55.41 416 ASP A O 1
ATOM 2882 N N . THR A 1 417 ? 137.578 -3.630 -156.450 1.00 57.62 417 THR A N 1
ATOM 2883 C CA . THR A 1 417 ? 138.877 -2.953 -156.415 1.00 57.62 417 THR A CA 1
ATOM 2884 C C . THR A 1 417 ? 139.274 -2.405 -157.801 1.00 57.62 417 THR A C 1
ATOM 2886 O O . THR A 1 417 ? 140.453 -2.260 -158.108 1.00 57.62 417 THR A O 1
ATOM 2889 N N . ASN A 1 418 ? 138.297 -2.085 -158.660 1.00 58.62 418 ASN A N 1
ATOM 2890 C CA . ASN A 1 418 ? 138.503 -1.787 -160.089 1.00 58.62 418 ASN A CA 1
ATOM 2891 C C . ASN A 1 418 ? 138.581 -0.291 -160.473 1.00 58.62 418 ASN A C 1
ATOM 2893 O O . ASN A 1 418 ? 138.718 0.025 -161.652 1.00 58.62 418 ASN A O 1
ATOM 2897 N N . TYR A 1 419 ? 138.543 0.651 -159.521 1.00 58.62 419 TYR A N 1
ATOM 2898 C CA . TYR A 1 419 ? 138.688 2.091 -159.827 1.00 58.62 419 TYR A CA 1
ATOM 2899 C C . TYR A 1 419 ? 140.124 2.645 -159.676 1.00 58.62 419 TYR A C 1
ATOM 2901 O O . TYR A 1 419 ? 140.350 3.815 -159.977 1.00 58.62 419 TYR A O 1
ATOM 2909 N N . VAL A 1 420 ? 141.111 1.823 -159.278 1.00 60.03 420 VAL A N 1
ATOM 2910 C CA . VAL A 1 420 ? 142.523 2.241 -159.081 1.00 60.03 420 VAL A CA 1
ATOM 2911 C C . VAL A 1 420 ? 143.367 2.237 -160.375 1.00 60.03 420 VAL A C 1
ATOM 2913 O O . VAL A 1 420 ? 144.427 2.843 -160.396 1.00 60.03 420 VAL A O 1
ATOM 2916 N N . THR A 1 421 ? 142.907 1.668 -161.496 1.00 56.03 421 THR A N 1
ATOM 2917 C CA . THR A 1 421 ? 143.711 1.565 -162.742 1.00 56.03 421 THR A CA 1
ATOM 2918 C C . THR A 1 421 ? 143.258 2.452 -163.913 1.00 56.03 421 THR A C 1
ATOM 2920 O O . THR A 1 421 ? 143.929 2.465 -164.941 1.00 56.03 421 THR A O 1
ATOM 2923 N N . ILE A 1 422 ? 142.171 3.233 -163.791 1.00 58.00 422 ILE A N 1
ATOM 2924 C CA . ILE A 1 422 ? 141.628 4.030 -164.920 1.00 58.00 422 ILE A CA 1
ATOM 2925 C C . ILE A 1 422 ? 142.033 5.519 -164.893 1.00 58.00 422 ILE A C 1
ATOM 2927 O O . ILE A 1 422 ? 142.020 6.154 -165.943 1.00 58.00 422 ILE A O 1
ATOM 2931 N N . PHE A 1 423 ? 142.490 6.086 -163.767 1.00 54.50 423 PHE A N 1
ATOM 2932 C CA . PHE A 1 423 ? 142.948 7.491 -163.749 1.00 54.50 423 PHE A CA 1
ATOM 2933 C C . PHE A 1 423 ? 144.463 7.691 -163.974 1.00 54.50 423 PHE A C 1
ATOM 2935 O O . PHE A 1 423 ? 144.859 8.788 -164.356 1.00 54.50 423 PHE A O 1
ATOM 2942 N N . GLU A 1 424 ? 145.306 6.653 -163.851 1.00 55.06 424 GLU A N 1
ATOM 2943 C CA . GLU A 1 424 ? 146.741 6.724 -164.219 1.00 55.06 424 GLU A CA 1
ATOM 2944 C C . GLU A 1 424 ? 147.008 6.574 -165.736 1.00 55.06 424 GLU A C 1
ATOM 2946 O O . GLU A 1 424 ? 148.125 6.816 -166.184 1.00 55.06 424 GLU A O 1
ATOM 2951 N N . ALA A 1 425 ? 145.997 6.262 -166.560 1.00 56.06 425 ALA A N 1
ATOM 2952 C CA . ALA A 1 425 ? 146.135 6.165 -168.023 1.00 56.06 425 ALA A CA 1
ATOM 2953 C C . ALA A 1 425 ? 145.784 7.462 -168.791 1.00 56.06 425 ALA A C 1
ATOM 2955 O O . ALA A 1 425 ? 145.806 7.464 -170.020 1.00 56.06 425 ALA A O 1
ATOM 2956 N N . ALA A 1 426 ? 145.476 8.565 -168.095 1.00 52.00 426 ALA A N 1
ATOM 2957 C CA . ALA A 1 426 ? 145.182 9.874 -168.700 1.00 52.00 426 ALA A CA 1
ATOM 2958 C C . ALA A 1 426 ? 146.246 10.952 -168.385 1.00 52.00 426 ALA A C 1
ATOM 2960 O O . ALA A 1 426 ? 145.938 12.141 -168.327 1.00 52.00 426 ALA A O 1
ATOM 2961 N N . LEU A 1 427 ? 147.504 10.526 -168.206 1.00 52.91 427 LEU A N 1
ATOM 2962 C CA . LEU A 1 427 ? 148.709 11.350 -168.364 1.00 52.91 427 LEU A CA 1
ATOM 2963 C C . LEU A 1 427 ? 149.431 10.922 -169.661 1.00 52.91 427 LEU A C 1
ATOM 2965 O O . LEU A 1 427 ? 150.190 9.961 -169.607 1.00 52.91 427 LEU A O 1
ATOM 2969 N N . VAL A 1 428 ? 149.185 11.610 -170.791 1.00 49.91 428 VAL A N 1
ATOM 2970 C CA . VAL A 1 428 ? 150.135 11.963 -171.886 1.00 49.91 428 VAL A CA 1
ATOM 2971 C C . VAL A 1 428 ? 149.566 13.154 -172.650 1.00 49.91 428 VAL A C 1
ATOM 2973 O O . VAL A 1 428 ? 148.411 13.045 -173.119 1.00 49.91 428 VAL A O 1
#